Protein AF-0000000087727909 (afdb_homodimer)

Nearest PDB structures (foldseek):
  7k5z-assembly1_A  TM=8.842E-01  e=7.172E-29  Legionella pneumophila subsp. pneumophila str. Philadelphia 1
  1kh2-assembly1_D  TM=8.851E-01  e=2.925E-28  Thermus thermophilus
  1kh2-assembly1_C  TM=8.857E-01  e=9.008E-28  Thermus thermophilus
  1kh2-assembly1_B  TM=8.755E-01  e=5.133E-28  Thermus thermophilus
  1kh1-assembly1_A  TM=8.732E-01  e=2.215E-27  Thermus thermophilus

Radius of gyration: 29.51 Å; Cα contacts (8 Å, |Δi|>4): 1483; chains: 2; bounding box: 51×96×64 Å

Structure (mmCIF, N/CA/C/O backbone):
data_AF-0000000087727909-model_v1
#
loop_
_entity.id
_entity.type
_entity.pdbx_description
1 polymer 'argininosuccinate synthase'
#
loop_
_atom_site.group_PDB
_atom_site.id
_atom_site.type_symbol
_atom_site.label_atom_id
_atom_site.label_alt_id
_atom_site.label_comp_id
_atom_site.label_asym_id
_atom_site.label_entity_id
_atom_site.label_seq_id
_atom_site.pdbx_PDB_ins_code
_atom_site.Cartn_x
_atom_site.Cartn_y
_atom_site.Cartn_z
_atom_site.occupancy
_atom_site.B_iso_or_equiv
_atom_site.auth_seq_id
_atom_site.auth_comp_id
_atom_site.auth_asym_id
_atom_site.auth_atom_id
_atom_site.pdbx_PDB_model_num
ATOM 1 N N . MET A 1 1 ? -5.121 32.844 12.898 1 89.5 1 MET A N 1
ATOM 2 C CA . MET A 1 1 ? -5.234 31.375 13.047 1 89.5 1 MET A CA 1
ATOM 3 C C . MET A 1 1 ? -4.223 30.859 14.07 1 89.5 1 MET A C 1
ATOM 5 O O . MET A 1 1 ? -3.016 31.047 13.898 1 89.5 1 MET A O 1
ATOM 9 N N . CYS A 1 2 ? -4.738 30.266 15.055 1 81.56 2 CYS A N 1
ATOM 10 C CA . CYS A 1 2 ? -3.857 29.891 16.156 1 81.56 2 CYS A CA 1
ATOM 11 C C . CYS A 1 2 ? -3.945 28.406 16.453 1 81.56 2 CYS A C 1
ATOM 13 O O . CYS A 1 2 ? -5.023 27.812 16.391 1 81.56 2 CYS A O 1
ATOM 15 N N . SER A 1 3 ? -2.828 27.812 16.672 1 75.44 3 SER A N 1
ATOM 16 C CA . SER A 1 3 ? -2.771 26.422 17.109 1 75.44 3 SER A CA 1
ATOM 17 C C . SER A 1 3 ? -2.475 26.312 18.594 1 75.44 3 SER A C 1
ATOM 19 O O . SER A 1 3 ? -2.643 25.25 19.188 1 75.44 3 SER A O 1
ATOM 21 N N . GLY A 1 4 ? -2.137 27.438 19.203 1 69.5 4 GLY A N 1
ATOM 22 C CA . GLY A 1 4 ? -1.773 27.438 20.625 1 69.5 4 GLY A CA 1
ATOM 23 C C . GLY A 1 4 ? -0.319 27.078 20.859 1 69.5 4 GLY A C 1
ATOM 24 O O . GLY A 1 4 ? 0.132 27.031 22 1 69.5 4 GLY A O 1
ATOM 25 N N . GLY A 1 5 ? 0.403 26.953 19.812 1 78.81 5 GLY A N 1
ATOM 26 C CA . GLY A 1 5 ? 1.81 26.609 19.953 1 78.81 5 GLY A CA 1
ATOM 27 C C . GLY A 1 5 ? 2.705 27.828 20.094 1 78.81 5 GLY A C 1
ATOM 28 O O . GLY A 1 5 ? 2.219 28.953 20.266 1 78.81 5 GLY A O 1
ATOM 29 N N . LEU A 1 6 ? 3.969 27.609 20.125 1 80.25 6 LEU A N 1
ATOM 30 C CA . LEU A 1 6 ? 4.996 28.625 20.328 1 80.25 6 LEU A CA 1
ATOM 31 C C . LEU A 1 6 ? 4.883 29.734 19.281 1 80.25 6 LEU A C 1
ATOM 33 O O . LEU A 1 6 ? 4.887 30.906 19.609 1 80.25 6 LEU A O 1
ATOM 37 N N . ASP A 1 7 ? 4.688 29.344 18.047 1 83.94 7 ASP A N 1
ATOM 38 C CA . ASP A 1 7 ? 4.691 30.297 16.953 1 83.94 7 ASP A CA 1
ATOM 39 C C . ASP A 1 7 ? 3.467 31.203 17 1 83.94 7 ASP A C 1
ATOM 41 O O . ASP A 1 7 ? 3.566 32.406 16.75 1 83.94 7 ASP A O 1
ATOM 45 N N . SER A 1 8 ? 2.371 30.641 17.312 1 87.5 8 SER A N 1
ATOM 46 C CA . SER A 1 8 ? 1.148 31.438 17.391 1 87.5 8 SER A CA 1
ATOM 47 C C . SER A 1 8 ? 1.187 32.406 18.578 1 87.5 8 SER A C 1
ATOM 49 O O . SER A 1 8 ? 0.774 33.562 18.453 1 87.5 8 SER A O 1
ATOM 51 N N . THR A 1 9 ? 1.67 31.891 19.656 1 85.88 9 THR A N 1
ATOM 52 C CA . THR A 1 9 ? 1.786 32.75 20.844 1 85.88 9 THR A CA 1
ATOM 53 C C . THR A 1 9 ? 2.748 33.906 20.578 1 85.88 9 THR A C 1
ATOM 55 O O . THR A 1 9 ? 2.473 35.031 20.969 1 85.88 9 THR A O 1
ATOM 58 N N . TYR A 1 10 ? 3.811 33.594 20 1 88.19 10 TYR A N 1
ATOM 59 C CA . TYR A 1 10 ? 4.797 34.594 19.672 1 88.19 10 TYR A CA 1
ATOM 60 C C . TYR A 1 10 ? 4.207 35.656 18.734 1 88.19 10 TYR A C 1
ATOM 62 O O . TYR A 1 10 ? 4.453 36.844 18.906 1 88.19 10 TYR A O 1
ATOM 70 N N . LEU A 1 11 ? 3.479 35.219 17.781 1 89.75 11 LEU A N 1
ATOM 71 C CA . LEU A 1 11 ? 2.863 36.156 16.828 1 89.75 11 LEU A CA 1
ATOM 72 C C . LEU A 1 11 ? 1.896 37.094 17.531 1 89.75 11 LEU A C 1
ATOM 74 O O . LEU A 1 11 ? 1.892 38.312 17.25 1 89.75 11 LEU A O 1
ATOM 78 N N . ILE A 1 12 ? 1.126 36.625 18.406 1 89.81 12 ILE A N 1
ATOM 79 C CA . ILE A 1 12 ? 0.16 37.406 19.156 1 89.81 12 ILE A CA 1
ATOM 80 C C . ILE A 1 12 ? 0.895 38.438 20.016 1 89.81 12 ILE A C 1
ATOM 82 O O . ILE A 1 12 ? 0.508 39.594 20.078 1 89.81 12 ILE A O 1
ATOM 86 N N . TYR A 1 13 ? 1.908 37.969 20.672 1 88.75 13 TYR A N 1
ATOM 87 C CA . TYR A 1 13 ? 2.756 38.844 21.484 1 88.75 13 TYR A CA 1
ATOM 88 C C . TYR A 1 13 ? 3.314 40 20.656 1 88.75 13 TYR A C 1
ATOM 90 O O . TYR A 1 13 ? 3.24 41.156 21.062 1 88.75 13 TYR A O 1
ATOM 98 N N . ARG A 1 14 ? 3.797 39.625 19.5 1 88.88 14 ARG A N 1
ATOM 99 C CA . ARG A 1 14 ? 4.402 40.625 18.609 1 88.88 14 ARG A CA 1
ATOM 100 C C . ARG A 1 14 ? 3.361 41.625 18.109 1 88.88 14 ARG A C 1
ATOM 102 O O . ARG A 1 14 ? 3.637 42.812 17.984 1 88.88 14 ARG A O 1
ATOM 109 N N . LEU A 1 15 ? 2.199 41.188 17.734 1 90.44 15 LEU A N 1
ATOM 110 C CA . LEU A 1 15 ? 1.128 42.031 17.25 1 90.44 15 LEU A CA 1
ATOM 111 C C . LEU A 1 15 ? 0.7 43.031 18.328 1 90.44 15 LEU A C 1
ATOM 113 O O . LEU A 1 15 ? 0.474 44.219 18.031 1 90.44 15 LEU A O 1
ATOM 117 N N . HIS A 1 16 ? 0.64 42.531 19.5 1 89.19 16 HIS A N 1
ATOM 118 C CA . HIS A 1 16 ? 0.287 43.406 20.625 1 89.19 16 HIS A CA 1
ATOM 119 C C . HIS A 1 16 ? 1.338 44.469 20.828 1 89.19 16 HIS A C 1
ATOM 121 O O . HIS A 1 16 ? 0.999 45.656 21.031 1 89.19 16 HIS A O 1
ATOM 127 N N . LYS A 1 17 ? 2.564 44.125 20.766 1 87.5 17 LYS A N 1
ATOM 128 C CA . LYS A 1 17 ? 3.668 45.062 20.953 1 87.5 17 LYS A CA 1
ATOM 129 C C . LYS A 1 17 ? 3.682 46.125 19.859 1 87.5 17 LYS A C 1
ATOM 131 O O . LYS A 1 17 ? 4.133 47.25 20.078 1 87.5 17 LYS A O 1
ATOM 136 N N . LEU A 1 18 ? 3.256 45.688 18.734 1 88.25 18 LEU A N 1
ATOM 137 C CA . LEU A 1 18 ? 3.246 46.594 17.594 1 88.25 18 LEU A CA 1
ATOM 138 C C . LEU A 1 18 ? 2.039 47.531 17.641 1 88.25 18 LEU A C 1
ATOM 140 O O . LEU A 1 18 ? 1.905 48.438 16.812 1 88.25 18 LEU A O 1
ATOM 144 N N . GLY A 1 19 ? 1.054 47.281 18.516 1 88.56 19 GLY A N 1
ATOM 145 C CA . GLY A 1 19 ? -0.039 48.219 18.766 1 88.56 19 GLY A CA 1
ATOM 146 C C . GLY A 1 19 ? -1.337 47.812 18.094 1 88.56 19 GLY A C 1
ATOM 147 O O . GLY A 1 19 ? -2.287 48.594 18.031 1 88.56 19 GLY A O 1
ATOM 148 N N . PHE A 1 20 ? -1.289 46.625 17.578 1 89.62 20 PHE A N 1
ATOM 149 C CA . PHE A 1 20 ? -2.537 46.156 17 1 89.62 20 PHE A CA 1
ATOM 150 C C . PHE A 1 20 ? -3.611 46 18.062 1 89.62 20 PHE A C 1
ATOM 152 O O . PHE A 1 20 ? -3.328 45.531 19.172 1 89.62 20 PHE A O 1
ATOM 159 N N . SER A 1 21 ? -4.715 46.656 17.609 1 86.75 21 SER A N 1
ATOM 160 C CA . SER A 1 21 ? -5.887 46.531 18.469 1 86.75 21 SER A CA 1
ATOM 161 C C . SER A 1 21 ? -6.941 45.625 17.828 1 86.75 21 SER A C 1
ATOM 163 O O . SER A 1 21 ? -6.836 45.281 16.656 1 86.75 21 SER A O 1
ATOM 165 N N . ASN A 1 22 ? -7.844 45 18.562 1 93 22 ASN A N 1
ATOM 166 C CA . ASN A 1 22 ? -8.945 44.156 18.078 1 93 22 ASN A CA 1
ATOM 167 C C . ASN A 1 22 ? -8.438 42.844 17.469 1 93 22 ASN A C 1
ATOM 169 O O . ASN A 1 22 ? -8.773 42.531 16.344 1 93 22 ASN A O 1
ATOM 173 N N . ILE A 1 23 ? -7.527 42.25 18.125 1 95.06 23 ILE A N 1
ATOM 174 C CA . ILE A 1 23 ? -6.945 40.969 17.719 1 95.06 23 ILE A CA 1
ATOM 175 C C . ILE A 1 23 ? -7.93 39.844 18.016 1 95.06 23 ILE A C 1
ATOM 177 O O . ILE A 1 23 ? -8.492 39.781 19.109 1 95.06 23 ILE A O 1
ATOM 181 N N . HIS A 1 24 ? -8.227 39.062 16.984 1 96.56 24 HIS A N 1
ATOM 182 C CA . HIS A 1 24 ? -9.031 37.844 17.141 1 96.56 24 HIS A CA 1
ATOM 183 C C . HIS A 1 24 ? -8.172 36.594 17.047 1 96.56 24 HIS A C 1
ATOM 185 O O . HIS A 1 24 ? -7.461 36.406 16.062 1 96.56 24 HIS A O 1
ATOM 191 N N . ILE A 1 25 ? -8.227 35.781 18.125 1 96.12 25 ILE A N 1
ATOM 192 C CA . ILE A 1 25 ? -7.594 34.469 18.156 1 96.12 25 ILE A CA 1
ATOM 193 C C . ILE A 1 25 ? -8.625 33.406 17.828 1 96.12 25 ILE A C 1
ATOM 195 O O . ILE A 1 25 ? -9.539 33.156 18.609 1 96.12 25 ILE A O 1
ATOM 199 N N . VAL A 1 26 ? -8.461 32.812 16.656 1 96.88 26 VAL A N 1
ATOM 200 C CA . VAL A 1 26 ? -9.5 31.891 16.188 1 96.88 26 VAL A CA 1
ATOM 201 C C . VAL A 1 26 ? -8.898 30.5 15.977 1 96.88 26 VAL A C 1
ATOM 203 O O . VAL A 1 26 ? -7.84 30.375 15.359 1 96.88 26 VAL A O 1
ATOM 206 N N . VAL A 1 27 ? -9.516 29.484 16.5 1 95.38 27 VAL A N 1
ATOM 207 C CA . VAL A 1 27 ? -9.156 28.078 16.312 1 95.38 27 VAL A CA 1
ATOM 208 C C . VAL A 1 27 ? -10.359 27.312 15.789 1 95.38 27 VAL A C 1
ATOM 210 O O . VAL A 1 27 ? -11.508 27.734 15.961 1 95.38 27 VAL A O 1
ATOM 213 N N . VAL A 1 28 ? -10.094 26.297 15.039 1 96.31 28 VAL A N 1
ATOM 214 C CA . VAL A 1 28 ? -11.156 25.453 14.516 1 96.31 28 VAL A CA 1
ATOM 215 C C . VAL A 1 28 ? -11.008 24.031 15.078 1 96.31 28 VAL A C 1
ATOM 217 O O . VAL A 1 28 ? -9.938 23.438 14.992 1 96.31 28 VAL A O 1
ATOM 220 N N . ASP A 1 29 ? -12.062 23.547 15.656 1 96.19 29 ASP A N 1
ATOM 221 C CA . ASP A 1 29 ? -12.094 22.188 16.188 1 96.19 29 ASP A CA 1
ATOM 222 C C . ASP A 1 29 ? -12.375 21.172 15.078 1 96.19 29 ASP A C 1
ATOM 224 O O . ASP A 1 29 ? -13.492 21.109 14.57 1 96.19 29 ASP A O 1
ATOM 228 N N . VAL A 1 30 ? -11.375 20.422 14.805 1 96.69 30 VAL A N 1
ATOM 229 C CA . VAL A 1 30 ? -11.555 19.375 13.805 1 96.69 30 VAL A CA 1
ATOM 230 C C . VAL A 1 30 ? -11.336 18 14.445 1 96.69 30 VAL A C 1
ATOM 232 O O . VAL A 1 30 ? -10.961 17.047 13.773 1 96.69 30 VAL A O 1
ATOM 235 N N . GLY A 1 31 ? -11.492 17.953 15.758 1 94.31 31 GLY A N 1
ATOM 236 C CA . GLY A 1 31 ? -11.484 16.688 16.484 1 94.31 31 GLY A CA 1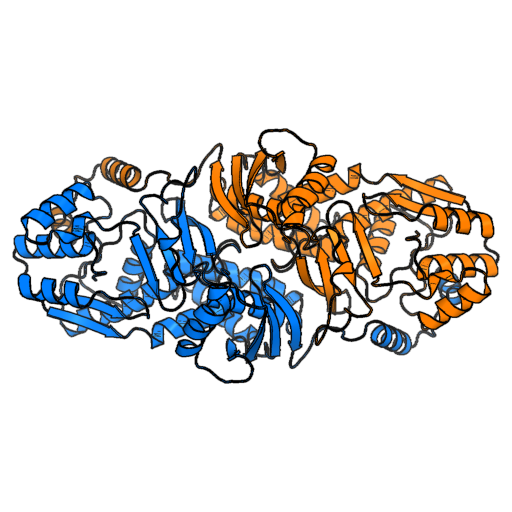
ATOM 237 C C . GLY A 1 31 ? -10.172 16.438 17.203 1 94.31 31 GLY A C 1
ATOM 238 O O . GLY A 1 31 ? -10 15.383 17.828 1 94.31 31 GLY A O 1
ATOM 239 N N . GLY A 1 32 ? -9.195 17.297 17.109 1 89.94 32 GLY A N 1
ATOM 240 C CA . GLY A 1 32 ? -7.949 17.172 17.844 1 89.94 32 GLY A CA 1
ATOM 241 C C . GLY A 1 32 ? -7.98 17.891 19.188 1 89.94 32 GLY A C 1
ATOM 242 O O . GLY A 1 32 ? -8.977 18.531 19.531 1 89.94 32 GLY A O 1
ATOM 243 N N . GLU A 1 33 ? -6.941 17.75 19.875 1 83.81 33 GLU A N 1
ATOM 244 C CA . GLU A 1 33 ? -6.84 18.406 21.172 1 83.81 33 GLU A CA 1
ATOM 245 C C . GLU A 1 33 ? -6.609 19.906 21.016 1 83.81 33 GLU A C 1
ATOM 247 O O . GLU A 1 33 ? -5.781 20.328 20.203 1 83.81 33 GLU A O 1
ATOM 252 N N . ILE A 1 34 ? -7.375 20.656 21.703 1 86.75 34 ILE A N 1
ATOM 253 C CA . ILE A 1 34 ? -7.219 22.109 21.734 1 86.75 34 ILE A CA 1
ATOM 254 C C . ILE A 1 34 ? -6.949 22.562 23.172 1 86.75 34 ILE A C 1
ATOM 256 O O . ILE A 1 34 ? -7.719 22.234 24.078 1 86.75 34 ILE A O 1
ATOM 260 N N . ASP A 1 35 ? -5.914 23.234 23.344 1 84.06 35 ASP A N 1
ATOM 261 C CA . ASP A 1 35 ? -5.59 23.781 24.672 1 84.06 35 ASP A CA 1
ATOM 262 C C . ASP A 1 35 ? -6.371 25.078 24.922 1 84.06 35 ASP A C 1
ATOM 264 O O . ASP A 1 35 ? -5.801 26.156 24.891 1 84.06 35 ASP A O 1
ATOM 268 N N . MET A 1 36 ? -7.555 24.875 25.375 1 88.25 36 MET A N 1
ATOM 269 C CA . MET A 1 36 ? -8.469 26 25.578 1 88.25 36 MET A CA 1
ATOM 270 C C . MET A 1 36 ? -7.949 26.938 26.656 1 88.25 36 MET A C 1
ATOM 272 O O . MET A 1 36 ? -8.047 28.156 26.516 1 88.25 36 MET A O 1
ATOM 276 N N . MET A 1 37 ? -7.383 26.406 27.656 1 85.44 37 MET A N 1
ATOM 277 C CA . MET A 1 37 ? -6.918 27.203 28.781 1 85.44 37 MET A CA 1
ATOM 278 C C . MET A 1 37 ? -5.801 28.141 28.359 1 85.44 37 MET A C 1
ATOM 280 O O . MET A 1 37 ? -5.832 29.328 28.672 1 85.44 37 MET A O 1
ATOM 284 N N . THR A 1 38 ? -4.898 27.641 27.672 1 83.44 38 THR A N 1
ATOM 285 C CA . THR A 1 38 ? -3.781 28.453 27.203 1 83.44 38 THR A CA 1
ATOM 286 C C . THR A 1 38 ? -4.27 29.547 26.25 1 83.44 38 THR A C 1
ATOM 288 O O . THR A 1 38 ? -3.818 30.688 26.328 1 83.44 38 THR A O 1
ATOM 291 N N . LEU A 1 39 ? -5.199 29.188 25.406 1 88.62 39 LEU A N 1
ATOM 292 C CA . LEU A 1 39 ? -5.695 30.125 24.406 1 88.62 39 LEU A CA 1
ATOM 293 C C . LEU A 1 39 ? -6.523 31.219 25.062 1 88.62 39 LEU A C 1
ATOM 295 O O . LEU A 1 39 ? -6.422 32.406 24.672 1 88.62 39 LEU A O 1
ATOM 299 N N . GLU A 1 40 ? -7.25 30.906 26.047 1 90.75 40 GLU A N 1
ATOM 300 C CA . GLU A 1 40 ? -8.047 31.891 26.781 1 90.75 40 GLU A CA 1
ATOM 301 C C . GLU A 1 40 ? -7.152 32.812 27.578 1 90.75 40 GLU A C 1
ATOM 303 O O . GLU A 1 40 ? -7.418 34.031 27.656 1 90.75 40 GLU A O 1
ATOM 308 N N . THR A 1 41 ? -6.191 32.281 28.172 1 87.38 41 THR A N 1
ATOM 309 C CA . THR A 1 41 ? -5.238 33.094 28.922 1 87.38 41 THR A CA 1
ATOM 310 C C . THR A 1 41 ? -4.527 34.094 28.016 1 87.38 41 THR A C 1
ATOM 312 O O . THR A 1 41 ? -4.359 35.25 28.375 1 87.38 41 THR A O 1
ATOM 315 N N . LEU A 1 42 ? -4.141 33.594 26.906 1 88.31 42 LEU A N 1
ATOM 316 C CA . LEU A 1 42 ? -3.486 34.438 25.922 1 88.31 42 LEU A CA 1
ATOM 317 C C . LEU A 1 42 ? -4.41 35.562 25.484 1 88.31 42 LEU A C 1
ATOM 319 O O . LEU A 1 42 ? -3.979 36.719 25.375 1 88.31 42 LEU A O 1
ATOM 323 N N . ALA A 1 43 ? -5.621 35.25 25.219 1 92 43 ALA A N 1
ATOM 324 C CA . ALA A 1 43 ? -6.605 36.25 24.781 1 92 43 ALA A CA 1
ATOM 325 C C . ALA A 1 43 ? -6.816 37.312 25.859 1 92 43 ALA A C 1
ATOM 327 O O . ALA A 1 43 ? -6.883 38.5 25.547 1 92 43 ALA A O 1
ATOM 328 N N . SER A 1 44 ? -6.879 36.844 27.062 1 93 44 SER A N 1
ATOM 329 C CA . SER A 1 44 ? -7.094 37.781 28.172 1 93 44 SER A CA 1
ATOM 330 C C . SER A 1 44 ? -5.891 38.688 28.375 1 93 44 SER A C 1
ATOM 332 O O . SER A 1 44 ? -6.051 39.906 28.562 1 93 44 SER A O 1
ATOM 334 N N . LYS A 1 45 ? -4.793 38.156 28.312 1 89.81 45 LYS A N 1
ATOM 335 C CA . LYS A 1 45 ? -3.559 38.906 28.562 1 89.81 45 LYS A CA 1
ATOM 336 C C . LYS A 1 45 ? -3.373 40.031 27.547 1 89.81 45 LYS A C 1
ATOM 338 O O . LYS A 1 45 ? -2.879 41.094 27.875 1 89.81 45 LYS A O 1
ATOM 343 N N . TYR A 1 46 ? -3.779 39.781 26.344 1 91.56 46 TYR A N 1
ATOM 344 C CA . TYR A 1 46 ? -3.494 40.75 25.281 1 91.56 46 TYR A CA 1
ATOM 345 C C . TYR A 1 46 ? -4.773 41.406 24.797 1 91.56 46 TYR A C 1
ATOM 347 O O . TYR A 1 46 ? -4.797 42 23.719 1 91.56 46 TYR A O 1
ATOM 355 N N . ASN A 1 47 ? -5.84 41.281 25.531 1 92.56 47 ASN A N 1
ATOM 356 C CA . ASN A 1 47 ? -7.133 41.906 25.234 1 92.56 47 ASN A CA 1
ATOM 357 C C . ASN A 1 47 ? -7.621 41.531 23.844 1 92.56 47 ASN A C 1
ATOM 359 O O . ASN A 1 47 ? -8.039 42.406 23.078 1 92.56 47 ASN A O 1
ATOM 363 N N . ALA A 1 48 ? -7.371 40.281 23.531 1 94.31 48 ALA A N 1
ATOM 364 C CA . ALA A 1 48 ? -7.82 39.75 22.234 1 94.31 48 ALA A CA 1
ATOM 365 C C . ALA A 1 48 ? -9.133 39 22.391 1 94.31 48 ALA A C 1
ATOM 367 O O . ALA A 1 48 ? -9.531 38.656 23.516 1 94.31 48 ALA A O 1
ATOM 368 N N . ILE A 1 49 ? -9.859 38.844 21.344 1 95.12 49 ILE A N 1
ATOM 369 C CA . ILE A 1 49 ? -11.078 38.031 21.297 1 95.12 49 ILE A CA 1
ATOM 370 C C . ILE A 1 49 ? -10.742 36.594 20.891 1 95.12 49 ILE A C 1
ATOM 372 O O . ILE A 1 49 ? -10.086 36.375 19.875 1 95.12 49 ILE A O 1
ATOM 376 N N . PHE A 1 50 ? -11.125 35.656 21.719 1 94.88 50 PHE A N 1
ATOM 377 C CA . PHE A 1 50 ? -10.898 34.25 21.406 1 94.88 50 PHE A CA 1
ATOM 378 C C . PHE A 1 50 ? -12.172 33.594 20.859 1 94.88 50 PHE A C 1
ATOM 380 O O . PHE A 1 50 ? -13.25 33.781 21.422 1 94.88 50 PHE A O 1
ATOM 387 N N . LYS A 1 51 ? -12.055 32.938 19.719 1 96 51 LYS A N 1
ATOM 388 C CA . LYS A 1 51 ? -13.164 32.219 19.094 1 96 51 LYS A CA 1
ATOM 389 C C . LYS A 1 51 ? -12.758 30.812 18.703 1 96 51 LYS A C 1
ATOM 391 O O . LYS A 1 51 ? -11.711 30.609 18.078 1 96 51 LYS A O 1
ATOM 396 N N . CYS A 1 52 ? -13.492 29.812 19.156 1 96.06 52 CYS A N 1
ATOM 397 C CA . CYS A 1 52 ? -13.352 28.438 18.734 1 96.06 52 CYS A CA 1
ATOM 398 C C . CYS A 1 52 ? -14.5 28.016 17.828 1 96.06 52 CYS A C 1
ATOM 400 O O . CYS A 1 52 ? -15.656 27.969 18.266 1 96.06 52 CYS A O 1
ATOM 402 N N . LEU A 1 53 ? -14.227 27.766 16.594 1 97.19 53 LEU A N 1
ATOM 403 C CA . LEU A 1 53 ? -15.234 27.359 15.625 1 97.19 53 LEU A CA 1
ATOM 404 C C . LEU A 1 53 ? -15.289 25.844 15.5 1 97.19 53 LEU A C 1
ATOM 406 O O . LEU A 1 53 ? -14.281 25.156 15.703 1 97.19 53 LEU A O 1
ATOM 410 N N . SER A 1 54 ? -16.438 25.312 15.219 1 96.75 54 SER A N 1
ATOM 411 C CA . SER A 1 54 ? -16.578 23.875 15 1 96.75 54 SER A CA 1
ATOM 412 C C . SER A 1 54 ? -16.359 23.531 13.531 1 96.75 54 SER A C 1
ATOM 414 O O . SER A 1 54 ? -17.078 24.016 12.656 1 96.75 54 SER A O 1
ATOM 416 N N . GLY A 1 55 ? -15.422 22.75 13.273 1 97.81 55 GLY A N 1
ATOM 417 C CA . GLY A 1 55 ? -15.141 22.297 11.914 1 97.81 55 GLY A CA 1
ATOM 418 C C . GLY A 1 55 ? -15.289 20.797 11.75 1 97.81 55 GLY A C 1
ATOM 419 O O . GLY A 1 55 ? -14.828 20.234 10.75 1 97.81 55 GLY A O 1
ATOM 420 N N . ILE A 1 56 ? -15.945 20.141 12.672 1 97.81 56 ILE A N 1
ATOM 421 C CA . ILE A 1 56 ? -16.031 18.688 12.688 1 97.81 56 ILE A CA 1
ATOM 422 C C . ILE A 1 56 ? -16.812 18.203 11.469 1 97.81 56 ILE A C 1
ATOM 424 O O . ILE A 1 56 ? -16.359 17.328 10.734 1 97.81 56 ILE A O 1
ATOM 428 N N . LYS A 1 57 ? -17.953 18.797 11.18 1 97.56 57 LYS A N 1
ATOM 429 C CA . LYS A 1 57 ? -18.828 18.344 10.102 1 97.56 57 LYS A CA 1
ATOM 430 C C . LYS A 1 57 ? -18.141 18.484 8.75 1 97.56 57 LYS A C 1
ATOM 432 O O . LYS A 1 57 ? -18.016 17.516 8.008 1 97.56 57 LYS A O 1
ATOM 437 N N . PRO A 1 58 ? -17.641 19.688 8.422 1 98 58 PRO A N 1
ATOM 438 C CA . PRO A 1 58 ? -16.969 19.797 7.121 1 98 58 PRO A CA 1
ATOM 439 C C . PRO A 1 58 ? -15.695 18.953 7.047 1 98 58 PRO A C 1
ATOM 441 O O . PRO A 1 58 ? -15.336 18.453 5.977 1 98 58 PRO A O 1
ATOM 444 N N . PHE A 1 59 ? -15.055 18.766 8.141 1 98.5 59 PHE A N 1
ATOM 445 C CA . PHE A 1 59 ? -13.852 17.938 8.148 1 98.5 59 PHE A CA 1
ATOM 446 C C . PHE A 1 59 ? -14.188 16.484 7.844 1 98.5 59 PHE A C 1
ATOM 448 O O . PHE A 1 59 ? -13.492 15.836 7.062 1 98.5 59 PHE A O 1
ATOM 455 N N . ILE A 1 60 ? -15.195 15.969 8.43 1 98.44 60 ILE A N 1
ATOM 456 C CA . ILE A 1 60 ? -15.586 14.578 8.227 1 98.44 60 ILE A CA 1
ATOM 457 C C . ILE A 1 60 ? -16 14.367 6.773 1 98.44 60 ILE A C 1
ATOM 459 O O . ILE A 1 60 ? -15.758 13.305 6.195 1 98.44 60 ILE A O 1
ATOM 463 N N . GLU A 1 61 ? -16.625 15.352 6.184 1 98.06 61 GLU A N 1
ATOM 464 C CA . GLU A 1 61 ? -16.969 15.258 4.762 1 98.06 61 GLU A CA 1
ATOM 465 C C . GLU A 1 61 ? -15.711 15.055 3.916 1 98.06 61 GLU A C 1
ATOM 467 O O . GLU A 1 61 ? -15.711 14.258 2.977 1 98.06 61 GLU A O 1
ATOM 472 N N . ASN A 1 62 ? -14.656 15.812 4.254 1 98.44 62 ASN A N 1
ATOM 473 C CA . ASN A 1 62 ? -13.391 15.617 3.561 1 98.44 62 ASN A CA 1
ATOM 474 C C . ASN A 1 62 ? -12.812 14.234 3.818 1 98.44 62 ASN A C 1
ATOM 476 O O . ASN A 1 62 ? -12.219 13.625 2.924 1 98.44 62 ASN A O 1
ATOM 480 N N . VAL A 1 63 ? -12.961 13.734 5.055 1 98.69 63 VAL A N 1
ATOM 481 C CA . VAL A 1 63 ? -12.461 12.406 5.41 1 98.69 63 VAL A CA 1
ATOM 482 C C . VAL A 1 63 ? -13.211 11.344 4.613 1 98.69 63 VAL A C 1
ATOM 484 O O . VAL A 1 63 ? -12.609 10.406 4.09 1 98.69 63 VAL A O 1
ATOM 487 N N . GLU A 1 64 ? -14.516 11.523 4.516 1 98.56 64 GLU A N 1
ATOM 488 C CA . GLU A 1 64 ? -15.32 10.594 3.736 1 98.56 64 GLU A CA 1
ATOM 489 C C . GLU A 1 64 ? -14.867 10.555 2.279 1 98.56 64 GLU A C 1
ATOM 491 O O . GLU A 1 64 ? -14.773 9.477 1.68 1 98.56 64 GLU A O 1
ATOM 496 N N . MET A 1 65 ? -14.602 11.68 1.726 1 98.38 65 MET A N 1
ATOM 497 C CA . MET A 1 65 ? -14.102 11.727 0.357 1 98.38 65 MET A CA 1
ATOM 498 C C . MET A 1 65 ? -12.734 11.055 0.255 1 98.38 65 MET A C 1
ATOM 500 O O . MET A 1 65 ? -12.438 10.383 -0.734 1 98.38 65 MET A O 1
ATOM 504 N N . ALA A 1 66 ? -11.898 11.297 1.26 1 98.62 66 ALA A N 1
ATOM 505 C CA . ALA A 1 66 ? -10.586 10.656 1.293 1 98.62 66 ALA A CA 1
ATOM 506 C C . ALA A 1 66 ? -10.711 9.133 1.324 1 98.62 66 ALA A C 1
ATOM 508 O O . ALA A 1 66 ? -9.914 8.422 0.706 1 98.62 66 ALA A O 1
ATOM 509 N N . VAL A 1 67 ? -11.688 8.625 2.045 1 98.69 67 VAL A N 1
ATOM 510 C CA . VAL A 1 67 ? -11.938 7.188 2.09 1 98.69 67 VAL A CA 1
ATOM 511 C C . VAL A 1 67 ? -12.359 6.695 0.707 1 98.69 67 VAL A C 1
ATOM 513 O O . VAL A 1 67 ? -11.82 5.703 0.204 1 98.69 67 VAL A O 1
ATOM 516 N N . ARG A 1 68 ? -13.281 7.434 0.083 1 98.06 68 ARG A N 1
ATOM 517 C CA . ARG A 1 68 ? -13.703 7.062 -1.265 1 98.06 68 ARG A CA 1
ATOM 518 C C . ARG A 1 68 ? -12.516 7.055 -2.227 1 98.06 68 ARG A C 1
ATOM 520 O O . ARG A 1 68 ? -12.445 6.215 -3.125 1 98.06 68 ARG A O 1
ATOM 527 N N . ALA A 1 69 ? -11.602 7.934 -2.025 1 97.81 69 ALA A N 1
ATOM 528 C CA . ALA A 1 69 ? -10.453 8.102 -2.92 1 97.81 69 ALA A CA 1
ATOM 529 C C . ALA A 1 69 ? -9.305 7.18 -2.523 1 97.81 69 ALA A C 1
ATOM 531 O O . ALA A 1 69 ? -8.258 7.172 -3.17 1 97.81 69 ALA A O 1
ATOM 532 N N . HIS A 1 70 ? -9.508 6.406 -1.409 1 97.75 70 HIS A N 1
ATOM 533 C CA . HIS A 1 70 ? -8.375 5.656 -0.872 1 97.75 70 HIS A CA 1
ATOM 534 C C . HIS A 1 70 ? -7.125 6.52 -0.792 1 97.75 70 HIS A C 1
ATOM 536 O O . HIS A 1 70 ? -6.078 6.152 -1.324 1 97.75 70 HIS A O 1
ATOM 542 N N . ALA A 1 71 ? -7.199 7.613 -0.098 1 97.94 71 ALA A N 1
ATOM 543 C CA . ALA A 1 71 ? -6.203 8.688 -0.125 1 97.94 71 ALA A CA 1
ATOM 544 C C . ALA A 1 71 ? -4.984 8.32 0.714 1 97.94 71 ALA A C 1
ATOM 546 O O . ALA A 1 71 ? -4.867 8.734 1.869 1 97.94 71 ALA A O 1
ATOM 547 N N . MET A 1 72 ? -4.059 7.609 0.117 1 96.38 72 MET A N 1
ATOM 548 C CA . MET A 1 72 ? -2.76 7.23 0.667 1 96.38 72 MET A CA 1
ATOM 549 C C . MET A 1 72 ? -1.625 7.883 -0.116 1 96.38 72 MET A C 1
ATOM 551 O O . MET A 1 72 ? -1.631 7.871 -1.349 1 96.38 72 MET A O 1
ATOM 555 N N . ALA A 1 73 ? -0.709 8.422 0.631 1 94.06 73 ALA A N 1
ATOM 556 C CA . ALA A 1 73 ? 0.478 8.945 -0.038 1 94.06 73 ALA A CA 1
ATOM 557 C C . ALA A 1 73 ? 1.499 7.84 -0.289 1 94.06 73 ALA A C 1
ATOM 559 O O . ALA A 1 73 ? 1.916 7.148 0.643 1 94.06 73 ALA A O 1
ATOM 560 N N . TYR A 1 74 ? 1.868 7.59 -1.551 1 90.94 74 TYR A N 1
ATOM 561 C CA . TYR A 1 74 ? 2.844 6.605 -2.01 1 90.94 74 TYR A CA 1
ATOM 562 C C . TYR A 1 74 ? 2.492 5.211 -1.505 1 90.94 74 TYR A C 1
ATOM 564 O O . TYR A 1 74 ? 3.375 4.371 -1.326 1 90.94 74 TYR A O 1
ATOM 572 N N . ASP A 1 75 ? 1.217 5.09 -1.101 1 90.56 75 ASP A N 1
ATOM 573 C CA . ASP A 1 75 ? 0.729 3.83 -0.548 1 90.56 75 ASP A CA 1
ATOM 574 C C . ASP A 1 75 ? 1.416 3.51 0.778 1 90.56 75 ASP A C 1
ATOM 576 O O . ASP A 1 75 ? 1.608 2.34 1.116 1 90.56 75 ASP A O 1
ATOM 580 N N . LEU A 1 76 ? 1.856 4.582 1.501 1 92.38 76 LEU A N 1
ATOM 581 C CA . LEU A 1 76 ? 2.613 4.375 2.73 1 92.38 76 LEU A CA 1
ATOM 582 C C . LEU A 1 76 ? 1.836 4.879 3.941 1 92.38 76 LEU A C 1
ATOM 584 O O . LEU A 1 76 ? 1.878 4.266 5.012 1 92.38 76 LEU A O 1
ATOM 588 N N . TYR A 1 77 ? 1.124 5.984 3.762 1 95.19 77 TYR A N 1
ATOM 589 C CA . TYR A 1 77 ? 0.433 6.566 4.906 1 95.19 77 TYR A CA 1
ATOM 590 C C . TYR A 1 77 ? -0.787 7.363 4.461 1 95.19 77 TYR A C 1
ATOM 592 O O . TYR A 1 77 ? -0.799 7.93 3.365 1 95.19 77 TYR A O 1
ATOM 600 N N . PRO A 1 78 ? -1.806 7.453 5.285 1 97.12 78 PRO A N 1
ATOM 601 C CA . PRO A 1 78 ? -2.979 8.266 4.945 1 97.12 78 PRO A CA 1
ATOM 602 C C . PRO A 1 78 ? -2.699 9.758 5.02 1 97.12 78 PRO A C 1
ATOM 604 O O . PRO A 1 78 ? -1.96 10.211 5.895 1 97.12 78 PRO A O 1
ATOM 607 N N . ILE A 1 79 ? -3.322 10.484 4.105 1 96.94 79 ILE A N 1
ATOM 608 C CA . ILE A 1 79 ? -3.184 11.93 4.203 1 96.94 79 ILE A CA 1
ATOM 609 C C . ILE A 1 79 ? -4.086 12.461 5.316 1 96.94 79 ILE A C 1
ATOM 611 O O . ILE A 1 79 ? -5.07 11.812 5.688 1 96.94 79 ILE A O 1
ATOM 615 N N . SER A 1 80 ? -3.756 13.609 5.855 1 96.75 80 SER A N 1
ATOM 616 C CA . SER A 1 80 ? -4.465 14.055 7.051 1 96.75 80 SER A CA 1
ATOM 617 C C . SER A 1 80 ? -4.598 15.57 7.082 1 96.75 80 SER A C 1
ATOM 619 O O . SER A 1 80 ? -5.652 16.109 6.75 1 96.75 80 SER A O 1
ATOM 621 N N . SER A 1 81 ? -3.459 16.328 7.27 1 95.31 81 SER A N 1
ATOM 622 C CA . SER A 1 81 ? -3.51 17.781 7.375 1 95.31 81 SER A CA 1
ATOM 623 C C . SER A 1 81 ? -4.027 18.422 6.086 1 95.31 81 SER A C 1
ATOM 625 O O . SER A 1 81 ? -4.66 19.469 6.113 1 95.31 81 SER A O 1
ATOM 627 N N . SER A 1 82 ? -3.744 17.75 5.004 1 96.62 82 SER A N 1
ATOM 628 C CA . SER A 1 82 ? -4.234 18.219 3.713 1 96.62 82 SER A CA 1
ATOM 629 C C . SER A 1 82 ? -5.758 18.234 3.67 1 96.62 82 SER A C 1
ATOM 631 O O . SER A 1 82 ? -6.352 18.938 2.855 1 96.62 82 SER A O 1
ATOM 633 N N . LEU A 1 83 ? -6.383 17.484 4.578 1 98.06 83 LEU A N 1
ATOM 634 C CA . LEU A 1 83 ? -7.836 17.406 4.641 1 98.06 83 LEU A CA 1
ATOM 635 C C . LEU A 1 83 ? -8.398 18.469 5.574 1 98.06 83 LEU A C 1
ATOM 637 O O . LEU A 1 83 ? -9.516 18.953 5.387 1 98.06 83 LEU A O 1
ATOM 641 N N . SER A 1 84 ? -7.645 18.844 6.59 1 97.38 84 SER A N 1
ATOM 642 C CA . SER A 1 84 ? -8.164 19.734 7.617 1 97.38 84 SER A CA 1
ATOM 643 C C . SER A 1 84 ? -7.918 21.203 7.258 1 97.38 84 SER A C 1
ATOM 645 O O . SER A 1 84 ? -8.734 22.062 7.57 1 97.38 84 SER A O 1
ATOM 647 N N . ARG A 1 85 ? -6.883 21.531 6.562 1 97.31 85 ARG A N 1
ATOM 648 C CA . ARG A 1 85 ? -6.453 22.922 6.355 1 97.31 85 ARG A CA 1
ATOM 649 C C . ARG A 1 85 ? -7.48 23.688 5.535 1 97.31 85 ARG A C 1
ATOM 651 O O . ARG A 1 85 ? -7.777 24.844 5.836 1 97.31 85 ARG A O 1
ATOM 658 N N . PRO A 1 86 ? -8.023 23.062 4.473 1 97.44 86 PRO A N 1
ATOM 659 C CA . PRO A 1 86 ? -9.047 23.812 3.75 1 97.44 86 PRO A CA 1
ATOM 660 C C . PRO A 1 86 ? -10.266 24.125 4.609 1 97.44 86 PRO A C 1
ATOM 662 O O . PRO A 1 86 ? -10.898 25.172 4.438 1 97.44 86 PRO A O 1
ATOM 665 N N . VAL A 1 87 ? -10.602 23.266 5.523 1 97.81 87 VAL A N 1
ATOM 666 C CA . VAL A 1 87 ? -11.727 23.469 6.426 1 97.81 87 VAL A CA 1
ATOM 667 C C . VAL A 1 87 ? -11.414 24.594 7.402 1 97.81 87 VAL A C 1
ATOM 669 O O . VAL A 1 87 ? -12.211 25.516 7.566 1 97.81 87 VAL A O 1
ATOM 672 N N . ILE A 1 88 ? -10.258 24.531 7.969 1 97.38 88 ILE A N 1
ATOM 673 C CA . ILE A 1 88 ? -9.82 25.531 8.938 1 97.38 88 ILE A CA 1
ATOM 674 C C . ILE A 1 88 ? -9.758 26.906 8.273 1 97.38 88 ILE A C 1
ATOM 676 O O . ILE A 1 88 ? -10.359 27.875 8.758 1 97.38 88 ILE A O 1
ATOM 680 N N . ALA A 1 89 ? -9.094 26.953 7.199 1 97.38 89 ALA A N 1
ATOM 681 C CA . ALA A 1 89 ? -8.93 28.219 6.484 1 97.38 89 ALA A CA 1
ATOM 682 C C . ALA A 1 89 ? -10.273 28.766 6.02 1 97.38 89 ALA A C 1
ATOM 684 O O . ALA A 1 89 ? -10.516 29.969 6.074 1 97.38 89 ALA A O 1
ATOM 685 N N . GLY A 1 90 ? -11.164 27.891 5.523 1 97.62 90 GLY A N 1
ATOM 686 C CA . GLY A 1 90 ? -12.477 28.328 5.059 1 97.62 90 GLY A CA 1
ATOM 687 C C . GLY A 1 90 ? -13.328 28.922 6.16 1 97.62 90 GLY A C 1
ATOM 688 O O . GLY A 1 90 ? -13.883 30.016 6 1 97.62 90 GLY A O 1
ATOM 689 N N . LEU A 1 91 ? -13.391 28.266 7.273 1 98.19 91 LEU A N 1
ATOM 690 C CA . LEU A 1 91 ? -14.211 28.719 8.391 1 98.19 91 LEU A CA 1
ATOM 691 C C . LEU A 1 91 ? -13.656 30.016 8.969 1 98.19 91 LEU A C 1
ATOM 693 O O . LEU A 1 91 ? -14.422 30.938 9.281 1 98.19 91 LEU A O 1
ATOM 697 N N . ILE A 1 92 ? -12.359 30.156 9.055 1 98.06 92 ILE A N 1
ATOM 698 C CA . ILE A 1 92 ? -11.75 31.344 9.641 1 98.06 92 ILE A CA 1
ATOM 699 C C . ILE A 1 92 ? -11.859 32.5 8.672 1 98.06 92 ILE A C 1
ATOM 701 O O . ILE A 1 92 ? -12.062 33.656 9.094 1 98.06 92 ILE A O 1
ATOM 705 N N . THR A 1 93 ? -11.719 32.188 7.414 1 98.12 93 THR A N 1
ATOM 706 C CA . THR A 1 93 ? -11.898 33.25 6.422 1 98.12 93 THR A CA 1
ATOM 707 C C . THR A 1 93 ? -13.312 33.812 6.484 1 98.12 93 THR A C 1
ATOM 709 O O . THR A 1 93 ? -13.508 35.031 6.457 1 98.12 93 THR A O 1
ATOM 712 N N . ASN A 1 94 ? -14.289 32.938 6.555 1 98.06 94 ASN A N 1
ATOM 713 C CA . ASN A 1 94 ? -15.68 33.375 6.688 1 98.06 94 ASN A CA 1
ATOM 714 C C . ASN A 1 94 ? -15.883 34.25 7.941 1 98.06 94 ASN A C 1
ATOM 716 O O . ASN A 1 94 ? -16.562 35.281 7.895 1 98.06 94 ASN A O 1
ATOM 720 N N . TYR A 1 95 ? -15.297 33.812 9.016 1 98.06 95 TYR A N 1
ATOM 721 C CA . TYR A 1 95 ? -15.375 34.562 10.258 1 98.06 95 TYR A CA 1
ATOM 722 C C . TYR A 1 95 ? -14.703 35.938 10.094 1 98.06 95 TYR A C 1
ATOM 724 O O . TYR A 1 95 ? -15.25 36.938 10.531 1 98.06 95 TYR A O 1
ATOM 732 N N . ALA A 1 96 ? -13.5 35.938 9.531 1 97.62 96 ALA A N 1
ATOM 733 C CA . ALA A 1 96 ? -12.75 37.188 9.312 1 97.62 96 ALA A CA 1
ATOM 734 C C . ALA A 1 96 ? -13.57 38.188 8.5 1 97.62 96 ALA A C 1
ATOM 736 O O . ALA A 1 96 ? -13.594 39.375 8.812 1 97.62 96 ALA A O 1
ATOM 737 N N . ASN A 1 97 ? -14.242 37.688 7.516 1 97.38 97 ASN A N 1
ATOM 738 C CA . ASN A 1 97 ? -15.094 38.531 6.695 1 97.38 97 ASN A CA 1
ATOM 739 C C . ASN A 1 97 ? -16.281 39.094 7.488 1 97.38 97 ASN A C 1
ATOM 741 O O . ASN A 1 97 ? -16.641 40.25 7.355 1 97.38 97 ASN A O 1
ATOM 745 N N . LYS A 1 98 ? -16.859 38.281 8.266 1 97.38 98 LYS A N 1
ATOM 746 C CA . LYS A 1 98 ? -18.031 38.656 9.062 1 97.38 98 LYS A CA 1
ATOM 747 C C . LYS A 1 98 ? -17.688 39.75 10.047 1 97.38 98 LYS A C 1
ATOM 749 O O . LYS A 1 98 ? -18.5 40.656 10.273 1 97.38 98 LYS A O 1
ATOM 754 N N . VAL A 1 99 ? -16.438 39.75 10.586 1 96.62 99 VAL A N 1
ATOM 755 C CA . VAL A 1 99 ? -16.078 40.719 11.609 1 96.62 99 VAL A CA 1
ATOM 756 C C . VAL A 1 99 ? -15.352 41.906 10.977 1 96.62 99 VAL A C 1
ATOM 758 O O . VAL A 1 99 ? -14.898 42.812 11.68 1 96.62 99 VAL A O 1
ATOM 761 N N . GLY A 1 100 ? -15.125 41.812 9.664 1 95.81 100 GLY A N 1
ATOM 762 C CA . GLY A 1 100 ? -14.492 42.906 8.945 1 95.81 100 GLY A CA 1
ATOM 763 C C . GLY A 1 100 ? -12.992 43 9.188 1 95.81 100 GLY A C 1
ATOM 764 O O . GLY A 1 100 ? -12.43 44.094 9.281 1 95.81 100 GLY A O 1
ATOM 765 N N . ALA A 1 101 ? -12.359 41.875 9.375 1 95.06 101 ALA A N 1
ATOM 766 C CA . ALA A 1 101 ? -10.914 41.844 9.594 1 95.06 101 ALA A CA 1
ATOM 767 C C . ALA A 1 101 ? -10.164 42.406 8.383 1 95.06 101 ALA A C 1
ATOM 769 O O . ALA A 1 101 ? -10.555 42.156 7.238 1 95.06 101 ALA A O 1
ATOM 770 N N . GLU A 1 102 ? -9.156 43.156 8.68 1 93.44 102 GLU A N 1
ATOM 771 C CA . GLU A 1 102 ? -8.359 43.75 7.617 1 93.44 102 GLU A CA 1
ATOM 772 C C . GLU A 1 102 ? -7.094 42.938 7.344 1 93.44 102 GLU A C 1
ATOM 774 O O . GLU A 1 102 ? -6.441 43.125 6.312 1 93.44 102 GLU A O 1
ATOM 779 N N . LEU A 1 103 ? -6.785 42.062 8.266 1 94.12 103 LEU A N 1
ATOM 780 C CA . LEU A 1 103 ? -5.582 41.219 8.195 1 94.12 103 LEU A CA 1
ATOM 781 C C . LEU A 1 103 ? -5.855 39.812 8.711 1 94.12 103 LEU A C 1
ATOM 783 O O . LEU A 1 103 ? -6.531 39.656 9.727 1 94.12 103 LEU A O 1
ATOM 787 N N . LEU A 1 104 ? -5.445 38.812 7.965 1 95.5 104 LEU A N 1
ATOM 788 C CA . LEU A 1 104 ? -5.586 37.406 8.359 1 95.5 104 LEU A CA 1
ATOM 789 C C . LEU A 1 104 ? -4.23 36.719 8.367 1 95.5 104 LEU A C 1
ATOM 791 O O . LEU A 1 104 ? -3.605 36.562 7.312 1 95.5 104 LEU A O 1
ATOM 795 N N . LEU A 1 105 ? -3.803 36.25 9.547 1 95 105 LEU A N 1
ATOM 796 C CA . LEU A 1 105 ? -2.455 35.719 9.68 1 95 105 LEU A CA 1
ATOM 797 C C . LEU A 1 105 ? -2.49 34.281 10.195 1 95 105 LEU A C 1
ATOM 799 O O . LEU A 1 105 ? -3.398 33.906 10.938 1 95 105 LEU A O 1
ATOM 803 N N . HIS A 1 106 ? -1.623 33.438 9.734 1 94.31 106 HIS A N 1
ATOM 804 C CA . HIS A 1 106 ? -1.305 32.125 10.305 1 94.31 106 HIS A CA 1
ATOM 805 C C . HIS A 1 106 ? 0.195 31.984 10.539 1 94.31 106 HIS A C 1
ATOM 807 O O . HIS A 1 106 ? 0.937 32.969 10.484 1 94.31 106 HIS A O 1
ATOM 813 N N . THR A 1 107 ? 0.612 30.734 10.914 1 91.38 107 THR A N 1
ATOM 814 C CA . THR A 1 107 ? 1.991 30.656 11.383 1 91.38 107 THR A CA 1
ATOM 815 C C . THR A 1 107 ? 2.748 29.547 10.664 1 91.38 107 THR A C 1
ATOM 817 O O . THR A 1 107 ? 3.768 29.062 11.156 1 91.38 107 THR A O 1
ATOM 820 N N . ALA A 1 108 ? 2.285 29.094 9.578 1 90.44 108 ALA A N 1
ATOM 821 C CA . ALA A 1 108 ? 2.973 28.031 8.844 1 90.44 108 ALA A CA 1
ATOM 822 C C . ALA A 1 108 ? 4.316 28.516 8.312 1 90.44 108 ALA A C 1
ATOM 824 O O . ALA A 1 108 ? 4.43 29.641 7.832 1 90.44 108 ALA A O 1
ATOM 825 N N . ASN A 1 109 ? 5.293 27.672 8.414 1 87.19 109 ASN A N 1
ATOM 826 C CA . ASN A 1 109 ? 6.625 27.969 7.906 1 87.19 109 ASN A CA 1
ATOM 827 C C . ASN A 1 109 ? 6.793 27.5 6.465 1 87.19 109 ASN A C 1
ATOM 829 O O . ASN A 1 109 ? 5.91 26.844 5.91 1 87.19 109 ASN A O 1
ATOM 833 N N . LEU A 1 110 ? 7.93 27.844 5.902 1 86.75 110 LEU A N 1
ATOM 834 C CA . LEU A 1 110 ? 8.219 27.516 4.512 1 86.75 110 LEU A CA 1
ATOM 835 C C . LEU A 1 110 ? 8.305 26 4.32 1 86.75 110 LEU A C 1
ATOM 837 O O . LEU A 1 110 ? 7.941 25.484 3.26 1 86.75 110 LEU A O 1
ATOM 841 N N . SER A 1 111 ? 8.719 25.281 5.297 1 87.56 111 SER A N 1
ATOM 842 C CA . SER A 1 111 ? 8.93 23.844 5.195 1 87.56 111 SER A CA 1
ATOM 843 C C . SER A 1 111 ? 7.637 23.078 5.43 1 87.56 111 SER A C 1
ATOM 845 O O . SER A 1 111 ? 7.641 21.844 5.488 1 87.56 111 SER A O 1
ATOM 847 N N . GLN A 1 112 ? 6.535 23.781 5.516 1 89.31 112 GLN A N 1
ATOM 848 C CA . GLN A 1 112 ? 5.262 23.125 5.805 1 89.31 112 GLN A CA 1
ATOM 849 C C . GLN A 1 112 ? 4.289 23.281 4.637 1 89.31 112 GLN A C 1
ATOM 851 O O . GLN A 1 112 ? 4.082 24.375 4.133 1 89.31 112 GLN A O 1
ATOM 856 N N . ASN A 1 113 ? 3.65 22.219 4.336 1 91.94 113 ASN A N 1
ATOM 857 C CA . ASN A 1 113 ? 2.627 22.25 3.295 1 91.94 113 ASN A CA 1
ATOM 858 C C . ASN A 1 113 ? 1.386 23.016 3.762 1 91.94 113 ASN A C 1
ATOM 860 O O . ASN A 1 113 ? 0.538 23.391 2.949 1 91.94 113 ASN A O 1
ATOM 864 N N . SER A 1 114 ? 1.342 23.234 5.027 1 93.31 114 SER A N 1
ATOM 865 C CA . SER A 1 114 ? 0.249 24.062 5.535 1 93.31 114 SER A CA 1
ATOM 866 C C . SER A 1 114 ? 0.293 25.469 4.945 1 93.31 114 SER A C 1
ATOM 868 O O . SER A 1 114 ? -0.747 26.094 4.766 1 93.31 114 SER A O 1
ATOM 870 N N . LEU A 1 115 ? 1.478 25.922 4.637 1 92.75 115 LEU A N 1
ATOM 871 C CA . LEU A 1 115 ? 1.635 27.281 4.105 1 92.75 115 LEU A CA 1
ATOM 872 C C . LEU A 1 115 ? 0.845 27.453 2.812 1 92.75 115 LEU A C 1
ATOM 874 O O . LEU A 1 115 ? -0.091 28.25 2.754 1 92.75 115 LEU A O 1
ATOM 878 N N . PRO A 1 116 ? 1.146 26.672 1.801 1 94 116 PRO A N 1
ATOM 879 C CA . PRO A 1 116 ? 0.346 26.844 0.585 1 94 116 PRO A CA 1
ATOM 880 C C . PRO A 1 116 ? -1.109 26.422 0.773 1 94 116 PRO A C 1
ATOM 882 O O . PRO A 1 116 ? -2.008 27 0.155 1 94 116 PRO A O 1
ATOM 885 N N . ARG A 1 117 ? -1.405 25.469 1.585 1 96.56 117 ARG A N 1
ATOM 886 C CA . ARG A 1 117 ? -2.762 24.969 1.786 1 96.56 117 ARG A CA 1
ATOM 887 C C . ARG A 1 117 ? -3.652 26.031 2.406 1 96.56 117 ARG A C 1
ATOM 889 O O . ARG A 1 117 ? -4.777 26.25 1.951 1 96.56 117 ARG A O 1
ATOM 896 N N . LEU A 1 118 ? -3.115 26.688 3.42 1 96.69 118 LEU A N 1
ATOM 897 C CA . LEU A 1 118 ? -3.875 27.75 4.074 1 96.69 118 LEU A CA 1
ATOM 898 C C . LEU A 1 118 ? -4.02 28.953 3.16 1 96.69 118 LEU A C 1
ATOM 900 O O . LEU A 1 118 ? -5.125 29.484 2.992 1 96.69 118 LEU A O 1
ATOM 904 N N . ASN A 1 119 ? -2.961 29.359 2.533 1 95.12 119 ASN A N 1
ATOM 905 C CA . ASN A 1 119 ? -2.99 30.531 1.667 1 95.12 119 ASN A CA 1
ATOM 906 C C . ASN A 1 119 ? -3.967 30.344 0.508 1 95.12 119 ASN A C 1
ATOM 908 O O . ASN A 1 119 ? -4.785 31.219 0.234 1 95.12 119 ASN A O 1
ATOM 912 N N . GLN A 1 120 ? -3.883 29.203 -0.104 1 94.88 120 GLN A N 1
ATOM 913 C CA . GLN A 1 120 ? -4.75 28.953 -1.25 1 94.88 120 GLN A CA 1
ATOM 914 C C . GLN A 1 120 ? -6.211 28.875 -0.827 1 94.88 120 GLN A C 1
ATOM 916 O O . GLN A 1 120 ? -7.098 29.344 -1.548 1 94.88 120 GLN A O 1
ATOM 921 N N . SER A 1 121 ? -6.426 28.312 0.293 1 96.5 121 SER A N 1
ATOM 922 C CA . SER A 1 121 ? -7.797 28.203 0.786 1 96.5 121 SER A CA 1
ATOM 923 C C . SER A 1 121 ? -8.352 29.562 1.177 1 96.5 121 SER A C 1
ATOM 925 O O . SER A 1 121 ? -9.531 29.844 0.933 1 96.5 121 SER A O 1
ATOM 927 N N . ILE A 1 122 ? -7.527 30.422 1.808 1 97 122 ILE A N 1
ATOM 928 C CA . ILE A 1 122 ? -7.949 31.766 2.16 1 97 122 ILE A CA 1
ATOM 929 C C . ILE A 1 122 ? -8.32 32.531 0.896 1 97 122 ILE A C 1
ATOM 931 O O . ILE A 1 122 ? -9.375 33.188 0.842 1 97 122 ILE A O 1
ATOM 935 N N . GLN A 1 123 ? -7.496 32.438 -0.1 1 95.31 123 GLN A N 1
ATOM 936 C CA . GLN A 1 123 ? -7.746 33.094 -1.375 1 95.31 123 GLN A CA 1
ATOM 937 C C . GLN A 1 123 ? -9.039 32.594 -2.012 1 95.31 123 GLN A C 1
ATOM 939 O O . GLN A 1 123 ? -9.867 33.406 -2.453 1 95.31 123 GLN A O 1
ATOM 944 N N . ARG A 1 124 ? -9.227 31.359 -1.991 1 94.38 124 ARG A N 1
ATOM 945 C CA . ARG A 1 124 ? -10.391 30.734 -2.625 1 94.38 124 ARG A CA 1
ATOM 946 C C . ARG A 1 124 ? -11.68 31.125 -1.91 1 94.38 124 ARG A C 1
ATOM 948 O O . ARG A 1 124 ? -12.742 31.203 -2.533 1 94.38 124 ARG A O 1
ATOM 955 N N . ASN A 1 125 ? -11.555 31.375 -0.629 1 95.75 125 ASN A N 1
ATOM 956 C CA . ASN A 1 125 ? -12.75 31.719 0.148 1 95.75 125 ASN A CA 1
ATOM 957 C C . ASN A 1 125 ? -13 33.219 0.164 1 95.75 125 ASN A C 1
ATOM 959 O O . ASN A 1 125 ? -13.875 33.688 0.891 1 95.75 125 ASN A O 1
ATOM 963 N N . GLY A 1 126 ? -12.172 33.969 -0.538 1 95.19 126 GLY A N 1
ATOM 964 C CA . GLY A 1 126 ? -12.523 35.344 -0.898 1 95.19 126 GLY A CA 1
ATOM 965 C C . GLY A 1 126 ? -12.094 36.375 0.138 1 95.19 126 GLY A C 1
ATOM 966 O O . GLY A 1 126 ? -12.734 37.406 0.298 1 95.19 126 GLY A O 1
ATOM 967 N N . PHE A 1 127 ? -11.109 36.062 0.883 1 96.44 127 PHE A N 1
ATOM 968 C CA . PHE A 1 127 ? -10.602 37.125 1.753 1 96.44 127 PHE A CA 1
ATOM 969 C C . PHE A 1 127 ? -9.969 38.25 0.934 1 96.44 127 PHE A C 1
ATOM 971 O O . PHE A 1 127 ? -9.102 37.969 0.089 1 96.44 127 PHE A O 1
ATOM 978 N N . GLN A 1 128 ? -10.328 39.469 1.199 1 92.62 128 GLN A N 1
ATOM 979 C CA . GLN A 1 128 ? -9.914 40.594 0.347 1 92.62 128 GLN A CA 1
ATOM 980 C C . GLN A 1 128 ? -8.68 41.281 0.915 1 92.62 128 GLN A C 1
ATOM 982 O O . GLN A 1 128 ? -7.969 41.969 0.191 1 92.62 128 GLN A O 1
ATOM 987 N N . GLY A 1 129 ? -8.43 41.188 2.221 1 92.69 129 GLY A N 1
ATOM 988 C CA . GLY A 1 129 ? -7.273 41.812 2.84 1 92.69 129 GLY A CA 1
ATOM 989 C C . GLY A 1 129 ? -6 41 2.68 1 92.69 129 GLY A C 1
ATOM 990 O O . GLY A 1 129 ? -6.02 39.938 2.084 1 92.69 129 GLY A O 1
ATOM 991 N N . PRO A 1 130 ? -4.906 41.594 3.084 1 93.38 130 PRO A N 1
ATOM 992 C CA . PRO A 1 130 ? -3.658 40.812 3.1 1 93.38 130 PRO A CA 1
ATOM 993 C C . PRO A 1 130 ? -3.713 39.625 4.047 1 93.38 130 PRO A C 1
ATOM 995 O O . PRO A 1 130 ? -4.383 39.688 5.082 1 93.38 130 PRO A O 1
ATOM 998 N N . PHE A 1 131 ? -3.035 38.594 3.652 1 94.31 131 PHE A N 1
ATOM 999 C CA . PHE A 1 131 ? -2.969 37.406 4.504 1 94.31 131 PHE A CA 1
ATOM 1000 C C . PHE A 1 131 ? -1.645 36.656 4.316 1 94.31 131 PHE A C 1
ATOM 1002 O O . PHE A 1 131 ? -0.909 36.938 3.363 1 94.31 131 PHE A O 1
ATOM 1009 N N . GLY A 1 132 ? -1.345 35.688 5.258 1 92.88 132 GLY A N 1
ATOM 1010 C CA . GLY A 1 132 ? -0.143 34.875 5.156 1 92.88 132 GLY A CA 1
ATOM 1011 C C . GLY A 1 132 ? 0.511 34.594 6.5 1 92.88 132 GLY A C 1
ATOM 1012 O O . GLY A 1 132 ? -0.156 34.625 7.535 1 92.88 132 GLY A O 1
ATOM 1013 N N . SER A 1 133 ? 1.729 34.188 6.395 1 92.38 133 SER A N 1
ATOM 1014 C CA . SER A 1 133 ? 2.535 33.875 7.578 1 92.38 133 SER A CA 1
ATOM 1015 C C . SER A 1 133 ? 3.799 34.719 7.609 1 92.38 133 SER A C 1
ATOM 1017 O O . SER A 1 133 ? 4.5 34.844 6.602 1 92.38 133 SER A O 1
ATOM 1019 N N . PRO A 1 134 ? 4.102 35.281 8.711 1 88.88 134 PRO A N 1
ATOM 1020 C CA . PRO A 1 134 ? 5.344 36.062 8.82 1 88.88 134 PRO A CA 1
ATOM 1021 C C . PRO A 1 134 ? 6.578 35.188 8.945 1 88.88 134 PRO A C 1
ATOM 1023 O O . PRO A 1 134 ? 7.707 35.688 8.945 1 88.88 134 PRO A O 1
ATOM 1026 N N . TYR A 1 135 ? 6.367 33.875 8.953 1 86.44 135 TYR A N 1
ATOM 1027 C CA . TYR A 1 135 ? 7.477 33 9.281 1 86.44 135 TYR A CA 1
ATOM 1028 C C . TYR A 1 135 ? 8.062 32.375 8.023 1 86.44 135 TYR A C 1
ATOM 1030 O O . TYR A 1 135 ? 8.984 31.547 8.102 1 86.44 135 TYR A O 1
ATOM 1038 N N . VAL A 1 136 ? 7.621 32.562 6.836 1 82.38 136 VAL A N 1
ATOM 1039 C CA . VAL A 1 136 ? 8.094 31.969 5.59 1 82.38 136 VAL A CA 1
ATOM 1040 C C . VAL A 1 136 ? 9.578 32.281 5.391 1 82.38 136 VAL A C 1
ATOM 1042 O O . VAL A 1 136 ? 10.352 31.453 4.938 1 82.38 136 VAL A O 1
ATOM 1045 N N . LYS A 1 137 ? 10.055 33.406 5.773 1 76.81 137 LYS A N 1
ATOM 1046 C CA . LYS A 1 137 ? 11.445 33.844 5.625 1 76.81 137 LYS A CA 1
ATOM 1047 C C . LYS A 1 137 ? 11.969 34.469 6.91 1 76.81 137 LYS A C 1
ATOM 1049 O O . LYS A 1 137 ? 12.688 35.469 6.867 1 76.81 137 LYS A O 1
ATOM 1054 N N . SER A 1 138 ? 11.547 33.812 7.91 1 76.25 138 SER A N 1
ATOM 1055 C CA . SER A 1 138 ? 11.961 34.344 9.188 1 76.25 138 SER A CA 1
ATOM 1056 C C . SER A 1 138 ? 13.297 33.781 9.641 1 76.25 138 SER A C 1
ATOM 1058 O O . SER A 1 138 ? 13.555 32.562 9.453 1 76.25 138 SER A O 1
ATOM 1060 N N . THR A 1 139 ? 14.055 34.656 10.219 1 69.94 139 THR A N 1
ATOM 1061 C CA . THR A 1 139 ? 15.352 34.219 10.734 1 69.94 139 THR A CA 1
ATOM 1062 C C . THR A 1 139 ? 15.297 34.031 12.25 1 69.94 139 THR A C 1
ATOM 1064 O O . THR A 1 139 ? 16.297 33.688 12.875 1 69.94 139 THR A O 1
ATOM 1067 N N . ILE A 1 140 ? 14.141 34.219 12.734 1 75.38 140 ILE A N 1
ATOM 1068 C CA . ILE A 1 140 ? 14.031 34.062 14.18 1 75.38 140 ILE A CA 1
ATOM 1069 C C . ILE A 1 140 ? 13.93 32.594 14.531 1 75.38 140 ILE A C 1
ATOM 1071 O O . ILE A 1 140 ? 13.086 31.875 13.977 1 75.38 140 ILE A O 1
ATOM 1075 N N . SER A 1 141 ? 14.758 32.188 15.414 1 73.81 141 SER A N 1
ATOM 1076 C CA . SER A 1 141 ? 14.789 30.781 15.789 1 73.81 141 SER A CA 1
ATOM 1077 C C . SER A 1 141 ? 13.703 30.453 16.812 1 73.81 141 SER A C 1
ATOM 1079 O O . SER A 1 141 ? 13.148 31.359 17.438 1 73.81 141 SER A O 1
ATOM 1081 N N . ARG A 1 142 ? 13.492 29.188 16.938 1 77.19 142 ARG A N 1
ATOM 1082 C CA . ARG A 1 142 ? 12.555 28.719 17.953 1 77.19 142 ARG A CA 1
ATOM 1083 C C . ARG A 1 142 ? 13.023 29.125 19.344 1 77.19 142 ARG A C 1
ATOM 1085 O O . ARG A 1 142 ? 12.211 29.516 20.188 1 77.19 142 ARG A O 1
ATOM 1092 N N . ASP A 1 143 ? 14.266 29 19.562 1 76 143 ASP A N 1
ATOM 1093 C CA . ASP A 1 143 ? 14.852 29.344 20.859 1 76 143 ASP A CA 1
ATOM 1094 C C . ASP A 1 143 ? 14.688 30.828 21.172 1 76 143 ASP A C 1
ATOM 1096 O O . ASP A 1 143 ? 14.43 31.203 22.312 1 76 143 ASP A O 1
ATOM 1100 N N . ASP A 1 144 ? 14.836 31.594 20.141 1 79.75 144 ASP A N 1
ATOM 1101 C CA . ASP A 1 144 ? 14.664 33.031 20.312 1 79.75 144 ASP A CA 1
ATOM 1102 C C . ASP A 1 144 ? 13.219 33.375 20.688 1 79.75 144 ASP A C 1
ATOM 1104 O O . ASP A 1 144 ? 12.977 34.219 21.562 1 79.75 144 ASP A O 1
ATOM 1108 N N . LYS A 1 145 ? 12.312 32.781 20.016 1 83 145 LYS A N 1
ATOM 1109 C CA . LYS A 1 145 ? 10.898 32.969 20.312 1 83 145 LYS A CA 1
ATOM 1110 C C . LYS A 1 145 ? 10.57 32.562 21.75 1 83 145 LYS A C 1
ATOM 1112 O O . LYS A 1 145 ? 9.883 33.281 22.469 1 83 145 LYS A O 1
ATOM 1117 N N . ALA A 1 146 ? 11.125 31.438 22.094 1 82.94 146 ALA A N 1
ATOM 1118 C CA . ALA A 1 146 ? 10.867 30.906 23.438 1 82.94 146 ALA A CA 1
ATOM 1119 C C . ALA A 1 146 ? 11.406 31.844 24.516 1 82.94 146 ALA A C 1
ATOM 1121 O O . ALA A 1 146 ? 10.734 32.094 25.516 1 82.94 146 ALA A O 1
ATOM 1122 N N . TRP A 1 147 ? 12.547 32.312 24.297 1 84.12 147 TRP A N 1
ATOM 1123 C CA . TRP A 1 147 ? 13.188 33.219 25.25 1 84.12 147 TRP A CA 1
ATOM 1124 C C . TRP A 1 147 ? 12.359 34.469 25.422 1 84.12 147 TRP A C 1
ATOM 1126 O O . TRP A 1 147 ? 12.133 34.938 26.547 1 84.12 147 TRP A O 1
ATOM 1136 N N . GLU A 1 148 ? 11.938 35 24.344 1 85.38 148 GLU A N 1
ATOM 1137 C CA . GLU A 1 148 ? 11.141 36.219 24.406 1 85.38 148 GLU A CA 1
ATOM 1138 C C . GLU A 1 148 ? 9.805 35.969 25.109 1 85.38 148 GLU A C 1
ATOM 1140 O O . GLU A 1 148 ? 9.328 36.812 25.859 1 85.38 148 GLU A O 1
ATOM 1145 N N . LEU A 1 149 ? 9.258 34.906 24.875 1 86.06 149 LEU A N 1
ATOM 1146 C CA . LEU A 1 149 ? 7.949 34.562 25.438 1 86.06 149 LEU A CA 1
ATOM 1147 C C . LEU A 1 149 ? 8.055 34.312 26.938 1 86.06 149 LEU A C 1
ATOM 1149 O O . LEU A 1 149 ? 7.125 34.625 27.688 1 86.06 149 LEU A O 1
ATOM 1153 N N . VAL A 1 150 ? 9.156 33.719 27.344 1 84.69 150 VAL A N 1
ATOM 1154 C CA . VAL A 1 150 ? 9.391 33.531 28.766 1 84.69 150 VAL A CA 1
ATOM 1155 C C . VAL A 1 150 ? 9.422 34.875 29.484 1 84.69 150 VAL A C 1
ATOM 1157 O O . VAL A 1 150 ? 8.789 35.062 30.531 1 84.69 150 VAL A O 1
ATOM 1160 N N . ASN A 1 151 ? 10.07 35.781 28.891 1 84.88 151 ASN A N 1
ATOM 1161 C CA . ASN A 1 151 ? 10.203 37.094 29.469 1 84.88 151 ASN A CA 1
ATOM 1162 C C . ASN A 1 151 ? 8.883 37.875 29.422 1 84.88 151 ASN A C 1
ATOM 1164 O O . ASN A 1 151 ? 8.664 38.781 30.203 1 84.88 151 ASN A O 1
ATOM 1168 N N . ALA A 1 152 ? 8.039 37.469 28.547 1 84.81 152 ALA A N 1
ATOM 1169 C CA . ALA A 1 152 ? 6.738 38.094 28.406 1 84.81 152 ALA A CA 1
ATOM 1170 C C . ALA A 1 152 ? 5.695 37.438 29.312 1 84.81 152 ALA A C 1
ATOM 1172 O O . ALA A 1 152 ? 4.531 37.844 29.312 1 84.81 152 ALA A O 1
ATOM 1173 N N . GLY A 1 153 ? 6.105 36.375 30.047 1 80.44 153 GLY A N 1
ATOM 1174 C CA . GLY A 1 153 ? 5.215 35.75 31.031 1 80.44 153 GLY A CA 1
ATOM 1175 C C . GLY A 1 153 ? 4.637 34.438 30.578 1 80.44 153 GLY A C 1
ATOM 1176 O O . GLY A 1 153 ? 3.625 33.969 31.109 1 80.44 153 GLY A O 1
ATOM 1177 N N . PHE A 1 154 ? 5.129 33.906 29.531 1 81.31 154 PHE A N 1
ATOM 1178 C CA . PHE A 1 154 ? 4.703 32.562 29.078 1 81.31 154 PHE A CA 1
ATOM 1179 C C . PHE A 1 154 ? 5.832 31.562 29.234 1 81.31 154 PHE A C 1
ATOM 1181 O O . PHE A 1 154 ? 6.355 31.062 28.234 1 81.31 154 PHE A O 1
ATOM 1188 N N . PRO A 1 155 ? 6.16 31.141 30.391 1 74.81 155 PRO A N 1
ATOM 1189 C CA . PRO A 1 155 ? 7.332 30.297 30.641 1 74.81 155 PRO A CA 1
ATOM 1190 C C . PRO A 1 155 ? 7.172 28.875 30.094 1 74.81 155 PRO A C 1
ATOM 1192 O O . PRO A 1 155 ? 8.164 28.203 29.828 1 74.81 155 PRO A O 1
ATOM 1195 N N . ASN A 1 156 ? 5.992 28.422 29.891 1 68 156 ASN A N 1
ATOM 1196 C CA . ASN A 1 156 ? 5.773 27.016 29.516 1 68 156 ASN A CA 1
ATOM 1197 C C . ASN A 1 156 ? 5.902 26.812 28.016 1 68 156 ASN A C 1
ATOM 1199 O O . ASN A 1 156 ? 5.648 25.719 27.5 1 68 156 ASN A O 1
ATOM 1203 N N . MET A 1 157 ? 6.215 27.75 27.25 1 63.28 157 MET A N 1
ATOM 1204 C CA . MET A 1 157 ? 6.262 27.609 25.797 1 63.28 157 MET A CA 1
ATOM 1205 C C . MET A 1 157 ? 7.617 27.062 25.344 1 63.28 157 MET A C 1
ATOM 1207 O O . MET A 1 157 ? 7.766 26.609 24.203 1 63.28 157 MET A O 1
ATOM 1211 N N . ALA A 1 158 ? 8.703 27.109 26.172 1 56.53 158 ALA A N 1
ATOM 1212 C CA . ALA A 1 158 ? 10.039 26.641 25.828 1 56.53 158 ALA A CA 1
ATOM 1213 C C . ALA A 1 158 ? 10.07 25.125 25.672 1 56.53 158 ALA A C 1
ATOM 1215 O O . ALA A 1 158 ? 10.906 24.578 24.953 1 56.53 158 ALA A O 1
ATOM 1216 N N . HIS A 1 159 ? 9.164 24.453 26.328 1 54.25 159 HIS A N 1
ATOM 1217 C CA . HIS A 1 159 ? 9.383 23.016 26.453 1 54.25 159 HIS A CA 1
ATOM 1218 C C . HIS A 1 159 ? 8.523 22.234 25.469 1 54.25 159 HIS A C 1
ATOM 1220 O O . HIS A 1 159 ? 8.391 21.016 25.578 1 54.25 159 HIS A O 1
ATOM 1226 N N . ARG A 1 160 ? 8 23 24.5 1 54.41 160 ARG A N 1
ATOM 1227 C CA . ARG A 1 160 ? 7.141 22.125 23.688 1 54.41 160 ARG A CA 1
ATOM 1228 C C . ARG A 1 160 ? 7.973 21.234 22.766 1 54.41 160 ARG A C 1
ATOM 1230 O O . ARG A 1 160 ? 8.805 21.734 22 1 54.41 160 ARG A O 1
ATOM 1237 N N . LYS A 1 161 ? 8.109 19.875 23.141 1 56.06 161 LYS A N 1
ATOM 1238 C CA . LYS A 1 161 ? 8.688 18.672 22.547 1 56.06 161 LYS A CA 1
ATOM 1239 C C . LYS A 1 161 ? 8.281 18.547 21.078 1 56.06 161 LYS A C 1
ATOM 1241 O O . LYS A 1 161 ? 7.898 19.531 20.438 1 56.06 161 LYS A O 1
ATOM 1246 N N . LEU A 1 162 ? 7.84 17.484 20.531 1 59.38 162 LEU A N 1
ATOM 1247 C CA . LEU A 1 162 ? 7.445 17.109 19.172 1 59.38 162 LEU A CA 1
ATOM 1248 C C . LEU A 1 162 ? 6.207 17.875 18.734 1 59.38 162 LEU A C 1
ATOM 1250 O O . LEU A 1 162 ? 5.23 17.969 19.484 1 59.38 162 LEU A O 1
ATOM 1254 N N . SER A 1 163 ? 6.512 18.75 17.688 1 64.38 163 SER A N 1
ATOM 1255 C CA . SER A 1 163 ? 5.352 19.422 17.094 1 64.38 163 SER A CA 1
ATOM 1256 C C . SER A 1 163 ? 4.348 18.406 16.547 1 64.38 163 SER A C 1
ATOM 1258 O O . SER A 1 163 ? 4.715 17.5 15.797 1 64.38 163 SER A O 1
ATOM 1260 N N . GLY A 1 164 ? 3.24 18.422 17.078 1 76.75 164 GLY A N 1
ATOM 1261 C CA . GLY A 1 164 ? 2.225 17.469 16.656 1 76.75 164 GLY A CA 1
ATOM 1262 C C . GLY A 1 164 ? 0.962 18.141 16.141 1 76.75 164 GLY A C 1
ATOM 1263 O O . GLY A 1 164 ? 0.711 19.312 16.422 1 76.75 164 GLY A O 1
ATOM 1264 N N . ASP A 1 165 ? 0.377 17.594 15.141 1 85.69 165 ASP A N 1
ATOM 1265 C CA . ASP A 1 165 ? -0.941 17.922 14.617 1 85.69 165 ASP A CA 1
ATOM 1266 C C . ASP A 1 165 ? -1.905 16.75 14.75 1 85.69 165 ASP A C 1
ATOM 1268 O O . ASP A 1 165 ? -1.524 15.602 14.531 1 85.69 165 ASP A O 1
ATOM 1272 N N . GLU A 1 166 ? -3.033 17.156 15.289 1 92.5 166 GLU A N 1
ATOM 1273 C CA . GLU A 1 166 ? -4.023 16.094 15.516 1 92.5 166 GLU A CA 1
ATOM 1274 C C . GLU A 1 166 ? -5.395 16.516 14.984 1 92.5 166 GLU A C 1
ATOM 1276 O O . GLU A 1 166 ? -5.801 17.672 15.133 1 92.5 166 GLU A O 1
ATOM 1281 N N . ASN A 1 167 ? -6.027 15.672 14.312 1 96.44 167 ASN A N 1
ATOM 1282 C CA . ASN A 1 167 ? -7.441 15.75 13.977 1 96.44 167 ASN A CA 1
ATOM 1283 C C . ASN A 1 167 ? -8.156 14.43 14.227 1 96.44 167 ASN A C 1
ATOM 1285 O O . ASN A 1 167 ? -7.566 13.5 14.781 1 96.44 167 ASN A O 1
ATOM 1289 N N . LEU A 1 168 ? -9.367 14.398 13.945 1 97.19 168 LEU A N 1
ATOM 1290 C CA . LEU A 1 168 ? -10.164 13.219 14.234 1 97.19 168 LEU A CA 1
ATOM 1291 C C . LEU A 1 168 ? -9.602 11.992 13.523 1 97.19 168 LEU A C 1
ATOM 1293 O O . LEU A 1 168 ? -9.703 10.875 14.031 1 97.19 168 LEU A O 1
ATOM 1297 N N . TRP A 1 169 ? -8.883 12.094 12.43 1 98.25 169 TRP A N 1
ATOM 1298 C CA . TRP A 1 169 ? -8.523 11.055 11.469 1 98.25 169 TRP A CA 1
ATOM 1299 C C . TRP A 1 169 ? -7.117 10.539 11.734 1 98.25 169 TRP A C 1
ATOM 1301 O O . TRP A 1 169 ? -6.844 9.344 11.562 1 98.25 169 TRP A O 1
ATOM 1311 N N . CYS A 1 170 ? -6.277 11.422 12.219 1 97.62 170 CYS A N 1
ATOM 1312 C CA . CYS A 1 170 ? -4.859 11.094 12.266 1 97.62 170 CYS A CA 1
ATOM 1313 C C . CYS A 1 170 ? -4.105 12.023 13.203 1 97.62 170 CYS A C 1
ATOM 1315 O O . CYS A 1 170 ? -4.473 13.195 13.344 1 97.62 170 CYS A O 1
ATOM 1317 N N . ARG A 1 171 ? -3.117 11.523 13.859 1 94.81 171 ARG A N 1
ATOM 1318 C CA . ARG A 1 171 ? -2.107 12.312 14.547 1 94.81 171 ARG A CA 1
ATOM 1319 C C . ARG A 1 171 ? -0.787 12.305 13.781 1 94.81 171 ARG A C 1
ATOM 1321 O O . ARG A 1 171 ? -0.329 11.25 13.336 1 94.81 171 ARG A O 1
ATOM 1328 N N . GLU A 1 172 ? -0.24 13.445 13.625 1 92.25 172 GLU A N 1
ATOM 1329 C CA . GLU A 1 172 ? 1.025 13.609 12.922 1 92.25 172 GLU A CA 1
ATOM 1330 C C . GLU A 1 172 ? 2.08 14.258 13.805 1 92.25 172 GLU A C 1
ATOM 1332 O O . GLU A 1 172 ? 1.763 15.141 14.609 1 92.25 172 GLU A O 1
ATOM 1337 N N . PHE A 1 173 ? 3.316 13.805 13.594 1 86.69 173 PHE A N 1
ATOM 1338 C CA . PHE A 1 173 ? 4.445 14.352 14.336 1 86.69 173 PHE A CA 1
ATOM 1339 C C . PHE A 1 173 ? 5.59 14.719 13.398 1 86.69 173 PHE A C 1
ATOM 1341 O O . PHE A 1 173 ? 5.867 14 12.445 1 86.69 173 PHE A O 1
ATOM 1348 N N . GLU A 1 174 ? 6.043 15.875 13.734 1 83.06 174 GLU A N 1
ATOM 1349 C CA . GLU A 1 174 ? 7.191 16.312 12.945 1 83.06 174 GLU A CA 1
ATOM 1350 C C . GLU A 1 174 ? 8.156 17.141 13.789 1 83.06 174 GLU A C 1
ATOM 1352 O O . GLU A 1 174 ? 7.859 17.469 14.938 1 83.06 174 GLU A O 1
ATOM 1357 N N . ASN A 1 175 ? 9.344 17.281 13.398 1 73.88 175 ASN A N 1
ATOM 1358 C CA . ASN A 1 175 ? 10.359 18.188 13.938 1 73.88 175 ASN A CA 1
ATOM 1359 C C . ASN A 1 175 ? 11.016 17.594 15.188 1 73.88 175 ASN A C 1
ATOM 1361 O O . ASN A 1 175 ? 10.672 16.5 15.617 1 73.88 175 ASN A O 1
ATOM 1365 N N . GLY A 1 176 ? 12.039 18.234 15.633 1 74.44 176 GLY A N 1
ATOM 1366 C CA . GLY A 1 176 ? 12.789 17.797 16.797 1 74.44 176 GLY A CA 1
ATOM 1367 C C . GLY A 1 176 ? 13.555 16.5 16.562 1 74.44 176 GLY A C 1
ATOM 1368 O O . GLY A 1 176 ? 14.328 16.406 15.609 1 74.44 176 GLY A O 1
ATOM 1369 N N . SER A 1 177 ? 13.211 15.555 17.375 1 75.75 177 SER A N 1
ATOM 1370 C CA . SER A 1 177 ? 13.914 14.281 17.328 1 75.75 177 SER A CA 1
ATOM 1371 C C . SER A 1 177 ? 13.516 13.484 16.094 1 75.75 177 SER A C 1
ATOM 1373 O O . SER A 1 177 ? 14.172 12.5 15.734 1 75.75 177 SER A O 1
ATOM 1375 N N . VAL A 1 178 ? 12.578 13.969 15.336 1 82.25 178 VAL A N 1
ATOM 1376 C CA . VAL A 1 178 ? 12.102 13.203 14.188 1 82.25 178 VAL A CA 1
ATOM 1377 C C . VAL A 1 178 ? 12.266 14.031 12.914 1 82.25 178 VAL A C 1
ATOM 1379 O O . VAL A 1 178 ? 11.539 13.836 11.938 1 82.25 178 VAL A O 1
ATOM 1382 N N . ASP A 1 179 ? 13.164 14.906 13.023 1 84.62 179 ASP A N 1
ATOM 1383 C CA . ASP A 1 179 ? 13.391 15.766 11.867 1 84.62 179 ASP A CA 1
ATOM 1384 C C . ASP A 1 179 ? 14.312 15.094 10.852 1 84.62 179 ASP A C 1
ATOM 1386 O O . ASP A 1 179 ? 14.148 15.273 9.641 1 84.62 179 ASP A O 1
ATOM 1390 N N . ASP A 1 180 ? 15.234 14.305 11.422 1 91.56 180 ASP A N 1
ATOM 1391 C CA . ASP A 1 180 ? 16.281 13.742 10.57 1 91.56 180 ASP A CA 1
ATOM 1392 C C . ASP A 1 180 ? 15.891 12.352 10.062 1 91.56 180 ASP A C 1
ATOM 1394 O O . ASP A 1 180 ? 15.938 11.375 10.812 1 91.56 180 ASP A O 1
ATOM 1398 N N . PRO A 1 181 ? 15.664 12.219 8.742 1 94.56 181 PRO A N 1
ATOM 1399 C CA . PRO A 1 181 ? 15.312 10.906 8.195 1 94.56 181 PRO A CA 1
ATOM 1400 C C . PRO A 1 181 ? 16.438 9.883 8.352 1 94.56 181 PRO A C 1
ATOM 1402 O O . PRO A 1 181 ? 16.188 8.68 8.305 1 94.56 181 PRO A O 1
ATOM 1405 N N . GLU A 1 182 ? 17.656 10.336 8.539 1 94.75 182 GLU A N 1
ATOM 1406 C CA . GLU A 1 182 ? 18.797 9.438 8.531 1 94.75 182 GLU A CA 1
ATOM 1407 C C . GLU A 1 182 ? 19.016 8.805 9.906 1 94.75 182 GLU A C 1
ATOM 1409 O O . GLU A 1 182 ? 19.812 7.879 10.055 1 94.75 182 GLU A O 1
ATOM 1414 N N . GLY A 1 183 ? 18.312 9.281 10.836 1 90.62 183 GLY A N 1
ATOM 1415 C CA . GLY A 1 183 ? 18.375 8.734 12.172 1 90.62 183 GLY A CA 1
ATOM 1416 C C . GLY A 1 183 ? 17.406 9.383 13.141 1 90.62 183 GLY A C 1
ATOM 1417 O O . GLY A 1 183 ? 17.688 10.438 13.703 1 90.62 183 GLY A O 1
ATOM 1418 N N . PHE A 1 184 ? 16.219 8.797 13.227 1 87.5 184 PHE A N 1
ATOM 1419 C CA . PHE A 1 184 ? 15.219 9.359 14.133 1 87.5 184 PHE A CA 1
ATOM 1420 C C . PHE A 1 184 ? 14.742 8.312 15.125 1 87.5 184 PHE A C 1
ATOM 1422 O O . PHE A 1 184 ? 14.898 7.113 14.898 1 87.5 184 PHE A O 1
ATOM 1429 N N . SER A 1 185 ? 14.398 8.766 16.219 1 83.62 185 SER A N 1
ATOM 1430 C CA . SER A 1 185 ? 13.805 7.934 17.25 1 83.62 185 SER A CA 1
ATOM 1431 C C . SER A 1 185 ? 12.516 8.547 17.781 1 83.62 185 SER A C 1
ATOM 1433 O O . SER A 1 185 ? 12.414 9.766 17.938 1 83.62 185 SER A O 1
ATOM 1435 N N . VAL A 1 186 ? 11.609 7.672 17.922 1 82.44 186 VAL A N 1
ATOM 1436 C CA . VAL A 1 186 ? 10.328 8.133 18.453 1 82.44 186 VAL A CA 1
ATOM 1437 C C . VAL A 1 186 ? 10.094 7.543 19.844 1 82.44 186 VAL A C 1
ATOM 1439 O O . VAL A 1 186 ? 9.938 6.328 19.984 1 82.44 186 VAL A O 1
ATOM 1442 N N . PRO A 1 187 ? 10.102 8.414 20.766 1 80.75 187 PRO A N 1
ATOM 1443 C CA . PRO A 1 187 ? 9.766 7.871 22.094 1 80.75 187 PRO A CA 1
ATOM 1444 C C . PRO A 1 187 ? 8.375 7.246 22.125 1 80.75 187 PRO A C 1
ATOM 1446 O O . PRO A 1 187 ? 7.449 7.746 21.484 1 80.75 187 PRO A O 1
ATOM 1449 N N . ASP A 1 188 ? 8.258 6.227 22.922 1 81.25 188 ASP A N 1
ATOM 1450 C CA . ASP A 1 188 ? 7.012 5.465 22.984 1 81.25 188 ASP A CA 1
ATOM 1451 C C . ASP A 1 188 ? 5.859 6.344 23.469 1 81.25 188 ASP A C 1
ATOM 1453 O O . ASP A 1 188 ? 4.711 6.133 23.062 1 81.25 188 ASP A O 1
ATOM 1457 N N . ASN A 1 189 ? 6.18 7.328 24.219 1 82.19 189 ASN A N 1
ATOM 1458 C CA . ASN A 1 189 ? 5.137 8.125 24.844 1 82.19 189 ASN A CA 1
ATOM 1459 C C . ASN A 1 189 ? 4.469 9.07 23.844 1 82.19 189 ASN A C 1
ATOM 1461 O O . ASN A 1 189 ? 3.436 9.664 24.156 1 82.19 189 ASN A O 1
ATOM 1465 N N . VAL A 1 190 ? 5.023 9.172 22.656 1 83.31 190 VAL A N 1
ATOM 1466 C CA . VAL A 1 190 ? 4.422 10.031 21.641 1 83.31 190 VAL A CA 1
ATOM 1467 C C . VAL A 1 190 ? 3.197 9.344 21.047 1 83.31 190 VAL A C 1
ATOM 1469 O O . VAL A 1 190 ? 2.26 10.008 20.594 1 83.31 190 VAL A O 1
ATOM 1472 N N . TRP A 1 191 ? 3.264 7.996 21.125 1 89.31 191 TRP A N 1
ATOM 1473 C CA . TRP A 1 191 ? 2.146 7.227 20.594 1 89.31 191 TRP A CA 1
ATOM 1474 C C . TRP A 1 191 ? 0.993 7.172 21.578 1 89.31 191 TRP A C 1
ATOM 1476 O O . TRP A 1 191 ? 1.121 6.59 22.656 1 89.31 191 TRP A O 1
ATOM 1486 N N . GLU A 1 192 ? -0.043 7.816 21.266 1 90.56 192 GLU A N 1
ATOM 1487 C CA . GLU A 1 192 ? -1.191 7.867 22.172 1 90.56 192 GLU A CA 1
ATOM 1488 C C . GLU A 1 192 ? -2.275 6.883 21.734 1 90.56 192 GLU A C 1
ATOM 1490 O O . GLU A 1 192 ? -2.832 6.164 22.562 1 90.56 192 GLU A O 1
ATOM 1495 N N . TRP A 1 193 ? -2.535 6.84 20.484 1 93.75 193 TRP A N 1
ATOM 1496 C CA . TRP A 1 193 ? -3.627 6.016 19.984 1 93.75 193 TRP A CA 1
ATOM 1497 C C . TRP A 1 193 ? -3.189 4.559 19.844 1 93.75 193 TRP A C 1
ATOM 1499 O O . TRP A 1 193 ? -4.027 3.654 19.828 1 93.75 193 TRP A O 1
ATOM 1509 N N . THR A 1 194 ? -1.858 4.312 19.703 1 91.62 194 THR A N 1
ATOM 1510 C CA . THR A 1 194 ? -1.355 2.961 19.469 1 91.62 194 THR A CA 1
ATOM 1511 C C . THR A 1 194 ? -0.512 2.492 20.656 1 91.62 194 THR A C 1
ATOM 1513 O O . THR A 1 194 ? 0.412 1.692 20.484 1 91.62 194 THR A O 1
ATOM 1516 N N . ARG A 1 195 ? -0.76 2.957 21.719 1 78.06 195 ARG A N 1
ATOM 1517 C CA . ARG A 1 195 ? 0.039 2.65 22.906 1 78.06 195 ARG A CA 1
ATOM 1518 C C . ARG A 1 195 ? 0.085 1.148 23.156 1 78.06 195 ARG A C 1
ATOM 1520 O O . ARG A 1 195 ? -0.908 0.448 22.953 1 78.06 195 ARG A O 1
ATOM 1527 N N . ASP A 1 196 ? 1.369 0.655 23.156 1 67.62 196 ASP A N 1
ATOM 1528 C CA . ASP A 1 196 ? 1.678 -0.747 23.422 1 67.62 196 ASP A CA 1
ATOM 1529 C C . ASP A 1 196 ? 1.247 -1.148 24.828 1 67.62 196 ASP A C 1
ATOM 1531 O O . ASP A 1 196 ? 1.777 -0.633 25.812 1 67.62 196 ASP A O 1
ATOM 1535 N N . GLY A 1 197 ? -0.069 -1.119 25.109 1 61.38 197 GLY A N 1
ATOM 1536 C CA . GLY A 1 197 ? -0.504 -1.395 26.469 1 61.38 197 GLY A CA 1
ATOM 1537 C C . GLY A 1 197 ? -0.334 -2.85 26.859 1 61.38 197 GLY A C 1
ATOM 1538 O O . GLY A 1 197 ? 0.558 -3.535 26.359 1 61.38 197 GLY A O 1
ATOM 1539 N N . LYS A 1 198 ? -1.35 -3.391 27.422 1 74.19 198 LYS A N 1
ATOM 1540 C CA . LYS A 1 198 ? -1.611 -4.711 27.984 1 74.19 198 LYS A CA 1
ATOM 1541 C C . LYS A 1 198 ? -1.772 -5.758 26.891 1 74.19 198 LYS A C 1
ATOM 1543 O O . LYS A 1 198 ? -1.979 -5.414 25.719 1 74.19 198 LYS A O 1
ATOM 1548 N N . ALA A 1 199 ? -1.397 -6.852 27.188 1 81.81 199 ALA A N 1
ATOM 1549 C CA . ALA A 1 199 ? -1.654 -8 26.328 1 81.81 199 ALA A CA 1
ATOM 1550 C C . ALA A 1 199 ? -3.152 -8.211 26.125 1 81.81 199 ALA A C 1
ATOM 1552 O O . ALA A 1 199 ? -3.92 -8.219 27.094 1 81.81 199 ALA A O 1
ATOM 1553 N N . TYR A 1 200 ? -3.535 -8.062 24.812 1 89.25 200 TYR A N 1
ATOM 1554 C CA . TYR A 1 200 ? -4.93 -8.32 24.469 1 89.25 200 TYR A CA 1
ATOM 1555 C C . TYR A 1 200 ? -5.066 -9.609 23.672 1 89.25 200 TYR A C 1
ATOM 1557 O O . TYR A 1 200 ? -4.188 -9.953 22.875 1 89.25 200 TYR A O 1
ATOM 1565 N N . SER A 1 201 ? -6.156 -10.312 23.922 1 92.12 201 SER A N 1
ATOM 1566 C CA . SER A 1 201 ? -6.473 -11.484 23.109 1 92.12 201 SER A CA 1
ATOM 1567 C C . SER A 1 201 ? -6.941 -11.078 21.703 1 92.12 201 SER A C 1
ATOM 1569 O O . SER A 1 201 ? -7.535 -10.008 21.531 1 92.12 201 SER A O 1
ATOM 1571 N N . PRO A 1 202 ? -6.633 -11.891 20.75 1 92.25 202 PRO A N 1
ATOM 1572 C CA . PRO A 1 202 ? -7.121 -11.609 19.406 1 92.25 202 PRO A CA 1
ATOM 1573 C C . PRO A 1 202 ? -8.633 -11.398 19.344 1 92.25 202 PRO A C 1
ATOM 1575 O O . PRO A 1 202 ? -9.367 -11.984 20.156 1 92.25 202 PRO A O 1
ATOM 1578 N N . GLU A 1 203 ? -9.062 -10.578 18.453 1 95.19 203 GLU A N 1
ATOM 1579 C CA . GLU A 1 203 ? -10.477 -10.258 18.266 1 95.19 203 GLU A CA 1
ATOM 1580 C C . GLU A 1 203 ? -10.844 -10.188 16.781 1 95.19 203 GLU A C 1
ATOM 1582 O O . GLU A 1 203 ? -9.961 -10.18 15.93 1 95.19 203 GLU A O 1
ATOM 1587 N N . LYS A 1 204 ? -12.133 -10.242 16.609 1 96.88 204 LYS A N 1
ATOM 1588 C CA . LYS A 1 204 ? -12.648 -10.023 15.258 1 96.88 204 LYS A CA 1
ATOM 1589 C C . LYS A 1 204 ? -13.297 -8.648 15.133 1 96.88 204 LYS A C 1
ATOM 1591 O O . LYS A 1 204 ? -13.977 -8.195 16.062 1 96.88 204 LYS A O 1
ATOM 1596 N N . ILE A 1 205 ? -13.062 -7.992 14.086 1 98.38 205 ILE A N 1
ATOM 1597 C CA . ILE A 1 205 ? -13.695 -6.723 13.75 1 98.38 205 ILE A CA 1
ATOM 1598 C C . ILE A 1 205 ? -14.328 -6.812 12.359 1 98.38 205 ILE A C 1
ATOM 1600 O O . ILE A 1 205 ? -13.664 -7.199 11.398 1 98.38 205 ILE A O 1
ATOM 1604 N N . THR A 1 206 ? -15.586 -6.5 12.25 1 98.75 206 THR A N 1
ATOM 1605 C CA . THR A 1 206 ? -16.281 -6.488 10.969 1 98.75 206 THR A CA 1
ATOM 1606 C C . THR A 1 206 ? -16.688 -5.066 10.586 1 98.75 206 THR A C 1
ATOM 1608 O O . THR A 1 206 ? -17.312 -4.359 11.367 1 98.75 206 THR A O 1
ATOM 1611 N N . LEU A 1 207 ? -16.312 -4.625 9.406 1 98.88 207 LEU A N 1
ATOM 1612 C CA . LEU A 1 207 ? -16.719 -3.34 8.852 1 98.88 207 LEU A CA 1
ATOM 1613 C C . LEU A 1 207 ? -17.734 -3.535 7.734 1 98.88 207 LEU A C 1
ATOM 1615 O O . LEU A 1 207 ? -17.547 -4.383 6.859 1 98.88 207 LEU A O 1
ATOM 1619 N N . GLU A 1 208 ? -18.766 -2.797 7.797 1 98.88 208 GLU A N 1
ATOM 1620 C CA . GLU A 1 208 ? -19.766 -2.77 6.73 1 98.88 208 GLU A CA 1
ATOM 1621 C C . GLU A 1 208 ? -19.641 -1.498 5.895 1 98.88 208 GLU A C 1
ATOM 1623 O O . GLU A 1 208 ? -19.516 -0.4 6.441 1 98.88 208 GLU A O 1
ATOM 1628 N N . PHE A 1 209 ? -19.672 -1.652 4.621 1 98.81 209 PHE A N 1
ATOM 1629 C CA . PHE A 1 209 ? -19.609 -0.538 3.682 1 98.81 209 PHE A CA 1
ATOM 1630 C C . PHE A 1 209 ? -20.906 -0.425 2.893 1 98.81 209 PHE A C 1
ATOM 1632 O O . PHE A 1 209 ? -21.5 -1.437 2.516 1 98.81 209 PHE A O 1
ATOM 1639 N N . VAL A 1 210 ? -21.312 0.796 2.613 1 98.69 210 VAL A N 1
ATOM 1640 C CA . VAL A 1 210 ? -22.391 1.123 1.674 1 98.69 210 VAL A CA 1
ATOM 1641 C C . VAL A 1 210 ? -21.922 2.219 0.719 1 98.69 210 VAL A C 1
ATOM 1643 O O . VAL A 1 210 ? -21.516 3.297 1.155 1 98.69 210 VAL A O 1
ATOM 1646 N N . ASP A 1 211 ? -21.922 1.925 -0.524 1 98 211 ASP A N 1
ATOM 1647 C CA . ASP A 1 211 ? -21.516 2.854 -1.576 1 98 211 ASP A CA 1
ATOM 1648 C C . ASP A 1 211 ? -20.156 3.473 -1.273 1 98 211 ASP A C 1
ATOM 1650 O O . ASP A 1 211 ? -19.969 4.684 -1.406 1 98 211 ASP A O 1
ATOM 1654 N N . GLY A 1 212 ? -19.359 2.643 -0.725 1 97 212 GLY A N 1
ATOM 1655 C CA . GLY A 1 212 ? -17.953 3.012 -0.616 1 97 212 GLY A CA 1
ATOM 1656 C C . GLY A 1 212 ? -17.594 3.594 0.737 1 97 212 GLY A C 1
ATOM 1657 O O . GLY A 1 212 ? -16.422 3.889 1.001 1 97 212 GLY A O 1
ATOM 1658 N N . LEU A 1 213 ? -18.531 3.75 1.643 1 98.62 213 LEU A N 1
ATOM 1659 C CA . LEU A 1 213 ? -18.234 4.312 2.955 1 98.62 213 LEU A CA 1
ATOM 1660 C C . LEU A 1 213 ? -18.562 3.32 4.062 1 98.62 213 LEU A C 1
ATOM 1662 O O . LEU A 1 213 ? -19.562 2.602 3.973 1 98.62 213 LEU A O 1
ATOM 1666 N N . PRO A 1 214 ? -17.734 3.248 5.098 1 98.75 214 PRO A N 1
ATOM 1667 C CA . PRO A 1 214 ? -18.094 2.41 6.246 1 98.75 214 PRO A CA 1
ATOM 1668 C C . PRO A 1 214 ? -19.297 2.949 7.012 1 98.75 214 PRO A C 1
ATOM 1670 O O . PRO A 1 214 ? -19.375 4.148 7.293 1 98.75 214 PRO A O 1
ATOM 1673 N N . VAL A 1 215 ? -20.188 2.076 7.43 1 98.69 215 VAL A N 1
ATOM 1674 C CA . VAL A 1 215 ? -21.422 2.549 8.047 1 98.69 215 VAL A CA 1
ATOM 1675 C C . VAL A 1 215 ? -21.672 1.799 9.352 1 98.69 215 VAL A C 1
ATOM 1677 O O . VAL A 1 215 ? -22.5 2.201 10.164 1 98.69 215 VAL A O 1
ATOM 1680 N N . ALA A 1 216 ? -20.922 0.654 9.555 1 98.81 216 ALA A N 1
ATOM 1681 C CA . ALA A 1 216 ? -21.141 -0.126 10.766 1 98.81 216 ALA A CA 1
ATOM 1682 C C . ALA A 1 216 ? -19.875 -0.861 11.188 1 98.81 216 ALA A C 1
ATOM 1684 O O . ALA A 1 216 ? -19.047 -1.21 10.344 1 98.81 216 ALA A O 1
ATOM 1685 N N . VAL A 1 217 ? -19.734 -1.053 12.461 1 98.81 217 VAL A N 1
ATOM 1686 C CA . VAL A 1 217 ? -18.703 -1.869 13.086 1 98.81 217 VAL A CA 1
ATOM 1687 C C . VAL A 1 217 ? -19.344 -2.979 13.906 1 98.81 217 VAL A C 1
ATOM 1689 O O . VAL A 1 217 ? -20.125 -2.707 14.82 1 98.81 217 VAL A O 1
ATOM 1692 N N . ASN A 1 218 ? -19.031 -4.211 13.539 1 98.5 218 ASN A N 1
ATOM 1693 C CA . ASN A 1 218 ? -19.562 -5.371 14.234 1 98.5 218 ASN A CA 1
ATOM 1694 C C . ASN A 1 218 ? -21.094 -5.324 14.297 1 98.5 218 ASN A C 1
ATOM 1696 O O . ASN A 1 218 ? -21.688 -5.551 15.359 1 98.5 218 ASN A O 1
ATOM 1700 N N . GLY A 1 219 ? -21.656 -4.879 13.234 1 98.12 219 GLY A N 1
ATOM 1701 C CA . GLY A 1 219 ? -23.109 -4.93 13.086 1 98.12 219 GLY A CA 1
ATOM 1702 C C . GLY A 1 219 ? -23.797 -3.705 13.648 1 98.12 219 GLY A C 1
ATOM 1703 O O . GLY A 1 219 ? -25.016 -3.535 13.469 1 98.12 219 GLY A O 1
ATOM 1704 N N . ILE A 1 220 ? -23.125 -2.814 14.32 1 98.62 220 ILE A N 1
ATOM 1705 C CA . ILE A 1 220 ? -23.719 -1.616 14.906 1 98.62 220 ILE A CA 1
ATOM 1706 C C . ILE A 1 220 ? -23.406 -0.404 14.031 1 98.62 220 ILE A C 1
ATOM 1708 O O . ILE A 1 220 ? -22.234 -0.119 13.75 1 98.62 220 ILE A O 1
ATOM 1712 N N . ARG A 1 221 ? -24.375 0.341 13.641 1 98.5 221 ARG A N 1
ATOM 1713 C CA . ARG A 1 221 ? -24.234 1.504 12.773 1 98.5 221 ARG A CA 1
ATOM 1714 C C . ARG A 1 221 ? -23.641 2.686 13.531 1 98.5 221 ARG A C 1
ATOM 1716 O O . ARG A 1 221 ? -23.984 2.916 14.695 1 98.5 221 ARG A O 1
ATOM 1723 N N . HIS A 1 222 ? -22.75 3.391 12.938 1 98.31 222 HIS A N 1
ATOM 1724 C CA . HIS A 1 222 ? -22.094 4.59 13.453 1 98.31 222 HIS A CA 1
ATOM 1725 C C . HIS A 1 222 ? -21.953 5.652 12.375 1 98.31 222 HIS A C 1
ATOM 1727 O O . HIS A 1 222 ? -21.812 5.328 11.195 1 98.31 222 HIS A O 1
ATOM 1733 N N . THR A 1 223 ? -22.062 6.895 12.805 1 97.56 223 THR A N 1
ATOM 1734 C CA . THR A 1 223 ? -21.531 7.945 11.93 1 97.56 223 THR A CA 1
ATOM 1735 C C . THR A 1 223 ? -20.016 7.883 11.859 1 97.56 223 THR A C 1
ATOM 1737 O O . THR A 1 223 ? -19.375 7.305 12.734 1 97.56 223 THR A O 1
ATOM 1740 N N . MET A 1 224 ? -19.484 8.461 10.906 1 97.44 224 MET A N 1
ATOM 1741 C CA . MET A 1 224 ? -18.031 8.484 10.781 1 97.44 224 MET A CA 1
ATOM 1742 C C . MET A 1 224 ? -17.391 9.188 11.977 1 97.44 224 MET A C 1
ATOM 1744 O O . MET A 1 224 ? -16.312 8.789 12.438 1 97.44 224 MET A O 1
ATOM 1748 N N . VAL A 1 225 ? -17.984 10.211 12.492 1 97.62 225 VAL A N 1
ATOM 1749 C CA . VAL A 1 225 ? -17.484 10.984 13.625 1 97.62 225 VAL A CA 1
ATOM 1750 C C . VAL A 1 225 ? -17.312 10.062 14.836 1 97.62 225 VAL A C 1
ATOM 1752 O O . VAL A 1 225 ? -16.328 10.188 15.586 1 97.62 225 VAL A O 1
ATOM 1755 N N . ASP A 1 226 ? -18.219 9.117 14.992 1 97.94 226 ASP A N 1
ATOM 1756 C CA . ASP A 1 226 ? -18.172 8.203 16.125 1 97.94 226 ASP A CA 1
ATOM 1757 C C . ASP A 1 226 ? -17.328 6.977 15.812 1 97.94 226 ASP A C 1
ATOM 1759 O O . ASP A 1 226 ? -16.688 6.414 16.703 1 97.94 226 ASP A O 1
ATOM 1763 N N . MET A 1 227 ? -17.328 6.598 14.602 1 98.62 227 MET A N 1
ATOM 1764 C CA . MET A 1 227 ? -16.656 5.375 14.164 1 98.62 227 MET A CA 1
ATOM 1765 C C . MET A 1 227 ? -15.148 5.504 14.297 1 98.62 227 MET A C 1
ATOM 1767 O O . MET A 1 227 ? -14.477 4.551 14.688 1 98.62 227 MET A O 1
ATOM 1771 N N . ILE A 1 228 ? -14.609 6.656 14.023 1 98.56 228 ILE A N 1
ATOM 1772 C CA . ILE A 1 228 ? -13.164 6.852 13.961 1 98.56 228 ILE A CA 1
ATOM 1773 C C . ILE A 1 228 ? -12.57 6.672 15.352 1 98.56 228 ILE A C 1
ATOM 1775 O O . ILE A 1 228 ? -11.68 5.844 15.555 1 98.56 228 ILE A O 1
ATOM 1779 N N . PRO A 1 229 ? -13.078 7.379 16.422 1 97.69 229 PRO A N 1
ATOM 1780 C CA . PRO A 1 229 ? -12.523 7.121 17.75 1 97.69 229 PRO A CA 1
ATOM 1781 C C . PRO A 1 229 ? -12.719 5.676 18.203 1 97.69 229 PRO A C 1
ATOM 1783 O O . PRO A 1 229 ? -11.852 5.117 18.875 1 97.69 229 PRO A O 1
ATOM 1786 N N . LEU A 1 230 ? -13.812 5.09 17.859 1 98.25 230 LEU A N 1
ATOM 1787 C CA . LEU A 1 230 ? -14.07 3.695 18.188 1 98.25 230 LEU A CA 1
ATOM 1788 C C . LEU A 1 230 ? -13 2.787 17.594 1 98.25 230 LEU A C 1
ATOM 1790 O O . LEU A 1 230 ? -12.398 1.976 18.312 1 98.25 230 LEU A O 1
ATOM 1794 N N . LEU A 1 231 ? -12.758 2.947 16.359 1 98.44 231 LEU A N 1
ATOM 1795 C CA . LEU A 1 231 ? -11.789 2.105 15.672 1 98.44 231 LEU A CA 1
ATOM 1796 C C . LEU A 1 231 ? -10.367 2.445 16.094 1 98.44 231 LEU A C 1
ATOM 1798 O O . LEU A 1 231 ? -9.492 1.57 16.125 1 98.44 231 LEU A O 1
ATOM 1802 N N . ASN A 1 232 ? -10.102 3.758 16.391 1 97.56 232 ASN A N 1
ATOM 1803 C CA . ASN A 1 232 ? -8.797 4.094 16.953 1 97.56 232 ASN A CA 1
ATOM 1804 C C . ASN A 1 232 ? -8.492 3.289 18.203 1 97.56 232 ASN A C 1
ATOM 1806 O O . ASN A 1 232 ? -7.371 2.828 18.406 1 97.56 232 ASN A O 1
ATOM 1810 N N . ASN A 1 233 ? -9.5 3.117 18.969 1 96.25 233 ASN A N 1
ATOM 1811 C CA . ASN A 1 233 ? -9.328 2.346 20.203 1 96.25 233 ASN A CA 1
ATOM 1812 C C . ASN A 1 233 ? -9.219 0.852 19.906 1 96.25 233 ASN A C 1
ATOM 1814 O O . ASN A 1 233 ? -8.297 0.188 20.391 1 96.25 233 ASN A O 1
ATOM 1818 N N . MET A 1 234 ? -10.125 0.288 19.094 1 96.56 234 MET A N 1
ATOM 1819 C CA . MET A 1 234 ? -10.227 -1.146 18.828 1 96.56 234 MET A CA 1
ATOM 1820 C C . MET A 1 234 ? -8.984 -1.65 18.094 1 96.56 234 MET A C 1
ATOM 1822 O O . MET A 1 234 ? -8.539 -2.773 18.328 1 96.56 234 MET A O 1
ATOM 1826 N N . VAL A 1 235 ? -8.445 -0.866 17.25 1 96.5 235 VAL A N 1
ATOM 1827 C CA . VAL A 1 235 ? -7.309 -1.261 16.422 1 96.5 235 VAL A CA 1
ATOM 1828 C C . VAL A 1 235 ? -6.008 -0.803 17.078 1 96.5 235 VAL A C 1
ATOM 1830 O O . VAL A 1 235 ? -5.035 -1.561 17.125 1 96.5 235 VAL A O 1
ATOM 1833 N N . GLY A 1 236 ? -6.035 0.386 17.625 1 95.5 236 GLY A N 1
ATOM 1834 C CA . GLY A 1 236 ? -4.844 0.995 18.203 1 95.5 236 GLY A CA 1
ATOM 1835 C C . GLY A 1 236 ? -4.316 0.247 19.406 1 95.5 236 GLY A C 1
ATOM 1836 O O . GLY A 1 236 ? -3.109 0.229 19.656 1 95.5 236 GLY A O 1
ATOM 1837 N N . LYS A 1 237 ? -5.191 -0.379 20.141 1 93.81 237 LYS A N 1
ATOM 1838 C CA . LYS A 1 237 ? -4.75 -1.086 21.344 1 93.81 237 LYS A CA 1
ATOM 1839 C C . LYS A 1 237 ? -3.812 -2.238 20.984 1 93.81 237 LYS A C 1
ATOM 1841 O O . LYS A 1 237 ? -3.072 -2.729 21.828 1 93.81 237 LYS A O 1
ATOM 1846 N N . PHE A 1 238 ? -3.879 -2.664 19.734 1 92.56 238 PHE A N 1
ATOM 1847 C CA . PHE A 1 238 ? -3.004 -3.736 19.281 1 92.56 238 PHE A CA 1
ATOM 1848 C C . PHE A 1 238 ? -1.731 -3.17 18.656 1 92.56 238 PHE A C 1
ATOM 1850 O O . PHE A 1 238 ? -0.874 -3.922 18.188 1 92.56 238 PHE A O 1
ATOM 1857 N N . GLY A 1 239 ? -1.642 -1.84 18.578 1 91.25 239 GLY A N 1
ATOM 1858 C CA . GLY A 1 239 ? -0.424 -1.203 18.094 1 91.25 239 GLY A CA 1
ATOM 1859 C C . GLY A 1 239 ? -0.443 -0.928 16.594 1 91.25 239 GLY A C 1
ATOM 1860 O O . GLY A 1 239 ? 0.564 -0.502 16.031 1 91.25 239 GLY A O 1
ATOM 1861 N N . HIS A 1 240 ? -1.559 -1.161 15.93 1 93.69 240 HIS A N 1
ATOM 1862 C CA . HIS A 1 240 ? -1.651 -0.941 14.484 1 93.69 240 HIS A CA 1
ATOM 1863 C C . HIS A 1 240 ? -1.956 0.519 14.172 1 93.69 240 HIS A C 1
ATOM 1865 O O . HIS A 1 240 ? -2.742 1.159 14.875 1 93.69 240 HIS A O 1
ATOM 1871 N N . GLY A 1 241 ? -1.318 1.069 13.141 1 95.19 241 GLY A N 1
ATOM 1872 C CA . GLY A 1 241 ? -1.688 2.395 12.664 1 95.19 241 GLY A CA 1
ATOM 1873 C C . GLY A 1 241 ? -0.532 3.377 12.68 1 95.19 241 GLY A C 1
ATOM 1874 O O . GLY A 1 241 ? -0.724 4.574 12.453 1 95.19 241 GLY A O 1
ATOM 1875 N N . ARG A 1 242 ? 0.692 2.895 12.922 1 93.5 242 ARG A N 1
ATOM 1876 C CA . ARG A 1 242 ? 1.869 3.754 12.859 1 93.5 242 ARG A CA 1
ATOM 1877 C C . ARG A 1 242 ? 2.459 3.775 11.453 1 93.5 242 ARG A C 1
ATOM 1879 O O . ARG A 1 242 ? 2.504 2.746 10.781 1 93.5 242 ARG A O 1
ATOM 1886 N N . SER A 1 243 ? 2.842 4.906 11 1 93.94 243 SER A N 1
ATOM 1887 C CA . SER A 1 243 ? 3.49 5.02 9.695 1 93.94 243 SER A CA 1
ATOM 1888 C C . SER A 1 243 ? 4.496 6.164 9.68 1 93.94 243 SER A C 1
ATOM 1890 O O . SER A 1 243 ? 4.461 7.047 10.539 1 93.94 243 SER A O 1
ATOM 1892 N N . VAL A 1 244 ? 5.383 6.098 8.797 1 93.44 244 VAL A N 1
ATOM 1893 C CA . VAL A 1 244 ? 6.387 7.129 8.57 1 93.44 244 VAL A CA 1
ATOM 1894 C C . VAL A 1 244 ? 6.598 7.328 7.07 1 93.44 244 VAL A C 1
ATOM 1896 O O . VAL A 1 244 ? 6.414 6.398 6.285 1 93.44 244 VAL A O 1
ATOM 1899 N N . GLY A 1 245 ? 6.93 8.492 6.707 1 93.38 245 GLY A N 1
ATOM 1900 C CA . GLY A 1 245 ? 7.199 8.766 5.309 1 93.38 245 GLY A CA 1
ATOM 1901 C C . GLY A 1 245 ? 7.754 10.164 5.074 1 93.38 245 GLY A C 1
ATOM 1902 O O . GLY A 1 245 ? 7.824 10.969 6 1 93.38 245 GLY A O 1
ATOM 1903 N N . LEU A 1 246 ? 8.188 10.328 3.854 1 94.75 246 LEU A N 1
ATOM 1904 C CA . LEU A 1 246 ? 8.672 11.625 3.404 1 94.75 246 LEU A CA 1
ATOM 1905 C C . LEU A 1 246 ? 7.602 12.352 2.59 1 94.75 246 LEU A C 1
ATOM 1907 O O . LEU A 1 246 ? 7.102 11.812 1.6 1 94.75 246 LEU A O 1
ATOM 1911 N N . GLU A 1 247 ? 7.258 13.477 3.033 1 92.75 247 GLU A N 1
ATOM 1912 C CA . GLU A 1 247 ? 6.27 14.273 2.309 1 92.75 247 GLU A CA 1
ATOM 1913 C C . GLU A 1 247 ? 6.938 15.391 1.518 1 92.75 247 GLU A C 1
ATOM 1915 O O . GLU A 1 247 ? 7.797 16.109 2.043 1 92.75 247 GLU A O 1
ATOM 1920 N N . ALA A 1 248 ? 6.473 15.523 0.341 1 92.25 248 ALA A N 1
ATOM 1921 C CA . ALA A 1 248 ? 7.027 16.562 -0.523 1 92.25 248 ALA A CA 1
ATOM 1922 C C . ALA A 1 248 ? 6.504 17.938 -0.13 1 92.25 248 ALA A C 1
ATOM 1924 O O . ALA A 1 248 ? 5.32 18.094 0.19 1 92.25 248 ALA A O 1
ATOM 1925 N N . ILE A 1 249 ? 7.395 18.875 -0.162 1 91.06 249 ILE A N 1
ATOM 1926 C CA . ILE A 1 249 ? 6.977 20.25 0.061 1 91.06 249 ILE A CA 1
ATOM 1927 C C . ILE A 1 249 ? 7.102 21.047 -1.237 1 91.06 249 ILE A C 1
ATOM 1929 O O . ILE A 1 249 ? 7.582 20.531 -2.246 1 91.06 249 ILE A O 1
ATOM 1933 N N . ALA A 1 250 ? 6.668 22.219 -1.22 1 85.44 250 ALA A N 1
ATOM 1934 C CA . ALA A 1 250 ? 6.492 23.031 -2.426 1 85.44 250 ALA A CA 1
ATOM 1935 C C . ALA A 1 250 ? 7.832 23.297 -3.102 1 85.44 250 ALA A C 1
ATOM 1937 O O . ALA A 1 250 ? 7.895 23.484 -4.32 1 85.44 250 ALA A O 1
ATOM 1938 N N . THR A 1 251 ? 8.898 23.234 -2.369 1 86.12 251 THR A N 1
ATOM 1939 C CA . THR A 1 251 ? 10.203 23.594 -2.904 1 86.12 251 THR A CA 1
ATOM 1940 C C . THR A 1 251 ? 10.867 22.375 -3.559 1 86.12 251 THR A C 1
ATOM 1942 O O . THR A 1 251 ? 11.961 22.5 -4.117 1 86.12 251 THR A O 1
ATOM 1945 N N . GLY A 1 252 ? 10.242 21.25 -3.471 1 88.5 252 GLY A N 1
ATOM 1946 C CA . GLY A 1 252 ? 10.773 20.062 -4.117 1 88.5 252 GLY A CA 1
ATOM 1947 C C . GLY A 1 252 ? 11.414 19.094 -3.143 1 88.5 252 GLY A C 1
ATOM 1948 O O . GLY A 1 252 ? 11.508 17.891 -3.422 1 88.5 252 GLY A O 1
ATOM 1949 N N . GLN A 1 253 ? 11.836 19.609 -1.993 1 93.19 253 GLN A N 1
ATOM 1950 C CA . GLN A 1 253 ? 12.383 18.734 -0.954 1 93.19 253 GLN A CA 1
ATOM 1951 C C . GLN A 1 253 ? 11.273 18 -0.216 1 93.19 253 GLN A C 1
ATOM 1953 O O . GLN A 1 253 ? 10.086 18.297 -0.396 1 93.19 253 GLN A O 1
ATOM 1958 N N . LYS A 1 254 ? 11.75 17.031 0.466 1 94.75 254 LYS A N 1
ATOM 1959 C CA . LYS A 1 254 ? 10.789 16.297 1.279 1 94.75 254 LYS A CA 1
ATOM 1960 C C . LYS A 1 254 ? 11.148 16.359 2.76 1 94.75 254 LYS A C 1
ATOM 1962 O O . LYS A 1 254 ? 12.305 16.625 3.109 1 94.75 254 LYS A O 1
ATOM 1967 N N . VAL A 1 255 ? 10.148 16.203 3.553 1 93.62 255 VAL A N 1
ATOM 1968 C CA . VAL A 1 255 ? 10.352 16.25 4.996 1 93.62 255 VAL A CA 1
ATOM 1969 C C . VAL A 1 255 ? 9.773 14.992 5.645 1 93.62 255 VAL A C 1
ATOM 1971 O O . VAL A 1 255 ? 8.797 14.43 5.148 1 93.62 255 VAL A O 1
ATOM 1974 N N . LEU A 1 256 ? 10.398 14.578 6.723 1 94.06 256 LEU A N 1
ATOM 1975 C CA . LEU A 1 256 ? 9.992 13.383 7.449 1 94.06 256 LEU A CA 1
ATOM 1976 C C . LEU A 1 256 ? 8.742 13.656 8.289 1 94.06 256 LEU A C 1
ATOM 1978 O O . LEU A 1 256 ? 8.664 14.68 8.969 1 94.06 256 LEU A O 1
ATOM 1982 N N . GLU A 1 257 ? 7.816 12.773 8.195 1 92.25 257 GLU A N 1
ATOM 1983 C CA . GLU A 1 257 ? 6.621 12.828 9.039 1 92.25 257 GLU A CA 1
ATOM 1984 C C . GLU A 1 257 ? 6.254 11.453 9.578 1 92.25 257 GLU A C 1
ATOM 1986 O O . GLU A 1 257 ? 6.363 10.453 8.859 1 92.25 257 GLU A O 1
ATOM 1991 N N . LEU A 1 258 ? 5.836 11.438 10.781 1 93.19 258 LEU A N 1
ATOM 1992 C CA . LEU A 1 258 ? 5.309 10.242 11.43 1 93.19 258 LEU A CA 1
ATOM 1993 C C . LEU A 1 258 ? 3.816 10.391 11.703 1 93.19 258 LEU A C 1
ATOM 1995 O O . LEU A 1 258 ? 3.33 11.492 11.969 1 93.19 258 LEU A O 1
ATOM 1999 N N . ARG A 1 259 ? 3.15 9.266 11.695 1 94.19 259 ARG A N 1
ATOM 2000 C CA . ARG A 1 259 ? 1.701 9.32 11.867 1 94.19 259 ARG A CA 1
ATOM 2001 C C . ARG A 1 259 ? 1.203 8.148 12.703 1 94.19 259 ARG A C 1
ATOM 2003 O O . ARG A 1 259 ? 1.85 7.102 12.766 1 94.19 259 ARG A O 1
ATOM 2010 N N . GLU A 1 260 ? 0.124 8.453 13.344 1 94.75 260 GLU A N 1
ATOM 2011 C CA . GLU A 1 260 ? -0.695 7.461 14.031 1 94.75 260 GLU A CA 1
ATOM 2012 C C . GLU A 1 260 ? -2.152 7.543 13.578 1 94.75 260 GLU A C 1
ATOM 2014 O O . GLU A 1 260 ? -2.805 8.57 13.758 1 94.75 260 GLU A O 1
ATOM 2019 N N . ALA A 1 261 ? -2.627 6.461 13 1 97.56 261 ALA A N 1
ATOM 2020 C CA . ALA A 1 261 ? -3.969 6.469 12.422 1 97.56 261 ALA A CA 1
ATOM 2021 C C . ALA A 1 261 ? -4.559 5.062 12.375 1 97.56 261 ALA A C 1
ATOM 2023 O O . ALA A 1 261 ? -4.797 4.516 11.297 1 97.56 261 ALA A O 1
ATOM 2024 N N . PRO A 1 262 ? -4.949 4.5 13.508 1 97.56 262 PRO A N 1
ATOM 2025 C CA . PRO A 1 262 ? -5.457 3.127 13.539 1 97.56 262 PRO A CA 1
ATOM 2026 C C . PRO A 1 262 ? -6.754 2.957 12.75 1 97.56 262 PRO A C 1
ATOM 2028 O O . PRO A 1 262 ? -6.887 2.01 11.969 1 97.56 262 PRO A O 1
ATOM 2031 N N . ALA A 1 263 ? -7.688 3.887 12.945 1 98.62 263 ALA A N 1
ATOM 2032 C CA . ALA A 1 263 ? -8.953 3.809 12.219 1 98.62 263 ALA A CA 1
ATOM 2033 C C . ALA A 1 263 ? -8.719 3.869 10.711 1 98.62 263 ALA A C 1
ATOM 2035 O O . ALA A 1 263 ? -9.273 3.064 9.961 1 98.62 263 ALA A O 1
ATOM 2036 N N . ALA A 1 264 ? -7.91 4.816 10.305 1 98.69 264 ALA A N 1
ATOM 2037 C CA . ALA A 1 264 ? -7.617 4.957 8.883 1 98.69 264 ALA A CA 1
ATOM 2038 C C . ALA A 1 264 ? -7.004 3.676 8.32 1 98.69 264 ALA A C 1
ATOM 2040 O O . ALA A 1 264 ? -7.309 3.273 7.195 1 98.69 264 ALA A O 1
ATOM 2041 N N . THR A 1 265 ? -6.164 3.059 9.086 1 97.69 265 THR A N 1
ATOM 2042 C CA . THR A 1 265 ? -5.453 1.859 8.648 1 97.69 265 THR A CA 1
ATOM 2043 C C . THR A 1 265 ? -6.438 0.747 8.297 1 97.69 265 THR A C 1
ATOM 2045 O O . THR A 1 265 ? -6.387 0.189 7.199 1 97.69 265 THR A O 1
ATOM 2048 N N . ILE A 1 266 ? -7.336 0.453 9.141 1 98.38 266 ILE A N 1
ATOM 2049 C CA . ILE A 1 266 ? -8.234 -0.67 8.898 1 98.38 266 ILE A CA 1
ATOM 2050 C C . ILE A 1 266 ? -9.297 -0.274 7.875 1 98.38 266 ILE A C 1
ATOM 2052 O O . ILE A 1 266 ? -9.695 -1.089 7.043 1 98.38 266 ILE A O 1
ATOM 2056 N N . ILE A 1 267 ? -9.75 0.983 7.891 1 98.81 267 ILE A N 1
ATOM 2057 C CA . ILE A 1 267 ? -10.789 1.433 6.969 1 98.81 267 ILE A CA 1
ATOM 2058 C C . ILE A 1 267 ? -10.25 1.412 5.539 1 98.81 267 ILE A C 1
ATOM 2060 O O . ILE A 1 267 ? -10.914 0.92 4.625 1 98.81 267 ILE A O 1
ATOM 2064 N N . MET A 1 268 ? -9.055 1.924 5.379 1 98.38 268 MET A N 1
ATOM 2065 C CA . MET A 1 268 ? -8.484 1.994 4.035 1 98.38 268 MET A CA 1
ATOM 2066 C C . MET A 1 268 ? -8.172 0.6 3.504 1 98.38 268 MET A C 1
ATOM 2068 O O . MET A 1 268 ? -8.352 0.331 2.314 1 98.38 268 MET A O 1
ATOM 2072 N N . ASN A 1 269 ? -7.656 -0.231 4.375 1 97.81 269 ASN A N 1
ATOM 2073 C CA . ASN A 1 269 ? -7.43 -1.613 3.969 1 97.81 269 ASN A CA 1
ATOM 2074 C C . ASN A 1 269 ? -8.734 -2.299 3.564 1 97.81 269 ASN A C 1
ATOM 2076 O O . ASN A 1 269 ? -8.805 -2.92 2.502 1 97.81 269 ASN A O 1
ATOM 2080 N N . ALA A 1 270 ? -9.742 -2.193 4.371 1 98.38 270 ALA A N 1
ATOM 2081 C CA . ALA A 1 270 ? -11.047 -2.785 4.094 1 98.38 270 ALA A CA 1
ATOM 2082 C C . ALA A 1 270 ? -11.648 -2.221 2.809 1 98.38 270 ALA A C 1
ATOM 2084 O O . ALA A 1 270 ? -12.25 -2.957 2.023 1 98.38 270 ALA A O 1
ATOM 2085 N N . ARG A 1 271 ? -11.477 -0.979 2.654 1 97.75 271 ARG A N 1
ATOM 2086 C CA . ARG A 1 271 ? -12.008 -0.318 1.467 1 97.75 271 ARG A CA 1
ATOM 2087 C C . ARG A 1 271 ? -11.43 -0.928 0.195 1 97.75 271 ARG A C 1
ATOM 2089 O O . ARG A 1 271 ? -12.156 -1.18 -0.768 1 97.75 271 ARG A O 1
ATOM 2096 N N . ARG A 1 27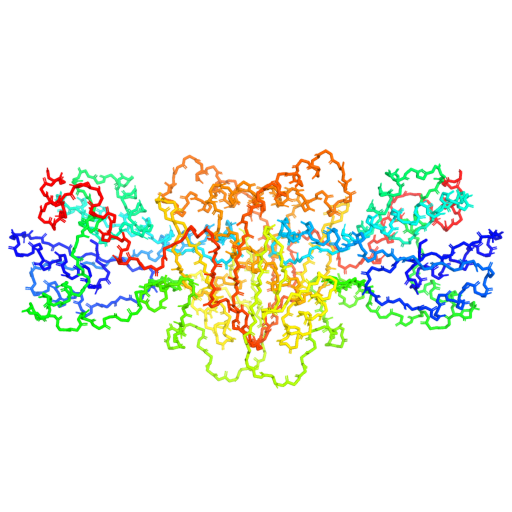2 ? -10.172 -1.084 0.133 1 97.44 272 ARG A N 1
ATOM 2097 C CA . ARG A 1 272 ? -9.539 -1.671 -1.045 1 97.44 272 ARG A CA 1
ATOM 2098 C C . ARG A 1 272 ? -10.039 -3.092 -1.283 1 97.44 272 ARG A C 1
ATOM 2100 O O . ARG A 1 272 ? -10.32 -3.475 -2.422 1 97.44 272 ARG A O 1
ATOM 2107 N N . HIS A 1 273 ? -10.148 -3.854 -0.226 1 97.31 273 HIS A N 1
ATOM 2108 C CA . HIS A 1 273 ? -10.633 -5.223 -0.366 1 97.31 273 HIS A CA 1
ATOM 2109 C C . HIS A 1 273 ? -12.062 -5.25 -0.903 1 97.31 273 HIS A C 1
ATOM 2111 O O . HIS A 1 273 ? -12.367 -6.008 -1.824 1 97.31 273 HIS A O 1
ATOM 2117 N N . ILE A 1 274 ? -12.938 -4.438 -0.391 1 97.5 274 ILE A N 1
ATOM 2118 C CA . ILE A 1 274 ? -14.328 -4.465 -0.827 1 97.5 274 ILE A CA 1
ATOM 2119 C C . ILE A 1 274 ? -14.43 -3.936 -2.254 1 97.5 274 ILE A C 1
ATOM 2121 O O . ILE A 1 274 ? -15.273 -4.395 -3.033 1 97.5 274 ILE A O 1
ATOM 2125 N N . GLU A 1 275 ? -13.617 -3.006 -2.586 1 96.75 275 GLU A N 1
ATOM 2126 C CA . GLU A 1 275 ? -13.586 -2.51 -3.959 1 96.75 275 GLU A CA 1
ATOM 2127 C C . GLU A 1 275 ? -13.172 -3.609 -4.934 1 96.75 275 GLU A C 1
ATOM 2129 O O . GLU A 1 275 ? -13.766 -3.748 -6.008 1 96.75 275 GLU A O 1
ATOM 2134 N N . THR A 1 276 ? -12.18 -4.312 -4.57 1 96.5 276 THR A N 1
ATOM 2135 C CA . THR A 1 276 ? -11.719 -5.391 -5.434 1 96.5 276 THR A CA 1
ATOM 2136 C C . THR A 1 276 ? -12.789 -6.461 -5.594 1 96.5 276 THR A C 1
ATOM 2138 O O . THR A 1 276 ? -12.898 -7.09 -6.648 1 96.5 276 THR A O 1
ATOM 2141 N N . ALA A 1 277 ? -13.586 -6.609 -4.605 1 97.5 277 ALA A N 1
ATOM 2142 C CA . ALA A 1 277 ? -14.633 -7.625 -4.602 1 97.5 277 ALA A CA 1
ATOM 2143 C C . ALA A 1 277 ? -15.828 -7.18 -5.434 1 97.5 277 ALA A C 1
ATOM 2145 O O . ALA A 1 277 ? -16.656 -8.008 -5.844 1 97.5 277 ALA A O 1
ATOM 2146 N N . THR A 1 278 ? -15.953 -5.844 -5.703 1 97.75 278 THR A N 1
ATOM 2147 C CA . THR A 1 278 ? -17.219 -5.344 -6.227 1 97.75 278 THR A CA 1
ATOM 2148 C C . THR A 1 278 ? -17.016 -4.652 -7.574 1 97.75 278 THR A C 1
ATOM 2150 O O . THR A 1 278 ? -17.969 -4.461 -8.328 1 97.75 278 THR A O 1
ATOM 2153 N N . LEU A 1 279 ? -15.828 -4.195 -7.852 1 97.31 279 LEU A N 1
ATOM 2154 C CA . LEU A 1 279 ? -15.57 -3.469 -9.086 1 97.31 279 LEU A CA 1
ATOM 2155 C C . LEU A 1 279 ? -14.781 -4.332 -10.07 1 97.31 279 LEU A C 1
ATOM 2157 O O . LEU A 1 279 ? -13.969 -5.164 -9.656 1 97.31 279 LEU A O 1
ATOM 2161 N N . SER A 1 280 ? -15.016 -4.09 -11.336 1 95.88 280 SER A N 1
ATOM 2162 C CA . SER A 1 280 ? -14.242 -4.785 -12.359 1 95.88 280 SER A CA 1
ATOM 2163 C C . SER A 1 280 ? -12.781 -4.363 -12.336 1 95.88 280 SER A C 1
ATOM 2165 O O . SER A 1 280 ? -12.445 -3.277 -11.852 1 95.88 280 SER A O 1
ATOM 2167 N N . THR A 1 281 ? -11.938 -5.207 -12.867 1 92.88 281 THR A N 1
ATOM 2168 C CA . THR A 1 281 ? -10.5 -4.949 -12.906 1 92.88 281 THR A CA 1
ATOM 2169 C C . THR A 1 281 ? -10.203 -3.672 -13.688 1 92.88 281 THR A C 1
ATOM 2171 O O . THR A 1 281 ? -9.367 -2.865 -13.273 1 92.88 281 THR A O 1
ATOM 2174 N N . ASP A 1 282 ? -10.875 -3.508 -14.758 1 91.94 282 ASP A N 1
ATOM 2175 C CA . ASP A 1 282 ? -10.672 -2.316 -15.578 1 91.94 282 ASP A CA 1
ATOM 2176 C C . ASP A 1 282 ? -11.086 -1.055 -14.828 1 91.94 282 ASP A C 1
ATOM 2178 O O . ASP A 1 282 ? -10.383 -0.046 -14.859 1 91.94 282 ASP A O 1
ATOM 2182 N N . THR A 1 283 ? -12.211 -1.128 -14.18 1 95.12 283 THR A N 1
ATOM 2183 C CA . THR A 1 283 ? -12.688 0.007 -13.391 1 95.12 283 THR A CA 1
ATOM 2184 C C . THR A 1 283 ? -11.695 0.347 -12.281 1 95.12 283 THR A C 1
ATOM 2186 O O . THR A 1 283 ? -11.367 1.518 -12.07 1 95.12 283 THR A O 1
ATOM 2189 N N . LEU A 1 284 ? -11.172 -0.64 -11.625 1 94.62 284 LEU A N 1
ATOM 2190 C CA . LEU A 1 284 ? -10.219 -0.446 -10.539 1 94.62 284 LEU A CA 1
ATOM 2191 C C . LEU A 1 284 ? -8.938 0.212 -11.047 1 94.62 284 LEU A C 1
ATOM 2193 O O . LEU A 1 284 ? -8.383 1.092 -10.391 1 94.62 284 LEU A O 1
ATOM 2197 N N . ARG A 1 285 ? -8.508 -0.254 -12.18 1 91.5 285 ARG A N 1
ATOM 2198 C CA . ARG A 1 285 ? -7.301 0.303 -12.781 1 91.5 285 ARG A CA 1
ATOM 2199 C C . ARG A 1 285 ? -7.453 1.801 -13.023 1 91.5 285 ARG A C 1
ATOM 2201 O O . ARG A 1 285 ? -6.57 2.586 -12.664 1 91.5 285 ARG A O 1
ATOM 2208 N N . HIS A 1 286 ? -8.5 2.209 -13.578 1 92.88 286 HIS A N 1
ATOM 2209 C CA . HIS A 1 286 ? -8.734 3.617 -13.875 1 92.88 286 HIS A CA 1
ATOM 2210 C C . HIS A 1 286 ? -8.945 4.418 -12.594 1 92.88 286 HIS A C 1
ATOM 2212 O O . HIS A 1 286 ? -8.453 5.543 -12.469 1 92.88 286 HIS A O 1
ATOM 2218 N N . LYS A 1 287 ? -9.648 3.84 -11.711 1 96.06 287 LYS A N 1
ATOM 2219 C CA . LYS A 1 287 ? -9.898 4.52 -10.445 1 96.06 287 LYS A CA 1
ATOM 2220 C C . LYS A 1 287 ? -8.594 4.793 -9.703 1 96.06 287 LYS A C 1
ATOM 2222 O O . LYS A 1 287 ? -8.438 5.848 -9.086 1 96.06 287 LYS A O 1
ATOM 2227 N N . ARG A 1 288 ? -7.715 3.877 -9.688 1 94.25 288 ARG A N 1
ATOM 2228 C CA . ARG A 1 288 ? -6.449 4.035 -8.984 1 94.25 288 ARG A CA 1
ATOM 2229 C C . ARG A 1 288 ? -5.641 5.191 -9.555 1 94.25 288 ARG A C 1
ATOM 2231 O O . ARG A 1 288 ? -4.98 5.922 -8.812 1 94.25 288 ARG A O 1
ATOM 2238 N N . ASN A 1 289 ? -5.68 5.336 -10.828 1 92.81 289 ASN A N 1
ATOM 2239 C CA . ASN A 1 289 ? -5.039 6.496 -11.438 1 92.81 289 ASN A CA 1
ATOM 2240 C C . ASN A 1 289 ? -5.652 7.801 -10.945 1 92.81 289 ASN A C 1
ATOM 2242 O O . ASN A 1 289 ? -4.93 8.758 -10.656 1 92.81 289 ASN A O 1
ATOM 2246 N N . LEU A 1 290 ? -6.945 7.844 -10.867 1 95.69 290 LEU A N 1
ATOM 2247 C CA . LEU A 1 290 ? -7.66 9.023 -10.398 1 95.69 290 LEU A CA 1
ATOM 2248 C C . LEU A 1 290 ? -7.371 9.289 -8.922 1 95.69 290 LEU A C 1
ATOM 2250 O O . LEU A 1 290 ? -7.301 10.445 -8.492 1 95.69 290 LEU A O 1
ATOM 2254 N N . GLU A 1 291 ? -7.191 8.203 -8.117 1 96.31 291 GLU A N 1
ATOM 2255 C CA . GLU A 1 291 ? -6.844 8.336 -6.707 1 96.31 291 GLU A CA 1
ATOM 2256 C C . GLU A 1 291 ? -5.547 9.117 -6.531 1 96.31 291 GLU A C 1
ATOM 2258 O O . GLU A 1 291 ? -5.473 10.031 -5.711 1 96.31 291 GLU A O 1
ATOM 2263 N N . GLU A 1 292 ? -4.598 8.734 -7.285 1 94.06 292 GLU A N 1
ATOM 2264 C CA . GLU A 1 292 ? -3.279 9.352 -7.18 1 94.06 292 GLU A CA 1
ATOM 2265 C C . GLU A 1 292 ? -3.334 10.828 -7.547 1 94.06 292 GLU A C 1
ATOM 2267 O O . GLU A 1 292 ? -2.711 11.664 -6.887 1 94.06 292 GLU A O 1
ATOM 2272 N N . GLN A 1 293 ? -4.027 11.156 -8.617 1 94.5 293 GLN A N 1
ATOM 2273 C CA . GLN A 1 293 ? -4.168 12.547 -9.031 1 94.5 293 GLN A CA 1
ATOM 2274 C C . GLN A 1 293 ? -4.906 13.359 -7.98 1 94.5 293 GLN A C 1
ATOM 2276 O O . GLN A 1 293 ? -4.523 14.5 -7.688 1 94.5 293 GLN A O 1
ATOM 2281 N N . TRP A 1 294 ? -5.957 12.781 -7.441 1 97.44 294 TRP A N 1
ATOM 2282 C CA . TRP A 1 294 ? -6.711 13.461 -6.391 1 97.44 294 TRP A CA 1
ATOM 2283 C C . TRP A 1 294 ? -5.82 13.758 -5.191 1 97.44 294 TRP A C 1
ATOM 2285 O O . TRP A 1 294 ? -5.828 14.875 -4.668 1 97.44 294 TRP A O 1
ATOM 2295 N N . VAL A 1 295 ? -5.043 12.781 -4.766 1 96.31 295 VAL A N 1
ATOM 2296 C CA . VAL A 1 295 ? -4.16 12.914 -3.613 1 96.31 295 VAL A CA 1
ATOM 2297 C C . VAL A 1 295 ? -3.125 14.008 -3.877 1 96.31 295 VAL A C 1
ATOM 2299 O O . VAL A 1 295 ? -2.85 14.836 -3.006 1 96.31 295 VAL A O 1
ATOM 2302 N N . ASP A 1 296 ? -2.613 14.055 -5.051 1 92.94 296 ASP A N 1
ATOM 2303 C CA . ASP A 1 296 ? -1.632 15.07 -5.418 1 92.94 296 ASP A CA 1
ATOM 2304 C C . ASP A 1 296 ? -2.223 16.469 -5.297 1 92.94 296 ASP A C 1
ATOM 2306 O O . ASP A 1 296 ? -1.58 17.375 -4.762 1 92.94 296 ASP A O 1
ATOM 2310 N N . GLU A 1 297 ? -3.422 16.656 -5.82 1 94.44 297 GLU A N 1
ATOM 2311 C CA . GLU A 1 297 ? -4.09 17.953 -5.762 1 94.44 297 GLU A CA 1
ATOM 2312 C C . GLU A 1 297 ? -4.301 18.406 -4.316 1 94.44 297 GLU A C 1
ATOM 2314 O O . GLU A 1 297 ? -4.047 19.562 -3.977 1 94.44 297 GLU A O 1
ATOM 2319 N N . VAL A 1 298 ? -4.664 17.469 -3.506 1 95.38 298 VAL A N 1
ATOM 2320 C CA . VAL A 1 298 ? -5.035 17.812 -2.133 1 95.38 298 VAL A CA 1
ATOM 2321 C C . VAL A 1 298 ? -3.775 18.078 -1.31 1 95.38 298 VAL A C 1
ATOM 2323 O O . VAL A 1 298 ? -3.744 18.984 -0.487 1 95.38 298 VAL A O 1
ATOM 2326 N N . ILE A 1 299 ? -2.764 17.281 -1.524 1 94 299 ILE A N 1
ATOM 2327 C CA . ILE A 1 299 ? -1.511 17.469 -0.8 1 94 299 ILE A CA 1
ATOM 2328 C C . ILE A 1 299 ? -0.916 18.828 -1.132 1 94 299 ILE A C 1
ATOM 2330 O O . ILE A 1 299 ? -0.403 19.531 -0.248 1 94 299 ILE A O 1
ATOM 2334 N N . ALA A 1 300 ? -1.101 19.266 -2.357 1 91.69 300 ALA A N 1
ATOM 2335 C CA . ALA A 1 300 ? -0.517 20.531 -2.814 1 91.69 300 ALA A CA 1
ATOM 2336 C C . ALA A 1 300 ? -1.428 21.703 -2.484 1 91.69 300 ALA A C 1
ATOM 2338 O O . ALA A 1 300 ? -1.101 22.859 -2.789 1 91.69 300 ALA A O 1
ATOM 2339 N N . GLY A 1 301 ? -2.59 21.453 -1.908 1 93.75 301 GLY A N 1
ATOM 2340 C CA . GLY A 1 301 ? -3.502 22.516 -1.521 1 93.75 301 GLY A CA 1
ATOM 2341 C C . GLY A 1 301 ? -4.375 23 -2.662 1 93.75 301 GLY A C 1
ATOM 2342 O O . GLY A 1 301 ? -4.957 24.078 -2.592 1 93.75 301 GLY A O 1
ATOM 2343 N N . ARG A 1 302 ? -4.484 22.234 -3.738 1 94.06 302 ARG A N 1
ATOM 2344 C CA . ARG A 1 302 ? -5.258 22.641 -4.906 1 94.06 302 ARG A CA 1
ATOM 2345 C C . ARG A 1 302 ? -6.68 22.109 -4.84 1 94.06 302 ARG A C 1
ATOM 2347 O O . ARG A 1 302 ? -7.195 21.578 -5.828 1 94.06 302 ARG A O 1
ATOM 2354 N N . TRP A 1 303 ? -7.262 22.25 -3.705 1 94.62 303 TRP A N 1
ATOM 2355 C CA . TRP A 1 303 ? -8.672 21.891 -3.533 1 94.62 303 TRP A CA 1
ATOM 2356 C C . TRP A 1 303 ? -9.547 22.672 -4.512 1 94.62 303 TRP A C 1
ATOM 2358 O O . TRP A 1 303 ? -9.312 23.859 -4.762 1 94.62 303 TRP A O 1
ATOM 2368 N N . GLN A 1 304 ? -10.531 22.062 -5.184 1 92.25 304 GLN A N 1
ATOM 2369 C CA . GLN A 1 304 ? -11.555 22.625 -6.059 1 92.25 304 GLN A CA 1
ATOM 2370 C C . GLN A 1 304 ? -10.961 23 -7.414 1 92.25 304 GLN A C 1
ATOM 2372 O O . GLN A 1 304 ? -11.633 23.656 -8.227 1 92.25 304 GLN A O 1
ATOM 2377 N N . SER A 1 305 ? -9.688 22.734 -7.574 1 94.31 305 SER A N 1
ATOM 2378 C CA . SER A 1 305 ? -9.203 22.844 -8.945 1 94.31 305 SER A CA 1
ATOM 2379 C C . SER A 1 305 ? -10.031 22 -9.898 1 94.31 305 SER A C 1
ATOM 2381 O O . SER A 1 305 ? -10.766 21.094 -9.469 1 94.31 305 SER A O 1
ATOM 2383 N N . LYS A 1 306 ? -9.93 22.312 -11.164 1 95.25 306 LYS A N 1
ATOM 2384 C CA . LYS A 1 306 ? -10.688 21.531 -12.141 1 95.25 306 LYS A CA 1
ATOM 2385 C C . LYS A 1 306 ? -10.266 20.062 -12.109 1 95.25 306 LYS A C 1
ATOM 2387 O O . LYS A 1 306 ? -11.109 19.172 -12.242 1 95.25 306 LYS A O 1
ATOM 2392 N N . ILE A 1 307 ? -8.992 19.781 -11.922 1 95.75 307 ILE A N 1
ATOM 2393 C CA . ILE A 1 307 ? -8.492 18.422 -11.828 1 95.75 307 ILE A CA 1
ATOM 2394 C C . ILE A 1 307 ? -9.055 17.75 -10.57 1 95.75 307 ILE A C 1
ATOM 2396 O O . ILE A 1 307 ? -9.539 16.609 -10.625 1 95.75 307 ILE A O 1
ATOM 2400 N N . HIS A 1 308 ? -9 18.438 -9.477 1 96.88 308 HIS A N 1
ATOM 2401 C CA . HIS A 1 308 ? -9.57 17.938 -8.227 1 96.88 308 HIS A CA 1
ATOM 2402 C C . HIS A 1 308 ? -11.039 17.578 -8.398 1 96.88 308 HIS A C 1
ATOM 2404 O O . HIS A 1 308 ? -11.469 16.484 -8.016 1 96.88 308 HIS A O 1
ATOM 2410 N N . GLN A 1 309 ? -11.766 18.453 -9.031 1 96.19 309 GLN A N 1
ATOM 2411 C CA . GLN A 1 309 ? -13.203 18.266 -9.227 1 96.19 309 GLN A CA 1
ATOM 2412 C C . GLN A 1 309 ? -13.484 17.078 -10.148 1 96.19 309 GLN A C 1
ATOM 2414 O O . GLN A 1 309 ? -14.406 16.312 -9.906 1 96.19 309 GLN A O 1
ATOM 2419 N N . MET A 1 310 ? -12.742 17 -11.195 1 96.88 310 MET A N 1
ATOM 2420 C CA . MET A 1 310 ? -12.898 15.891 -12.141 1 96.88 310 MET A CA 1
ATOM 2421 C C . MET A 1 310 ? -12.656 14.547 -11.453 1 96.88 310 MET A C 1
ATOM 2423 O O . MET A 1 310 ? -13.469 13.625 -11.586 1 96.88 310 MET A O 1
ATOM 2427 N N . CYS A 1 311 ? -11.555 14.422 -10.734 1 97.88 311 CYS A N 1
ATOM 2428 C CA . CYS A 1 311 ? -11.227 13.188 -10.023 1 97.88 311 CYS A CA 1
ATOM 2429 C C . CYS A 1 311 ? -12.305 12.844 -9 1 97.88 311 CYS A C 1
ATOM 2431 O O . CYS A 1 311 ? -12.742 11.695 -8.914 1 97.88 311 CYS A O 1
ATOM 2433 N N . GLU A 1 312 ? -12.727 13.844 -8.273 1 97.31 312 GLU A N 1
ATOM 2434 C CA . GLU A 1 312 ? -13.727 13.641 -7.223 1 97.31 312 GLU A CA 1
ATOM 2435 C C . GLU A 1 312 ? -15.039 13.117 -7.801 1 97.31 312 GLU A C 1
ATOM 2437 O O . GLU A 1 312 ? -15.602 12.148 -7.289 1 97.31 312 GLU A O 1
ATOM 2442 N N . ALA A 1 313 ? -15.547 13.758 -8.828 1 97.38 313 ALA A N 1
ATOM 2443 C CA . ALA A 1 313 ? -16.797 13.344 -9.461 1 97.38 313 ALA A CA 1
ATOM 2444 C C . ALA A 1 313 ? -16.719 11.898 -9.953 1 97.38 313 ALA A C 1
ATOM 2446 O O . ALA A 1 313 ? -17.641 11.117 -9.758 1 97.38 313 ALA A O 1
ATOM 2447 N N . ALA A 1 314 ? -15.617 11.57 -10.539 1 98.06 314 ALA A N 1
ATOM 2448 C CA . ALA A 1 314 ? -15.422 10.219 -11.07 1 98.06 314 ALA A CA 1
ATOM 2449 C C . ALA A 1 314 ? -15.352 9.195 -9.938 1 98.06 314 ALA A C 1
ATOM 2451 O O . ALA A 1 314 ? -15.969 8.133 -10.016 1 98.06 314 ALA A O 1
ATOM 2452 N N . ILE A 1 315 ? -14.617 9.477 -8.898 1 98.31 315 ILE A N 1
ATOM 2453 C CA . ILE A 1 315 ? -14.43 8.57 -7.773 1 98.31 315 ILE A CA 1
ATOM 2454 C C . ILE A 1 315 ? -15.758 8.344 -7.059 1 98.31 315 ILE A C 1
ATOM 2456 O O . ILE A 1 315 ? -16.094 7.215 -6.691 1 98.31 315 ILE A O 1
ATOM 2460 N N . VAL A 1 316 ? -16.531 9.43 -6.863 1 97.62 316 VAL A N 1
ATOM 2461 C CA . VAL A 1 316 ? -17.844 9.312 -6.227 1 97.62 316 VAL A CA 1
ATOM 2462 C C . VAL A 1 316 ? -18.75 8.43 -7.066 1 97.62 316 VAL A C 1
ATOM 2464 O O . VAL A 1 316 ? -19.453 7.559 -6.535 1 97.62 316 VAL A O 1
ATOM 2467 N N . ALA A 1 317 ? -18.75 8.633 -8.352 1 97.44 317 ALA A N 1
ATOM 2468 C CA . ALA A 1 317 ? -19.609 7.871 -9.258 1 97.44 317 ALA A CA 1
ATOM 2469 C C . ALA A 1 317 ? -19.297 6.379 -9.18 1 97.44 317 ALA A C 1
ATOM 2471 O O . ALA A 1 317 ? -20.203 5.547 -9.164 1 97.44 317 ALA A O 1
ATOM 2472 N N . VAL A 1 318 ? -18.031 6.027 -9.078 1 97.25 318 VAL A N 1
ATOM 2473 C CA . VAL A 1 318 ? -17.625 4.625 -9.117 1 97.25 318 VAL A CA 1
ATOM 2474 C C . VAL A 1 318 ? -17.812 3.994 -7.742 1 97.25 318 VAL A C 1
ATOM 2476 O O . VAL A 1 318 ? -17.828 2.768 -7.613 1 97.25 318 VAL A O 1
ATOM 2479 N N . SER A 1 319 ? -17.969 4.789 -6.691 1 97.19 319 SER A N 1
ATOM 2480 C CA . SER A 1 319 ? -18.141 4.277 -5.336 1 97.19 319 SER A CA 1
ATOM 2481 C C . SER A 1 319 ? -19.516 3.648 -5.164 1 97.19 319 SER A C 1
ATOM 2483 O O . SER A 1 319 ? -19.75 2.889 -4.219 1 97.19 319 SER A O 1
ATOM 2485 N N . VAL A 1 320 ? -20.453 4.039 -6.062 1 96.31 320 VAL A N 1
ATOM 2486 C CA . VAL A 1 320 ? -21.797 3.479 -6.008 1 96.31 320 VAL A CA 1
ATOM 2487 C C . VAL A 1 320 ? -21.734 1.964 -6.199 1 96.31 320 VAL A C 1
ATOM 2489 O O . VAL A 1 320 ? -21.078 1.474 -7.125 1 96.31 320 VAL A O 1
ATOM 2492 N N . GLY A 1 321 ? -22.328 1.22 -5.27 1 97 321 GLY A N 1
ATOM 2493 C CA . GLY A 1 321 ? -22.359 -0.23 -5.383 1 97 321 GLY A CA 1
ATOM 2494 C C . GLY A 1 321 ? -21.234 -0.914 -4.625 1 97 321 GLY A C 1
ATOM 2495 O O . GLY A 1 321 ? -21.281 -2.127 -4.414 1 97 321 GLY A O 1
ATOM 2496 N N . VAL A 1 322 ? -20.219 -0.177 -4.227 1 98.31 322 VAL A N 1
ATOM 2497 C CA . VAL A 1 322 ? -19.188 -0.75 -3.379 1 98.31 322 VAL A CA 1
ATOM 2498 C C . VAL A 1 322 ? -19.734 -0.998 -1.978 1 98.31 322 VAL A C 1
ATOM 2500 O O . VAL A 1 322 ? -19.531 -0.185 -1.071 1 98.31 322 VAL A O 1
ATOM 2503 N N . THR A 1 323 ? -20.453 -2.041 -1.86 1 98.62 323 THR A N 1
ATOM 2504 C CA . THR A 1 323 ? -21.25 -2.379 -0.679 1 98.62 323 THR A CA 1
ATOM 2505 C C . THR A 1 323 ? -20.969 -3.812 -0.236 1 98.62 323 THR A C 1
ATOM 2507 O O . THR A 1 323 ? -20.875 -4.719 -1.066 1 98.62 323 THR A O 1
ATOM 2510 N N . GLY A 1 324 ? -20.781 -4.004 1.028 1 98.56 324 GLY A N 1
ATOM 2511 C CA . GLY A 1 324 ? -20.484 -5.316 1.59 1 98.56 324 GLY A CA 1
ATOM 2512 C C . GLY A 1 324 ? -19.828 -5.246 2.955 1 98.56 324 GLY A C 1
ATOM 2513 O O . GLY A 1 324 ? -19.906 -4.219 3.637 1 98.56 324 GLY A O 1
ATOM 2514 N N . THR A 1 325 ? -19.25 -6.391 3.375 1 98.5 325 THR A N 1
ATOM 2515 C CA . THR A 1 325 ? -18.625 -6.465 4.688 1 98.5 325 THR A CA 1
ATOM 2516 C C . THR A 1 325 ? -17.234 -7.086 4.582 1 98.5 325 THR A C 1
ATOM 2518 O O . THR A 1 325 ? -16.984 -7.949 3.73 1 98.5 325 THR A O 1
ATOM 2521 N N . VAL A 1 326 ? -16.359 -6.625 5.344 1 98.31 326 VAL A N 1
ATOM 2522 C CA . VAL A 1 326 ? -15.031 -7.215 5.523 1 98.31 326 VAL A CA 1
ATOM 2523 C C . VAL A 1 326 ? -14.805 -7.527 7 1 98.31 326 VAL A C 1
ATOM 2525 O O . VAL A 1 326 ? -15.008 -6.668 7.859 1 98.31 326 VAL A O 1
ATOM 2528 N N . THR A 1 327 ? -14.375 -8.719 7.316 1 98.25 327 THR A N 1
ATOM 2529 C CA . THR A 1 327 ? -14.086 -9.133 8.688 1 98.25 327 THR A CA 1
ATOM 2530 C C . THR A 1 327 ? -12.594 -9.391 8.867 1 98.25 327 THR A C 1
ATOM 2532 O O . THR A 1 327 ? -11.961 -10.023 8.023 1 98.25 327 THR A O 1
ATOM 2535 N N . TYR A 1 328 ? -12.055 -8.898 9.953 1 97.44 328 TYR A N 1
ATOM 2536 C CA . TYR A 1 328 ? -10.633 -9.031 10.258 1 97.44 328 TYR A CA 1
ATOM 2537 C C . TYR A 1 328 ? -10.422 -9.883 11.5 1 97.44 328 TYR A C 1
ATOM 2539 O O . TYR A 1 328 ? -11.18 -9.789 12.469 1 97.44 328 TYR A O 1
ATOM 2547 N N . ASP A 1 329 ? -9.406 -10.711 11.445 1 94.75 329 ASP A N 1
ATOM 2548 C CA . ASP A 1 329 ? -8.742 -11.211 12.641 1 94.75 329 ASP A CA 1
ATOM 2549 C C . ASP A 1 329 ? -7.617 -10.273 13.078 1 94.75 329 ASP A C 1
ATOM 2551 O O . ASP A 1 329 ? -6.633 -10.094 12.352 1 94.75 329 ASP A O 1
ATOM 2555 N N . ILE A 1 330 ? -7.793 -9.711 14.305 1 93.56 330 ILE A N 1
ATOM 2556 C CA . ILE A 1 330 ? -6.828 -8.695 14.719 1 93.56 330 ILE A CA 1
ATOM 2557 C C . ILE A 1 330 ? -6.16 -9.117 16.031 1 93.56 330 ILE A C 1
ATOM 2559 O O . ILE A 1 330 ? -6.812 -9.672 16.922 1 93.56 330 ILE A O 1
ATOM 2563 N N . SER A 1 331 ? -4.938 -8.969 16.094 1 91.19 331 SER A N 1
ATOM 2564 C CA . SER A 1 331 ? -4.078 -9.141 17.266 1 91.19 331 SER A CA 1
ATOM 2565 C C . SER A 1 331 ? -2.871 -8.211 17.203 1 91.19 331 SER A C 1
ATOM 2567 O O . SER A 1 331 ? -2.805 -7.328 16.359 1 91.19 331 SER A O 1
ATOM 2569 N N . HIS A 1 332 ? -2.031 -8.398 18.156 1 85.38 332 HIS A N 1
ATOM 2570 C CA . HIS A 1 332 ? -0.82 -7.582 18.141 1 85.38 332 HIS A CA 1
ATOM 2571 C C . HIS A 1 332 ? 0.041 -7.895 16.922 1 85.38 332 HIS A C 1
ATOM 2573 O O . HIS A 1 332 ? 0.795 -7.039 16.453 1 85.38 332 HIS A O 1
ATOM 2579 N N . THR A 1 333 ? -0.189 -9.109 16.344 1 80.94 333 THR A N 1
ATOM 2580 C CA . THR A 1 333 ? 0.705 -9.539 15.273 1 80.94 333 THR A CA 1
ATOM 2581 C C . THR A 1 333 ? -0.032 -9.578 13.938 1 80.94 333 THR A C 1
ATOM 2583 O O . THR A 1 333 ? 0.569 -9.875 12.898 1 80.94 333 THR A O 1
ATOM 2586 N N . ARG A 1 334 ? -1.353 -9.281 14.102 1 86.94 334 ARG A N 1
ATOM 2587 C CA . ARG A 1 334 ? -2.07 -9.516 12.859 1 86.94 334 ARG A CA 1
ATOM 2588 C C . ARG A 1 334 ? -3.197 -8.508 12.672 1 86.94 334 ARG A C 1
ATOM 2590 O O . ARG A 1 334 ? -3.889 -8.156 13.633 1 86.94 334 ARG A O 1
ATOM 2597 N N . LEU A 1 335 ? -3.299 -7.957 11.602 1 92.06 335 LEU A N 1
ATOM 2598 C CA . LEU A 1 335 ? -4.453 -7.297 10.992 1 92.06 335 LEU A CA 1
ATOM 2599 C C . LEU A 1 335 ? -4.801 -7.93 9.648 1 92.06 335 LEU A C 1
ATOM 2601 O O . LEU A 1 335 ? -4.359 -7.449 8.602 1 92.06 335 LEU A O 1
ATOM 2605 N N . PHE A 1 336 ? -5.543 -9.023 9.734 1 92.81 336 PHE A N 1
ATOM 2606 C CA . PHE A 1 336 ? -5.664 -9.93 8.594 1 92.81 336 PHE A CA 1
ATOM 2607 C C . PHE A 1 336 ? -7.129 -10.164 8.25 1 92.81 336 PHE A C 1
ATOM 2609 O O . PHE A 1 336 ? -7.902 -10.625 9.086 1 92.81 336 PHE A O 1
ATOM 2616 N N . PRO A 1 337 ? -7.531 -9.781 7.008 1 95.12 337 PRO A N 1
ATOM 2617 C CA . PRO A 1 337 ? -8.914 -10.07 6.617 1 95.12 337 PRO A CA 1
ATOM 2618 C C . PRO A 1 337 ? -9.195 -11.57 6.52 1 95.12 337 PRO A C 1
ATOM 2620 O O . PRO A 1 337 ? -8.352 -12.328 6.039 1 95.12 337 PRO A O 1
ATOM 2623 N N . CYS A 1 338 ? -10.406 -12.008 6.992 1 94.38 338 CYS A N 1
ATOM 2624 C CA . CYS A 1 338 ? -10.742 -13.422 6.949 1 94.38 338 CYS A CA 1
ATOM 2625 C C . CYS A 1 338 ? -12.086 -13.648 6.266 1 94.38 338 CYS A C 1
ATOM 2627 O O . CYS A 1 338 ? -12.539 -14.789 6.137 1 94.38 338 CYS A O 1
ATOM 2629 N N . SER A 1 339 ? -12.672 -12.516 5.855 1 95.56 339 SER A N 1
ATOM 2630 C CA . SER A 1 339 ? -13.93 -12.633 5.125 1 95.56 339 SER A CA 1
ATOM 2631 C C . SER A 1 339 ? -14.211 -11.367 4.32 1 95.56 339 SER A C 1
ATOM 2633 O O . SER A 1 339 ? -14.008 -10.258 4.805 1 95.56 339 SER A O 1
ATOM 2635 N N . PHE A 1 340 ? -14.656 -11.539 3.09 1 93.75 340 PHE A N 1
ATOM 2636 C CA . PHE A 1 340 ? -15.188 -10.531 2.186 1 93.75 340 PHE A CA 1
ATOM 2637 C C . PHE A 1 340 ? -16.578 -10.914 1.702 1 93.75 340 PHE A C 1
ATOM 2639 O O . PHE A 1 340 ? -16.75 -11.945 1.049 1 93.75 340 PHE A O 1
ATOM 2646 N N . LYS A 1 341 ? -17.5 -10.164 2.016 1 97.38 341 LYS A N 1
ATOM 2647 C CA . LYS A 1 341 ? -18.844 -10.43 1.494 1 97.38 341 LYS A CA 1
ATOM 2648 C C . LYS A 1 341 ? -19.391 -9.219 0.754 1 97.38 341 LYS A C 1
ATOM 2650 O O . LYS A 1 341 ? -19.875 -8.273 1.379 1 97.38 341 LYS A O 1
ATOM 2655 N N . ALA A 1 342 ? -19.391 -9.281 -0.498 1 98 342 ALA A N 1
ATOM 2656 C CA . ALA A 1 342 ? -19.891 -8.188 -1.336 1 98 342 ALA A CA 1
ATOM 2657 C C . ALA A 1 342 ? -21.375 -8.367 -1.641 1 98 342 ALA A C 1
ATOM 2659 O O . ALA A 1 342 ? -21.859 -9.492 -1.813 1 98 342 ALA A O 1
ATOM 2660 N N . ALA A 1 343 ? -22.125 -7.297 -1.736 1 97.81 343 ALA A N 1
ATOM 2661 C CA . ALA A 1 343 ? -23.531 -7.344 -2.135 1 97.81 343 ALA A CA 1
ATOM 2662 C C . ALA A 1 343 ? -23.672 -7.836 -3.572 1 97.81 343 ALA A C 1
ATOM 2664 O O . ALA A 1 343 ? -24.578 -8.617 -3.877 1 97.81 343 ALA A O 1
ATOM 2665 N N . LYS A 1 344 ? -22.875 -7.406 -4.465 1 96.88 344 LYS A N 1
ATOM 2666 C CA . LYS A 1 344 ? -22.766 -7.863 -5.848 1 96.88 344 LYS A CA 1
ATOM 2667 C C . LYS A 1 344 ? -21.344 -8.367 -6.148 1 96.88 344 LYS A C 1
ATOM 2669 O O . LYS A 1 344 ? -20.547 -7.648 -6.738 1 96.88 344 LYS A O 1
ATOM 2674 N N . PRO A 1 345 ? -21.109 -9.617 -5.809 1 97 345 PRO A N 1
ATOM 2675 C CA . PRO A 1 345 ? -19.734 -10.156 -5.836 1 97 345 PRO A CA 1
ATOM 2676 C C . PRO A 1 345 ? -19.203 -10.359 -7.254 1 97 345 PRO A C 1
ATOM 2678 O O . PRO A 1 345 ? -19.938 -10.82 -8.133 1 97 345 PRO A O 1
ATOM 2681 N N . LEU A 1 346 ? -18 -10 -7.48 1 96.75 346 LEU A N 1
ATOM 2682 C CA . LEU A 1 346 ? -17.266 -10.32 -8.695 1 96.75 346 LEU A CA 1
ATOM 2683 C C . LEU A 1 346 ? -16.156 -11.32 -8.406 1 96.75 346 LEU A C 1
ATOM 2685 O O . LEU A 1 346 ? -15.023 -11.156 -8.875 1 96.75 346 LEU A O 1
ATOM 2689 N N . TYR A 1 347 ? -16.453 -12.273 -7.527 1 96.19 347 TYR A N 1
ATOM 2690 C CA . TYR A 1 347 ? -15.508 -13.336 -7.18 1 96.19 347 TYR A CA 1
ATOM 2691 C C . TYR A 1 347 ? -16.203 -14.688 -7.137 1 96.19 347 TYR A C 1
ATOM 2693 O O . TYR A 1 347 ? -17.438 -14.758 -7.055 1 96.19 347 TYR A O 1
ATOM 2701 N N . ILE A 1 348 ? -15.391 -15.703 -7.188 1 93.19 348 ILE A N 1
ATOM 2702 C CA . ILE A 1 348 ? -15.867 -17.078 -7.172 1 93.19 348 ILE A CA 1
ATOM 2703 C C . ILE A 1 348 ? -15.781 -17.641 -5.758 1 93.19 348 ILE A C 1
ATOM 2705 O O . ILE A 1 348 ? -14.742 -17.531 -5.098 1 93.19 348 ILE A O 1
ATOM 2709 N N . CYS A 1 349 ? -16.797 -18.25 -5.242 1 91.88 349 CYS A N 1
ATOM 2710 C CA . CYS A 1 349 ? -16.812 -18.797 -3.891 1 91.88 349 CYS A CA 1
ATOM 2711 C C . CYS A 1 349 ? -16.391 -20.266 -3.885 1 91.88 349 CYS A C 1
ATOM 2713 O O . CYS A 1 349 ? -15.891 -20.766 -2.879 1 91.88 349 CYS A O 1
ATOM 2715 N N . ASP A 1 350 ? -16.703 -20.953 -4.961 1 87.62 350 ASP A N 1
ATOM 2716 C CA . ASP A 1 350 ? -16.344 -22.344 -5.125 1 87.62 350 ASP A CA 1
ATOM 2717 C C . ASP A 1 350 ? -15.797 -22.609 -6.527 1 87.62 350 ASP A C 1
ATOM 2719 O O . ASP A 1 350 ? -16.562 -22.797 -7.477 1 87.62 350 ASP A O 1
ATOM 2723 N N . ARG A 1 351 ? -14.531 -22.75 -6.594 1 85.56 351 ARG A N 1
ATOM 2724 C CA . ARG A 1 351 ? -13.867 -22.844 -7.887 1 85.56 351 ARG A CA 1
ATOM 2725 C C . ARG A 1 351 ? -14.273 -24.109 -8.617 1 85.56 351 ARG A C 1
ATOM 2727 O O . ARG A 1 351 ? -14.453 -24.109 -9.836 1 85.56 351 ARG A O 1
ATOM 2734 N N . ASP A 1 352 ? -14.336 -25.188 -7.918 1 81.94 352 ASP A N 1
ATOM 2735 C CA . ASP A 1 352 ? -14.68 -26.469 -8.539 1 81.94 352 ASP A CA 1
ATOM 2736 C C . ASP A 1 352 ? -16.062 -26.422 -9.172 1 81.94 352 ASP A C 1
ATOM 2738 O O . ASP A 1 352 ? -16.25 -26.859 -10.305 1 81.94 352 ASP A O 1
ATOM 2742 N N . VAL A 1 353 ? -16.984 -25.891 -8.406 1 83.19 353 VAL A N 1
ATOM 2743 C CA . VAL A 1 353 ? -18.344 -25.781 -8.906 1 83.19 353 VAL A CA 1
ATOM 2744 C C . VAL A 1 353 ? -18.391 -24.828 -10.102 1 83.19 353 VAL A C 1
ATOM 2746 O O . VAL A 1 353 ? -19.031 -25.109 -11.109 1 83.19 353 VAL A O 1
ATOM 2749 N N . TRP A 1 354 ? -17.719 -23.766 -9.945 1 86.94 354 TRP A N 1
ATOM 2750 C CA . TRP A 1 354 ? -17.688 -22.766 -11.016 1 86.94 354 TRP A CA 1
ATOM 2751 C C . TRP A 1 354 ? -17.094 -23.359 -12.289 1 86.94 354 TRP A C 1
ATOM 2753 O O . TRP A 1 354 ? -17.609 -23.125 -13.383 1 86.94 354 TRP A O 1
ATOM 2763 N N . GLU A 1 355 ? -16.031 -24.062 -12.188 1 84.62 355 GLU A N 1
ATOM 2764 C CA . GLU A 1 355 ? -15.398 -24.703 -13.336 1 84.62 355 GLU A CA 1
ATOM 2765 C C . GLU A 1 355 ? -16.344 -25.688 -14.008 1 84.62 355 GLU A C 1
ATOM 2767 O O . GLU A 1 355 ? -16.391 -25.766 -15.242 1 84.62 355 GLU A O 1
ATOM 2772 N N . HIS A 1 356 ? -16.938 -26.438 -13.219 1 83.31 356 HIS A N 1
ATOM 2773 C CA . HIS A 1 356 ? -17.891 -27.406 -13.742 1 83.31 356 HIS A CA 1
ATOM 2774 C C . HIS A 1 356 ? -19 -26.734 -14.523 1 83.31 356 HIS A C 1
ATOM 2776 O O . HIS A 1 356 ? -19.359 -27.172 -15.617 1 83.31 356 HIS A O 1
ATOM 2782 N N . GLU A 1 357 ? -19.516 -25.688 -13.992 1 84.25 357 GLU A N 1
ATOM 2783 C CA . GLU A 1 357 ? -20.594 -24.938 -14.648 1 84.25 357 GLU A CA 1
ATOM 2784 C C . GLU A 1 357 ? -20.109 -24.281 -15.938 1 84.25 357 GLU A C 1
ATOM 2786 O O . GLU A 1 357 ? -20.812 -24.281 -16.938 1 84.25 357 GLU A O 1
ATOM 2791 N N . ALA A 1 358 ? -18.938 -23.766 -15.844 1 82.44 358 ALA A N 1
ATOM 2792 C CA . ALA A 1 358 ? -18.359 -23.141 -17.031 1 82.44 358 ALA A CA 1
ATOM 2793 C C . ALA A 1 358 ? -18.156 -24.172 -18.141 1 82.44 358 ALA A C 1
ATOM 2795 O O . ALA A 1 358 ? -18.344 -23.859 -19.312 1 82.44 358 ALA A O 1
ATOM 2796 N N . ALA A 1 359 ? -17.75 -25.297 -17.75 1 80.5 359 ALA A N 1
ATOM 2797 C CA . ALA A 1 359 ? -17.547 -26.391 -18.703 1 80.5 359 ALA A CA 1
ATOM 2798 C C . ALA A 1 359 ? -18.875 -26.812 -19.344 1 80.5 359 ALA A C 1
ATOM 2800 O O . ALA A 1 359 ? -18.953 -27.047 -20.547 1 80.5 359 ALA A O 1
ATOM 2801 N N . LEU A 1 360 ? -19.875 -26.844 -18.609 1 79.06 360 LEU A N 1
ATOM 2802 C CA . LEU A 1 360 ? -21.188 -27.25 -19.094 1 79.06 360 LEU A CA 1
ATOM 2803 C C . LEU A 1 360 ? -21.75 -26.203 -20.047 1 79.06 360 LEU A C 1
ATOM 2805 O O . LEU A 1 360 ? -22.422 -26.547 -21.031 1 79.06 360 LEU A O 1
ATOM 2809 N N . GLU A 1 361 ? -21.609 -24.984 -19.734 1 77.19 361 GLU A N 1
ATOM 2810 C CA . GLU A 1 361 ? -22.125 -23.891 -20.547 1 77.19 361 GLU A CA 1
ATOM 2811 C C . GLU A 1 361 ? -21.438 -23.875 -21.922 1 77.19 361 GLU A C 1
ATOM 2813 O O . GLU A 1 361 ? -22.031 -23.422 -22.906 1 77.19 361 GLU A O 1
ATOM 2818 N N . SER A 1 362 ? -20.219 -24.031 -21.812 1 67.94 362 SER A N 1
ATOM 2819 C CA . SER A 1 362 ? -19.5 -23.984 -23.078 1 67.94 362 SER A CA 1
ATOM 2820 C C . SER A 1 362 ? -19.875 -25.188 -23.953 1 67.94 362 SER A C 1
ATOM 2822 O O . SER A 1 362 ? -19.5 -25.25 -25.125 1 67.94 362 SER A O 1
ATOM 2824 N N . CYS A 1 363 ? -21.234 -25.453 -24.203 1 53.91 363 CYS A N 1
ATOM 2825 C CA . CYS A 1 363 ? -21.781 -26.547 -24.984 1 53.91 363 CYS A CA 1
ATOM 2826 C C . CYS A 1 363 ? -20.688 -27.562 -25.312 1 53.91 363 CYS A C 1
ATOM 2828 O O . CYS A 1 363 ? -20.953 -28.547 -26.031 1 53.91 363 CYS A O 1
ATOM 2830 N N . ALA A 1 364 ? -19.516 -27.125 -25.219 1 51.06 364 ALA A N 1
ATOM 2831 C CA . ALA A 1 364 ? -18.547 -28.062 -25.766 1 51.06 364 ALA A CA 1
ATOM 2832 C C . ALA A 1 364 ? -18.328 -29.234 -24.828 1 51.06 364 ALA A C 1
ATOM 2834 O O . ALA A 1 364 ? -18.156 -29.062 -23.625 1 51.06 364 ALA A O 1
ATOM 2835 N N . LYS A 1 365 ? -19.016 -30.266 -25.016 1 47.47 365 LYS A N 1
ATOM 2836 C CA . LYS A 1 365 ? -18.891 -31.562 -24.375 1 47.47 365 LYS A CA 1
ATOM 2837 C C . LYS A 1 365 ? -17.516 -31.719 -23.734 1 47.47 365 LYS A C 1
ATOM 2839 O O . LYS A 1 365 ? -16.516 -31.234 -24.25 1 47.47 365 LYS A O 1
ATOM 2844 N N . THR A 1 366 ? -17.438 -31.906 -22.312 1 49.09 366 THR A N 1
ATOM 2845 C CA . THR A 1 366 ? -16.344 -32.219 -21.406 1 49.09 366 THR A CA 1
ATOM 2846 C C . THR A 1 366 ? -15.211 -32.938 -22.141 1 49.09 366 THR A C 1
ATOM 2848 O O . THR A 1 366 ? -15.414 -34.031 -22.672 1 49.09 366 THR A O 1
ATOM 2851 N N . THR A 1 367 ? -14.375 -32.156 -22.75 1 54.56 367 THR A N 1
ATOM 2852 C CA . THR A 1 367 ? -13.305 -32.844 -23.469 1 54.56 367 THR A CA 1
ATOM 2853 C C . THR A 1 367 ? -12.359 -33.562 -22.516 1 54.56 367 THR A C 1
ATOM 2855 O O . THR A 1 367 ? -11.914 -32.969 -21.516 1 54.56 367 THR A O 1
ATOM 2858 N N . ASP A 1 368 ? -12.617 -34.812 -22.109 1 60.41 368 ASP A N 1
ATOM 2859 C CA . ASP A 1 368 ? -11.555 -35.625 -21.531 1 60.41 368 ASP A CA 1
ATOM 2860 C C . ASP A 1 368 ? -10.242 -35.438 -22.297 1 60.41 368 ASP A C 1
ATOM 2862 O O . ASP A 1 368 ? -10.203 -34.75 -23.312 1 60.41 368 ASP A O 1
ATOM 2866 N N . VAL A 1 369 ? -9.242 -35.719 -21.578 1 71.19 369 VAL A N 1
ATOM 2867 C CA . VAL A 1 369 ? -7.906 -35.656 -22.156 1 71.19 369 VAL A CA 1
ATOM 2868 C C . VAL A 1 369 ? -7.957 -36.094 -23.625 1 71.19 369 VAL A C 1
ATOM 2870 O O . VAL A 1 369 ? -7.32 -35.5 -24.484 1 71.19 369 VAL A O 1
ATOM 2873 N N . ILE A 1 370 ? -8.922 -36.969 -23.844 1 65.81 370 ILE A N 1
ATOM 2874 C CA . ILE A 1 370 ? -9.016 -37.531 -25.188 1 65.81 370 ILE A CA 1
ATOM 2875 C C . ILE A 1 370 ? -9.57 -36.5 -26.156 1 65.81 370 ILE A C 1
ATOM 2877 O O . ILE A 1 370 ? -9.023 -36.281 -27.234 1 65.81 370 ILE A O 1
ATOM 2881 N N . ARG A 1 371 ? -10.578 -36 -25.734 1 69.31 371 ARG A N 1
ATOM 2882 C CA . ARG A 1 371 ? -11.211 -35 -26.594 1 69.31 371 ARG A CA 1
ATOM 2883 C C . ARG A 1 371 ? -10.297 -33.812 -26.828 1 69.31 371 ARG A C 1
ATOM 2885 O O . ARG A 1 371 ? -10.234 -33.281 -27.938 1 69.31 371 ARG A O 1
ATOM 2892 N N . PHE A 1 372 ? -9.703 -33.406 -25.828 1 75.44 372 PHE A N 1
ATOM 2893 C CA . PHE A 1 372 ? -8.75 -32.312 -25.953 1 75.44 372 PHE A CA 1
ATOM 2894 C C . PHE A 1 372 ? -7.672 -32.656 -26.969 1 75.44 372 PHE A C 1
ATOM 2896 O O . PHE A 1 372 ? -7.379 -31.844 -27.859 1 75.44 372 PHE A O 1
ATOM 2903 N N . LEU A 1 373 ? -7.156 -33.844 -26.828 1 73.81 373 LEU A N 1
ATOM 2904 C CA . LEU A 1 373 ? -6.074 -34.281 -27.703 1 73.81 373 LEU A CA 1
ATOM 2905 C C . LEU A 1 373 ? -6.555 -34.375 -29.156 1 73.81 373 LEU A C 1
ATOM 2907 O O . LEU A 1 373 ? -5.809 -34.062 -30.078 1 73.81 373 LEU A O 1
ATOM 2911 N N . ARG A 1 374 ? -7.832 -34.719 -29.25 1 68.06 374 ARG A N 1
ATOM 2912 C CA . ARG A 1 374 ? -8.406 -34.812 -30.594 1 68.06 374 ARG A CA 1
ATOM 2913 C C . ARG A 1 374 ? -8.578 -33.438 -31.219 1 68.06 374 ARG A C 1
ATOM 2915 O O . ARG A 1 374 ? -8.469 -33.281 -32.438 1 68.06 374 ARG A O 1
ATOM 2922 N N . ASN A 1 375 ? -8.805 -32.531 -30.328 1 67.69 375 ASN A N 1
ATOM 2923 C CA . ASN A 1 375 ? -9.07 -31.172 -30.812 1 67.69 375 ASN A CA 1
ATOM 2924 C C . ASN A 1 375 ? -7.781 -30.422 -31.141 1 67.69 375 ASN A C 1
ATOM 2926 O O . ASN A 1 375 ? -7.77 -29.531 -31.984 1 67.69 375 ASN A O 1
ATOM 2930 N N . ILE A 1 376 ? -6.836 -30.719 -30.297 1 65.94 376 ILE A N 1
ATOM 2931 C CA . ILE A 1 376 ? -5.625 -29.938 -30.5 1 65.94 376 ILE A CA 1
ATOM 2932 C C . ILE A 1 376 ? -4.758 -30.578 -31.578 1 65.94 376 ILE A C 1
ATOM 2934 O O . ILE A 1 376 ? -3.84 -29.953 -32.094 1 65.94 376 ILE A O 1
ATOM 2938 N N . ALA A 1 377 ? -4.918 -31.906 -31.906 1 56.62 377 ALA A N 1
ATOM 2939 C CA . ALA A 1 377 ? -4.258 -32.594 -33.031 1 56.62 377 ALA A CA 1
ATOM 2940 C C . ALA A 1 377 ? -4.84 -32.156 -34.375 1 56.62 377 ALA A C 1
ATOM 2942 O O . ALA A 1 377 ? -6.051 -31.938 -34.469 1 56.62 377 ALA A O 1
ATOM 2943 N N . MET B 1 1 ? 4.457 -30.453 -18.719 1 89.62 1 MET B N 1
ATOM 2944 C CA . MET B 1 1 ? 4.77 -29.641 -17.547 1 89.62 1 MET B CA 1
ATOM 2945 C C . MET B 1 1 ? 4.098 -30.203 -16.297 1 89.62 1 MET B C 1
ATOM 2947 O O . MET B 1 1 ? 2.873 -30.344 -16.25 1 89.62 1 MET B O 1
ATOM 2951 N N . CYS B 1 2 ? 4.898 -30.5 -15.359 1 81.94 2 CYS B N 1
ATOM 2952 C CA . CYS B 1 2 ? 4.355 -31.219 -14.211 1 81.94 2 CYS B CA 1
ATOM 2953 C C . CYS B 1 2 ? 4.684 -30.5 -12.914 1 81.94 2 CYS B C 1
ATOM 2955 O O . CYS B 1 2 ? 5.777 -29.938 -12.766 1 81.94 2 CYS B O 1
ATOM 2957 N N . SER B 1 3 ? 3.73 -30.422 -12.07 1 75.62 3 SER B N 1
ATOM 2958 C CA . SER B 1 3 ? 3.938 -29.875 -10.734 1 75.62 3 SER B CA 1
ATOM 2959 C C . SER B 1 3 ? 4.02 -30.984 -9.688 1 75.62 3 SER B C 1
ATOM 2961 O O . SER B 1 3 ? 4.449 -30.734 -8.555 1 75.62 3 SER B O 1
ATOM 2963 N N . GLY B 1 4 ? 3.709 -32.188 -10.078 1 69.75 4 GLY B N 1
ATOM 2964 C CA . GLY B 1 4 ? 3.697 -33.312 -9.156 1 69.75 4 GLY B CA 1
ATOM 2965 C C . GLY B 1 4 ? 2.395 -33.438 -8.383 1 69.75 4 GLY B C 1
ATOM 2966 O O . GLY B 1 4 ? 2.244 -34.312 -7.551 1 69.75 4 GLY B O 1
ATOM 2967 N N . GLY B 1 5 ? 1.458 -32.625 -8.742 1 79 5 GLY B N 1
ATOM 2968 C CA . GLY B 1 5 ? 0.176 -32.688 -8.062 1 79 5 GLY B CA 1
ATOM 2969 C C . GLY B 1 5 ? -0.794 -33.656 -8.688 1 79 5 GLY B C 1
ATOM 2970 O O . GLY B 1 5 ? -0.414 -34.469 -9.562 1 79 5 GLY B O 1
ATOM 2971 N N . LEU B 1 6 ? -1.976 -33.688 -8.195 1 80.5 6 LEU B N 1
ATOM 2972 C CA . LEU B 1 6 ? -3.033 -34.625 -8.609 1 80.5 6 LEU B CA 1
ATOM 2973 C C . LEU B 1 6 ? -3.303 -34.5 -10.102 1 80.5 6 LEU B C 1
ATOM 2975 O O . LEU B 1 6 ? -3.357 -35.5 -10.805 1 80.5 6 LEU B O 1
ATOM 2979 N N . ASP B 1 7 ? -3.369 -33.312 -10.594 1 84.31 7 ASP B N 1
ATOM 2980 C CA . ASP B 1 7 ? -3.746 -33.062 -11.984 1 84.31 7 ASP B CA 1
ATOM 2981 C C . ASP B 1 7 ? -2.652 -33.562 -12.938 1 84.31 7 ASP B C 1
ATOM 2983 O O . ASP B 1 7 ? -2.943 -34.125 -13.984 1 84.31 7 ASP B O 1
ATOM 2987 N N . SER B 1 8 ? -1.461 -33.281 -12.586 1 87.75 8 SER B N 1
ATOM 2988 C CA . SER B 1 8 ? -0.352 -33.719 -13.43 1 87.75 8 SER B CA 1
ATOM 2989 C C . SER B 1 8 ? -0.214 -35.219 -13.445 1 87.75 8 SER B C 1
ATOM 2991 O O . SER B 1 8 ? 0.023 -35.844 -14.5 1 87.75 8 SER B O 1
ATOM 2993 N N . THR B 1 9 ? -0.356 -35.781 -12.297 1 86.06 9 THR B N 1
ATOM 2994 C CA . THR B 1 9 ? -0.278 -37.25 -12.203 1 86.06 9 THR B CA 1
ATOM 2995 C C . THR B 1 9 ? -1.397 -37.906 -13.008 1 86.06 9 THR B C 1
ATOM 2997 O O . THR B 1 9 ? -1.168 -38.875 -13.711 1 86.06 9 THR B O 1
ATOM 3000 N N . TYR B 1 10 ? -2.523 -37.375 -12.867 1 88.38 10 TYR B N 1
ATOM 3001 C CA . TYR B 1 10 ? -3.67 -37.906 -13.602 1 88.38 10 TYR B CA 1
ATOM 3002 C C . TYR B 1 10 ? -3.445 -37.781 -15.109 1 88.38 10 TYR B C 1
ATOM 3004 O O . TYR B 1 10 ? -3.781 -38.688 -15.867 1 88.38 10 TYR B O 1
ATOM 3012 N N . LEU B 1 11 ? -2.936 -36.688 -15.547 1 90 11 LEU B N 1
ATOM 3013 C CA . LEU B 1 11 ? -2.674 -36.469 -16.969 1 90 11 LEU B CA 1
ATOM 3014 C C . LEU B 1 11 ? -1.682 -37.5 -17.5 1 90 11 LEU B C 1
ATOM 3016 O O . LEU B 1 11 ? -1.88 -38.062 -18.578 1 90 11 LEU B O 1
ATOM 3020 N N . ILE B 1 12 ? -0.674 -37.781 -16.781 1 89.94 12 ILE B N 1
ATOM 3021 C CA . ILE B 1 12 ? 0.344 -38.75 -17.172 1 89.94 12 ILE B CA 1
ATOM 3022 C C . ILE B 1 12 ? -0.272 -40.156 -17.25 1 89.94 12 ILE B C 1
ATOM 3024 O O . ILE B 1 12 ? -0.021 -40.875 -18.203 1 89.94 12 ILE B O 1
ATOM 3028 N N . TYR B 1 13 ? -1.04 -40.469 -16.25 1 88.81 13 TYR B N 1
ATOM 3029 C CA . TYR B 1 13 ? -1.761 -41.719 -16.234 1 88.81 13 TYR B CA 1
ATOM 3030 C C . TYR B 1 13 ? -2.629 -41.875 -17.469 1 88.81 13 TYR B C 1
ATOM 3032 O O . TYR B 1 13 ? -2.592 -42.938 -18.125 1 88.81 13 TYR B O 1
ATOM 3040 N N . ARG B 1 14 ? -3.328 -40.844 -17.781 1 89.12 14 ARG B N 1
ATOM 3041 C CA . ARG B 1 14 ? -4.238 -40.875 -18.922 1 89.12 14 ARG B CA 1
ATOM 3042 C C . ARG B 1 14 ? -3.469 -41 -20.234 1 89.12 14 ARG B C 1
ATOM 3044 O O . ARG B 1 14 ? -3.895 -41.719 -21.156 1 89.12 14 ARG B O 1
ATOM 3051 N N . LEU B 1 15 ? -2.393 -40.281 -20.406 1 90.62 15 LEU B N 1
ATOM 3052 C CA . LEU B 1 15 ? -1.574 -40.344 -21.609 1 90.62 15 LEU B CA 1
ATOM 3053 C C . LEU B 1 15 ? -1.016 -41.75 -21.828 1 90.62 15 LEU B C 1
ATOM 3055 O O . LEU B 1 15 ? -1.006 -42.25 -22.953 1 90.62 15 LEU B O 1
ATOM 3059 N N . HIS B 1 16 ? -0.623 -42.344 -20.75 1 89.19 16 HIS B N 1
ATOM 3060 C CA . HIS B 1 16 ? -0.112 -43.688 -20.812 1 89.19 16 HIS B CA 1
ATOM 3061 C C . HIS B 1 16 ? -1.199 -44.656 -21.266 1 89.19 16 HIS B C 1
ATOM 3063 O O . HIS B 1 16 ? -0.958 -45.531 -22.125 1 89.19 16 HIS B O 1
ATOM 3069 N N . LYS B 1 17 ? -2.354 -44.531 -20.734 1 87.62 17 LYS B N 1
ATOM 3070 C CA . LYS B 1 17 ? -3.479 -45.406 -21.078 1 87.62 17 LYS B CA 1
ATOM 3071 C C . LYS B 1 17 ? -3.879 -45.219 -22.547 1 87.62 17 LYS B C 1
ATOM 3073 O O . LYS B 1 17 ? -4.383 -46.156 -23.156 1 87.62 17 LYS B O 1
ATOM 3078 N N . LEU B 1 18 ? -3.697 -44.062 -23 1 88.44 18 LEU B N 1
ATOM 3079 C CA . LEU B 1 18 ? -4.066 -43.781 -24.375 1 88.44 18 LEU B CA 1
ATOM 3080 C C . LEU B 1 18 ? -2.996 -44.25 -25.344 1 88.44 18 LEU B C 1
ATOM 3082 O O . LEU B 1 18 ? -3.168 -44.188 -26.562 1 88.44 18 LEU B O 1
ATOM 3086 N N . GLY B 1 19 ? -1.807 -44.656 -24.875 1 88.75 19 GLY B N 1
ATOM 3087 C CA . GLY B 1 19 ? -0.803 -45.312 -25.703 1 88.75 19 GLY B CA 1
ATOM 3088 C C . GLY B 1 19 ? 0.338 -44.375 -26.094 1 88.75 19 GLY B C 1
ATOM 3089 O O . GLY B 1 19 ? 1.147 -44.719 -26.953 1 88.75 19 GLY B O 1
ATOM 3090 N N . PHE B 1 20 ? 0.301 -43.25 -25.5 1 89.81 20 PHE B N 1
ATOM 3091 C CA . PHE B 1 20 ? 1.42 -42.375 -25.797 1 89.81 20 PHE B CA 1
ATOM 3092 C C . PHE B 1 20 ? 2.729 -42.969 -25.281 1 89.81 20 PHE B C 1
ATOM 3094 O O . PHE B 1 20 ? 2.77 -43.531 -24.188 1 89.81 20 PHE B O 1
ATOM 3101 N N . SER B 1 21 ? 3.615 -42.906 -26.312 1 86.75 21 SER B N 1
ATOM 3102 C CA . SER B 1 21 ? 4.965 -43.344 -25.969 1 86.75 21 SER B CA 1
ATOM 3103 C C . SER B 1 21 ? 5.934 -42.188 -25.938 1 86.75 21 SER B C 1
ATOM 3105 O O . SER B 1 21 ? 5.598 -41.062 -26.359 1 86.75 21 SER B O 1
ATOM 3107 N N . ASN B 1 22 ? 7.043 -42.219 -25.219 1 92.94 22 ASN B N 1
ATOM 3108 C CA . ASN B 1 22 ? 8.078 -41.188 -25.141 1 92.94 22 ASN B CA 1
ATOM 3109 C C . ASN B 1 22 ? 7.598 -39.969 -24.391 1 92.94 22 ASN B C 1
ATOM 3111 O O . ASN B 1 22 ? 7.699 -38.844 -24.891 1 92.94 22 ASN B O 1
ATOM 3115 N N . ILE B 1 23 ? 6.949 -40.188 -23.328 1 95.06 23 ILE B N 1
ATOM 3116 C CA . ILE B 1 23 ? 6.438 -39.125 -22.469 1 95.06 23 ILE B CA 1
ATOM 3117 C C . ILE B 1 23 ? 7.586 -38.5 -21.656 1 95.06 23 ILE B C 1
ATOM 3119 O O . ILE B 1 23 ? 8.406 -39.219 -21.094 1 95.06 23 ILE B O 1
ATOM 3123 N N . HIS B 1 24 ? 7.715 -37.188 -21.75 1 96.56 24 HIS B N 1
ATOM 3124 C CA . HIS B 1 24 ? 8.672 -36.438 -20.938 1 96.56 24 HIS B CA 1
ATOM 3125 C C . HIS B 1 24 ? 7.961 -35.656 -19.828 1 96.56 24 HIS B C 1
ATOM 3127 O O . HIS B 1 24 ? 7.055 -34.875 -20.109 1 96.56 24 HIS B O 1
ATOM 3133 N N . ILE B 1 25 ? 8.367 -35.969 -18.562 1 96.12 25 ILE B N 1
ATOM 3134 C CA . ILE B 1 25 ? 7.914 -35.219 -17.406 1 96.12 25 ILE B CA 1
ATOM 3135 C C . ILE B 1 25 ? 8.953 -34.156 -17.031 1 96.12 25 ILE B C 1
ATOM 3137 O O . ILE B 1 25 ? 10.055 -34.5 -16.594 1 96.12 25 ILE B O 1
ATOM 3141 N N . VAL B 1 26 ? 8.586 -32.906 -17.234 1 96.88 26 VAL B N 1
ATOM 3142 C CA . VAL B 1 26 ? 9.578 -31.844 -17.062 1 96.88 26 VAL B CA 1
ATOM 3143 C C . VAL B 1 26 ? 9.109 -30.875 -15.992 1 96.88 26 VAL B C 1
ATOM 3145 O O . VAL B 1 26 ? 7.953 -30.438 -15.992 1 96.88 26 VAL B O 1
ATOM 3148 N N . VAL B 1 27 ? 9.945 -30.547 -15.031 1 95.38 27 VAL B N 1
ATOM 3149 C CA . VAL B 1 27 ? 9.719 -29.562 -13.992 1 95.38 27 VAL B CA 1
ATOM 3150 C C . VAL B 1 27 ? 10.844 -28.516 -14.016 1 95.38 27 VAL B C 1
ATOM 3152 O O . VAL B 1 27 ? 11.938 -28.797 -14.508 1 95.38 27 VAL B O 1
ATOM 3155 N N . VAL B 1 28 ? 10.523 -27.344 -13.633 1 96.38 28 VAL B N 1
ATOM 3156 C CA . VAL B 1 28 ? 11.516 -26.266 -13.555 1 96.38 28 VAL B CA 1
ATOM 3157 C C . VAL B 1 28 ? 11.672 -25.812 -12.109 1 96.38 28 VAL B C 1
ATOM 3159 O O . VAL B 1 28 ? 10.688 -25.5 -11.438 1 96.38 28 VAL B O 1
ATOM 3162 N N . ASP B 1 29 ? 12.883 -25.828 -11.648 1 96.25 29 ASP B N 1
ATOM 3163 C CA . ASP B 1 29 ? 13.203 -25.375 -10.297 1 96.25 29 ASP B CA 1
ATOM 3164 C C . ASP B 1 29 ? 13.32 -23.844 -10.258 1 96.25 29 ASP B C 1
ATOM 3166 O O . ASP B 1 29 ? 14.289 -23.281 -10.781 1 96.25 29 ASP B O 1
ATOM 3170 N N . VAL B 1 30 ? 12.375 -23.266 -9.617 1 96.75 30 VAL B N 1
ATOM 3171 C CA . VAL B 1 30 ? 12.422 -21.828 -9.453 1 96.75 30 VAL B CA 1
ATOM 3172 C C . VAL B 1 30 ? 12.531 -21.469 -7.977 1 96.75 30 VAL B C 1
ATOM 3174 O O . VAL B 1 30 ? 12.117 -20.375 -7.559 1 96.75 30 VAL B O 1
ATOM 3177 N N . GLY B 1 31 ? 13.008 -22.406 -7.184 1 94.31 31 GLY B N 1
ATOM 3178 C CA . GLY B 1 31 ? 13.32 -22.156 -5.785 1 94.31 31 GLY B CA 1
ATOM 3179 C C . GLY B 1 31 ? 12.266 -22.688 -4.836 1 94.31 31 GLY B C 1
ATOM 3180 O O . GLY B 1 31 ? 12.375 -22.531 -3.621 1 94.31 31 GLY B O 1
ATOM 3181 N N . GLY B 1 32 ? 11.203 -23.266 -5.309 1 89.94 32 GLY B N 1
ATOM 3182 C CA . GLY B 1 32 ? 10.195 -23.906 -4.477 1 89.94 32 GLY B CA 1
ATOM 3183 C C . GLY B 1 32 ? 10.461 -25.375 -4.227 1 89.94 32 GLY B C 1
ATOM 3184 O O . GLY B 1 32 ? 11.43 -25.938 -4.75 1 89.94 32 GLY B O 1
ATOM 3185 N N . GLU B 1 33 ? 9.633 -25.938 -3.451 1 83.88 33 GLU B N 1
ATOM 3186 C CA . GLU B 1 33 ? 9.766 -27.359 -3.148 1 83.88 33 GLU B CA 1
ATOM 3187 C C . GLU B 1 33 ? 9.336 -28.219 -4.332 1 83.88 33 GLU B C 1
ATOM 3189 O O . GLU B 1 33 ? 8.305 -27.953 -4.949 1 83.88 33 GLU B O 1
ATOM 3194 N N . ILE B 1 34 ? 10.156 -29.141 -4.684 1 86.75 34 ILE B N 1
ATOM 3195 C CA . ILE B 1 34 ? 9.844 -30.109 -5.727 1 86.75 34 ILE B CA 1
ATOM 3196 C C . ILE B 1 34 ? 9.883 -31.516 -5.145 1 86.75 34 ILE B C 1
ATOM 3198 O O . ILE B 1 34 ? 10.875 -31.922 -4.539 1 86.75 34 ILE B O 1
ATOM 3202 N N . ASP B 1 35 ? 8.844 -32.188 -5.301 1 84 35 ASP B N 1
ATOM 3203 C CA . ASP B 1 35 ? 8.789 -33.594 -4.852 1 84 35 ASP B CA 1
ATOM 3204 C C . ASP B 1 35 ? 9.453 -34.531 -5.859 1 84 35 ASP B C 1
ATOM 3206 O O . ASP B 1 35 ? 8.773 -35.25 -6.574 1 84 35 ASP B O 1
ATOM 3210 N N . MET B 1 36 ? 10.719 -34.594 -5.73 1 88.19 36 MET B N 1
ATOM 3211 C CA . MET B 1 36 ? 11.516 -35.344 -6.691 1 88.19 36 MET B CA 1
ATOM 3212 C C . MET B 1 36 ? 11.172 -36.844 -6.637 1 88.19 36 MET B C 1
ATOM 3214 O O . MET B 1 36 ? 11.094 -37.5 -7.676 1 88.19 36 MET B O 1
ATOM 3218 N N . MET B 1 37 ? 10.938 -37.312 -5.48 1 85.38 37 MET B N 1
ATOM 3219 C CA . MET B 1 37 ? 10.672 -38.75 -5.297 1 85.38 37 MET B CA 1
ATOM 3220 C C . MET B 1 37 ? 9.383 -39.156 -6.004 1 85.38 37 MET B C 1
ATOM 3222 O O . MET B 1 37 ? 9.359 -40.156 -6.727 1 85.38 37 MET B O 1
ATOM 3226 N N . THR B 1 38 ? 8.414 -38.406 -5.805 1 83.38 38 THR B N 1
ATOM 3227 C CA . THR B 1 38 ? 7.133 -38.719 -6.438 1 83.38 38 THR B CA 1
ATOM 3228 C C . THR B 1 38 ? 7.25 -38.625 -7.957 1 83.38 38 THR B C 1
ATOM 3230 O O . THR B 1 38 ? 6.707 -39.469 -8.672 1 83.38 38 THR B O 1
ATOM 3233 N N . LEU B 1 39 ? 7.973 -37.656 -8.43 1 88.69 39 LEU B N 1
ATOM 3234 C CA . LEU B 1 39 ? 8.102 -37.438 -9.859 1 88.69 39 LEU B CA 1
ATOM 3235 C C . LEU B 1 39 ? 8.93 -38.531 -10.508 1 88.69 39 LEU B C 1
ATOM 3237 O O . LEU B 1 39 ? 8.602 -39 -11.609 1 88.69 39 LEU B O 1
ATOM 3241 N N . GLU B 1 40 ? 9.906 -39 -9.844 1 90.75 40 GLU B N 1
ATOM 3242 C CA . GLU B 1 40 ? 10.734 -40.094 -10.344 1 90.75 40 GLU B CA 1
ATOM 3243 C C . GLU B 1 40 ? 9.961 -41.406 -10.359 1 90.75 40 GLU B C 1
ATOM 3245 O O . GLU B 1 40 ? 10.094 -42.188 -11.297 1 90.75 40 GLU B O 1
ATOM 3250 N N . THR B 1 41 ? 9.242 -41.625 -9.359 1 87.38 41 THR B N 1
ATOM 3251 C CA . THR B 1 41 ? 8.414 -42.812 -9.289 1 87.38 41 THR B CA 1
ATOM 3252 C C . THR B 1 41 ? 7.398 -42.844 -10.43 1 87.38 41 THR B C 1
ATOM 3254 O O . THR B 1 41 ? 7.191 -43.875 -11.062 1 87.38 41 THR B O 1
ATOM 3257 N N . LEU B 1 42 ? 6.816 -41.719 -10.617 1 88.25 42 LEU B N 1
ATOM 3258 C CA . LEU B 1 42 ? 5.848 -41.594 -11.703 1 88.25 42 LEU B CA 1
ATOM 3259 C C . LEU B 1 42 ? 6.504 -41.875 -13.047 1 88.25 42 LEU B C 1
ATOM 3261 O O . LEU B 1 42 ? 5.93 -42.562 -13.891 1 88.25 42 LEU B O 1
ATOM 3265 N N . ALA B 1 43 ? 7.637 -41.312 -13.273 1 91.94 43 ALA B N 1
ATOM 3266 C CA . ALA B 1 43 ? 8.367 -41.5 -14.523 1 91.94 43 ALA B CA 1
ATOM 3267 C C . ALA B 1 43 ? 8.703 -42.969 -14.75 1 91.94 43 ALA B C 1
ATOM 3269 O O . ALA B 1 43 ? 8.562 -43.5 -15.859 1 91.94 43 ALA B O 1
ATOM 3270 N N . SER B 1 44 ? 9.109 -43.594 -13.672 1 92.94 44 SER B N 1
ATOM 3271 C CA . SER B 1 44 ? 9.477 -45 -13.758 1 92.94 44 SER B CA 1
ATOM 3272 C C . SER B 1 44 ? 8.258 -45.875 -14.047 1 92.94 44 SER B C 1
ATOM 3274 O O . SER B 1 44 ? 8.32 -46.781 -14.898 1 92.94 44 SER B O 1
ATOM 3276 N N . LYS B 1 45 ? 7.242 -45.656 -13.43 1 89.75 45 LYS B N 1
ATOM 3277 C CA . LYS B 1 45 ? 6.031 -46.438 -13.555 1 89.75 45 LYS B CA 1
ATOM 3278 C C . LYS B 1 45 ? 5.477 -46.406 -14.969 1 89.75 45 LYS B C 1
ATOM 3280 O O . LYS B 1 45 ? 4.961 -47.406 -15.477 1 89.75 45 LYS B O 1
ATOM 3285 N N . TYR B 1 46 ? 5.617 -45.281 -15.602 1 91.56 46 TYR B N 1
ATOM 3286 C CA . TYR B 1 46 ? 4.977 -45.125 -16.906 1 91.56 46 TYR B CA 1
ATOM 3287 C C . TYR B 1 46 ? 6.012 -45.031 -18.016 1 91.56 46 TYR B C 1
ATOM 3289 O O . TYR B 1 46 ? 5.707 -44.594 -19.125 1 91.56 46 TYR B O 1
ATOM 3297 N N . ASN B 1 47 ? 7.227 -45.406 -17.734 1 92.56 47 ASN B N 1
ATOM 3298 C CA . ASN B 1 47 ? 8.328 -45.406 -18.688 1 92.56 47 ASN B CA 1
ATOM 3299 C C . ASN B 1 47 ? 8.508 -44.062 -19.359 1 92.56 47 ASN B C 1
ATOM 3301 O O . ASN B 1 47 ? 8.633 -44 -20.594 1 92.56 47 ASN B O 1
ATOM 3305 N N . ALA B 1 48 ? 8.328 -43.062 -18.547 1 94.25 48 ALA B N 1
ATOM 3306 C CA . ALA B 1 48 ? 8.516 -41.688 -19.016 1 94.25 48 ALA B CA 1
ATOM 3307 C C . ALA B 1 48 ? 9.906 -41.156 -18.656 1 94.25 48 ALA B C 1
ATOM 3309 O O . ALA B 1 48 ? 10.602 -41.75 -17.828 1 94.25 48 ALA B O 1
ATOM 3310 N N . ILE B 1 49 ? 10.367 -40.156 -19.359 1 95.12 49 ILE B N 1
ATOM 3311 C CA . ILE B 1 49 ? 11.617 -39.5 -19.062 1 95.12 49 ILE B CA 1
ATOM 3312 C C . ILE B 1 49 ? 11.359 -38.312 -18.141 1 95.12 49 ILE B C 1
ATOM 3314 O O . ILE B 1 49 ? 10.5 -37.469 -18.422 1 95.12 49 ILE B O 1
ATOM 3318 N N . PHE B 1 50 ? 12.062 -38.281 -17.016 1 94.88 50 PHE B N 1
ATOM 3319 C CA . PHE B 1 50 ? 11.922 -37.188 -16.078 1 94.88 50 PHE B CA 1
ATOM 3320 C C . PHE B 1 50 ? 13.086 -36.219 -16.219 1 94.88 50 PHE B C 1
ATOM 3322 O O . PHE B 1 50 ? 14.242 -36.625 -16.281 1 94.88 50 PHE B O 1
ATOM 3329 N N . LYS B 1 51 ? 12.773 -34.906 -16.359 1 96 51 LYS B N 1
ATOM 3330 C CA . LYS B 1 51 ? 13.773 -33.844 -16.453 1 96 51 LYS B CA 1
ATOM 3331 C C . LYS B 1 51 ? 13.445 -32.688 -15.516 1 96 51 LYS B C 1
ATOM 3333 O O . LYS B 1 51 ? 12.312 -32.219 -15.492 1 96 51 LYS B O 1
ATOM 3338 N N . CYS B 1 52 ? 14.383 -32.344 -14.664 1 96.12 52 CYS B N 1
ATOM 3339 C CA . CYS B 1 52 ? 14.297 -31.141 -13.836 1 96.12 52 CYS B CA 1
ATOM 3340 C C . CYS B 1 52 ? 15.234 -30.047 -14.344 1 96.12 52 CYS B C 1
ATOM 3342 O O . CYS B 1 52 ? 16.453 -30.219 -14.32 1 96.12 52 CYS B O 1
ATOM 3344 N N . LEU B 1 53 ? 14.703 -28.984 -14.828 1 97.19 53 LEU B N 1
ATOM 3345 C CA . LEU B 1 53 ? 15.484 -27.875 -15.344 1 97.19 53 LEU B CA 1
ATOM 3346 C C . LEU B 1 53 ? 15.688 -26.797 -14.273 1 97.19 53 LEU B C 1
ATOM 3348 O O . LEU B 1 53 ? 14.844 -26.641 -13.391 1 97.19 53 LEU B O 1
ATOM 3352 N N . SER B 1 54 ? 16.781 -26.109 -14.32 1 96.81 54 SER B N 1
ATOM 3353 C CA . SER B 1 54 ? 17.031 -25.016 -13.391 1 96.81 54 SER B CA 1
ATOM 3354 C C . SER B 1 54 ? 16.5 -23.688 -13.953 1 96.81 54 SER B C 1
ATOM 3356 O O . SER B 1 54 ? 16.922 -23.266 -15.031 1 96.81 54 SER B O 1
ATOM 3358 N N . GLY B 1 55 ? 15.633 -23.109 -13.289 1 97.81 55 GLY B N 1
ATOM 3359 C CA . GLY B 1 55 ? 15.094 -21.828 -13.688 1 97.81 55 GLY B CA 1
ATOM 3360 C C . GLY B 1 55 ? 15.367 -20.719 -12.68 1 97.81 55 GLY B C 1
ATOM 3361 O O . GLY B 1 55 ? 14.75 -19.656 -12.734 1 97.81 55 GLY B O 1
ATOM 3362 N N . ILE B 1 56 ? 16.297 -20.938 -11.773 1 97.88 56 ILE B N 1
ATOM 3363 C CA . ILE B 1 56 ? 16.562 -20.016 -10.68 1 97.88 56 ILE B CA 1
ATOM 3364 C C . ILE B 1 56 ? 17.062 -18.688 -11.242 1 97.88 56 ILE B C 1
ATOM 3366 O O . ILE B 1 56 ? 16.547 -17.609 -10.891 1 97.88 56 ILE B O 1
ATOM 3370 N N . LYS B 1 57 ? 18.031 -18.719 -12.141 1 97.56 57 LYS B N 1
ATOM 3371 C CA . LYS B 1 57 ? 18.656 -17.5 -12.656 1 97.56 57 LYS B CA 1
ATOM 3372 C C . LYS B 1 57 ? 17.641 -16.641 -13.414 1 97.56 57 LYS B C 1
ATOM 3374 O O . LYS B 1 57 ? 17.453 -15.469 -13.086 1 97.56 57 LYS B O 1
ATOM 3379 N N . PRO B 1 58 ? 16.953 -17.219 -14.406 1 98 58 PRO B N 1
ATOM 3380 C CA . PRO B 1 58 ? 15.969 -16.375 -15.102 1 98 58 PRO B CA 1
ATOM 3381 C C . PRO B 1 58 ? 14.828 -15.93 -14.195 1 98 58 PRO B C 1
ATOM 3383 O O . PRO B 1 58 ? 14.281 -14.836 -14.375 1 98 58 PRO B O 1
ATOM 3386 N N . PHE B 1 59 ? 14.508 -16.719 -13.242 1 98.5 59 PHE B N 1
ATOM 3387 C CA . PHE B 1 59 ? 13.438 -16.328 -12.328 1 98.5 59 PHE B CA 1
ATOM 3388 C C . PHE B 1 59 ? 13.852 -15.133 -11.477 1 98.5 59 PHE B C 1
ATOM 3390 O O . PHE B 1 59 ? 13.07 -14.203 -11.281 1 98.5 59 PHE B O 1
ATOM 3397 N N . ILE B 1 60 ? 15.031 -15.141 -10.969 1 98.5 60 ILE B N 1
ATOM 3398 C CA . ILE B 1 60 ? 15.516 -14.055 -10.125 1 98.5 60 ILE B CA 1
ATOM 3399 C C . ILE B 1 60 ? 15.594 -12.766 -10.938 1 98.5 60 ILE B C 1
ATOM 3401 O O . ILE B 1 60 ? 15.336 -11.68 -10.414 1 98.5 60 ILE B O 1
ATOM 3405 N N . GLU B 1 61 ? 15.93 -12.867 -12.203 1 98.06 61 GLU B N 1
ATOM 3406 C CA . GLU B 1 61 ? 15.922 -11.688 -13.062 1 98.06 61 GLU B CA 1
ATOM 3407 C C . GLU B 1 61 ? 14.531 -11.055 -13.109 1 98.06 61 GLU B C 1
ATOM 3409 O O . GLU B 1 61 ? 14.398 -9.828 -13.07 1 98.06 61 GLU B O 1
ATOM 3414 N N . ASN B 1 62 ? 13.508 -11.914 -13.227 1 98.5 62 ASN B N 1
ATOM 3415 C CA . ASN B 1 62 ? 12.141 -11.414 -13.195 1 98.5 62 ASN B CA 1
ATOM 3416 C C . ASN B 1 62 ? 11.805 -10.789 -11.844 1 98.5 62 ASN B C 1
ATOM 3418 O O . ASN B 1 62 ? 11.086 -9.789 -11.773 1 98.5 62 ASN B O 1
ATOM 3422 N N . VAL B 1 63 ? 12.312 -11.398 -10.758 1 98.69 63 VAL B N 1
ATOM 3423 C CA . VAL B 1 63 ? 12.07 -10.883 -9.414 1 98.69 63 VAL B CA 1
ATOM 3424 C C . VAL B 1 63 ? 12.727 -9.508 -9.258 1 98.69 63 VAL B C 1
ATOM 3426 O O . VAL B 1 63 ? 12.117 -8.586 -8.711 1 98.69 63 VAL B O 1
ATOM 3429 N N . GLU B 1 64 ? 13.93 -9.398 -9.773 1 98.56 64 GLU B N 1
ATOM 3430 C CA . GLU B 1 64 ? 14.625 -8.117 -9.719 1 98.56 64 GLU B CA 1
ATOM 3431 C C . GLU B 1 64 ? 13.836 -7.035 -10.453 1 98.56 64 GLU B C 1
ATOM 3433 O O . GLU B 1 64 ? 13.727 -5.906 -9.977 1 98.56 64 GLU B O 1
ATOM 3438 N N . MET B 1 65 ? 13.32 -7.359 -11.578 1 98.44 65 MET B N 1
ATOM 3439 C CA . MET B 1 65 ? 12.492 -6.406 -12.32 1 98.44 65 MET B CA 1
ATOM 3440 C C . MET B 1 65 ? 11.234 -6.062 -11.531 1 98.44 65 MET B C 1
ATOM 3442 O O . MET B 1 65 ? 10.781 -4.91 -11.547 1 98.44 65 MET B O 1
ATOM 3446 N N . ALA B 1 66 ? 10.648 -7.074 -10.906 1 98.62 66 ALA B N 1
ATOM 3447 C CA . ALA B 1 66 ? 9.461 -6.844 -10.078 1 98.62 66 ALA B CA 1
ATOM 3448 C C . ALA B 1 66 ? 9.773 -5.883 -8.93 1 98.62 66 ALA B C 1
ATOM 3450 O O . ALA B 1 66 ? 8.938 -5.055 -8.57 1 98.62 66 ALA B O 1
ATOM 3451 N N . VAL B 1 67 ? 10.945 -5.992 -8.352 1 98.69 67 VAL B N 1
ATOM 3452 C CA . VAL B 1 67 ? 11.367 -5.082 -7.293 1 98.69 67 VAL B CA 1
ATOM 3453 C C . VAL B 1 67 ? 11.492 -3.666 -7.848 1 98.69 67 VAL B C 1
ATOM 3455 O O . VAL B 1 67 ? 10.969 -2.715 -7.266 1 98.69 67 VAL B O 1
ATOM 3458 N N . ARG B 1 68 ? 12.133 -3.553 -9.016 1 98.06 68 ARG B N 1
ATOM 3459 C CA . ARG B 1 68 ? 12.258 -2.242 -9.641 1 98.06 68 ARG B CA 1
ATOM 3460 C C . ARG B 1 68 ? 10.883 -1.642 -9.93 1 98.06 68 ARG B C 1
ATOM 3462 O O . ARG B 1 68 ? 10.695 -0.43 -9.812 1 98.06 68 ARG B O 1
ATOM 3469 N N . ALA B 1 69 ? 9.953 -2.463 -10.25 1 97.81 69 ALA B N 1
ATOM 3470 C CA . ALA B 1 69 ? 8.617 -2.021 -10.641 1 97.81 69 ALA B CA 1
ATOM 3471 C C . ALA B 1 69 ? 7.715 -1.864 -9.414 1 97.81 69 ALA B C 1
ATOM 3473 O O . ALA B 1 69 ? 6.547 -1.484 -9.547 1 97.81 69 ALA B O 1
ATOM 3474 N N . HIS B 1 70 ? 8.258 -2.197 -8.211 1 97.75 70 HIS B N 1
ATOM 3475 C CA . HIS B 1 70 ? 7.391 -2.26 -7.039 1 97.75 70 HIS B CA 1
ATOM 3476 C C . HIS B 1 70 ? 6.105 -3.018 -7.352 1 97.75 70 HIS B C 1
ATOM 3478 O O . HIS B 1 70 ? 5.008 -2.5 -7.133 1 97.75 70 HIS B O 1
ATOM 3484 N N . ALA B 1 71 ? 6.219 -4.23 -7.781 1 97.94 71 ALA B N 1
ATOM 3485 C CA . ALA B 1 71 ? 5.133 -5.008 -8.375 1 97.94 71 ALA B CA 1
ATOM 3486 C C . ALA B 1 71 ? 4.199 -5.555 -7.297 1 97.94 71 ALA B C 1
ATOM 3488 O O . ALA B 1 71 ? 4.316 -6.715 -6.895 1 97.94 71 ALA B O 1
ATOM 3489 N N . MET B 1 72 ? 3.252 -4.754 -6.887 1 96.31 72 MET B N 1
ATOM 3490 C CA . MET B 1 72 ? 2.178 -5.078 -5.949 1 96.31 72 MET B CA 1
ATOM 3491 C C . MET B 1 72 ? 0.82 -5.027 -6.641 1 96.31 72 MET B C 1
ATOM 3493 O O . MET B 1 72 ? 0.531 -4.09 -7.383 1 96.31 72 MET B O 1
ATOM 3497 N N . ALA B 1 73 ? 0.059 -6.047 -6.371 1 94 73 ALA B N 1
ATOM 3498 C CA . ALA B 1 73 ? -1.309 -6.008 -6.883 1 94 73 ALA B CA 1
ATOM 3499 C C . ALA B 1 73 ? -2.225 -5.23 -5.941 1 94 73 ALA B C 1
ATOM 3501 O O . ALA B 1 73 ? -2.316 -5.547 -4.754 1 94 73 ALA B O 1
ATOM 3502 N N . TYR B 1 74 ? -2.863 -4.156 -6.418 1 90.75 74 TYR B N 1
ATOM 3503 C CA . TYR B 1 74 ? -3.801 -3.293 -5.707 1 90.75 74 TYR B CA 1
ATOM 3504 C C . TYR B 1 74 ? -3.178 -2.746 -4.426 1 90.75 74 TYR B C 1
ATOM 3506 O O . TYR B 1 74 ? -3.887 -2.438 -3.465 1 90.75 74 TYR B O 1
ATOM 3514 N N . ASP B 1 75 ? -1.837 -2.834 -4.402 1 90.5 75 ASP B N 1
ATOM 3515 C CA . ASP B 1 75 ? -1.086 -2.396 -3.23 1 90.5 75 ASP B CA 1
ATOM 3516 C C . ASP B 1 75 ? -1.388 -3.281 -2.023 1 90.5 75 ASP B C 1
ATOM 3518 O O . ASP B 1 75 ? -1.364 -2.812 -0.882 1 90.5 75 ASP B O 1
ATOM 3522 N N . LEU B 1 76 ? -1.755 -4.559 -2.307 1 92.25 76 LEU B N 1
ATOM 3523 C CA . LEU B 1 76 ? -2.162 -5.449 -1.227 1 92.25 76 LEU B CA 1
ATOM 3524 C C . LEU B 1 76 ? -1.178 -6.605 -1.074 1 92.25 76 LEU B C 1
ATOM 3526 O O . LEU B 1 76 ? -0.887 -7.035 0.044 1 92.25 76 LEU B O 1
ATOM 3530 N N . TYR B 1 77 ? -0.669 -7.09 -2.191 1 95.19 77 TYR B N 1
ATOM 3531 C CA . TYR B 1 77 ? 0.205 -8.258 -2.117 1 95.19 77 TYR B CA 1
ATOM 3532 C C . TYR B 1 77 ? 1.178 -8.281 -3.291 1 95.19 77 TYR B C 1
ATOM 3534 O O . TYR B 1 77 ? 0.857 -7.805 -4.383 1 95.19 77 TYR B O 1
ATOM 3542 N N . PRO B 1 78 ? 2.357 -8.844 -3.105 1 97.12 78 PRO B N 1
ATOM 3543 C CA . PRO B 1 78 ? 3.309 -8.969 -4.211 1 97.12 78 PRO B CA 1
ATOM 3544 C C . PRO B 1 78 ? 2.885 -10.016 -5.242 1 97.12 78 PRO B C 1
ATOM 3546 O O . PRO B 1 78 ? 2.334 -11.055 -4.875 1 97.12 78 PRO B O 1
ATOM 3549 N N . ILE B 1 79 ? 3.18 -9.711 -6.496 1 96.94 79 ILE B N 1
ATOM 3550 C CA . ILE B 1 79 ? 2.9 -10.727 -7.504 1 96.94 79 ILE B CA 1
ATOM 3551 C C . ILE B 1 79 ? 3.977 -11.812 -7.461 1 96.94 79 ILE B C 1
ATOM 3553 O O . ILE B 1 79 ? 5.09 -11.562 -6.984 1 96.94 79 ILE B O 1
ATOM 3557 N N . SER B 1 80 ? 3.66 -12.992 -7.934 1 96.88 80 SER B N 1
ATOM 3558 C CA . SER B 1 80 ? 4.582 -14.102 -7.727 1 96.88 80 SER B CA 1
ATOM 3559 C C . SER B 1 80 ? 4.539 -15.078 -8.898 1 96.88 80 SER B C 1
ATOM 3561 O O . SER B 1 80 ? 5.41 -15.047 -9.773 1 96.88 80 SER B O 1
ATOM 3563 N N . SER B 1 81 ? 3.406 -15.836 -9.086 1 95.38 81 SER B N 1
ATOM 3564 C CA . SER B 1 81 ? 3.311 -16.844 -10.141 1 95.38 81 SER B CA 1
ATOM 3565 C C . SER B 1 81 ? 3.418 -16.203 -11.523 1 95.38 81 SER B C 1
ATOM 3567 O O . SER B 1 81 ? 3.912 -16.812 -12.469 1 95.38 81 SER B O 1
ATOM 3569 N N . SER B 1 82 ? 2.955 -14.984 -11.586 1 96.69 82 SER B N 1
ATOM 3570 C CA . SER B 1 82 ? 3.053 -14.242 -12.844 1 96.69 82 SER B CA 1
ATOM 3571 C C . SER B 1 82 ? 4.508 -14.047 -13.258 1 96.69 82 SER B C 1
ATOM 3573 O O . SER B 1 82 ? 4.801 -13.805 -14.43 1 96.69 82 SER B O 1
ATOM 3575 N N . LEU B 1 83 ? 5.418 -14.18 -12.289 1 98.12 83 LEU B N 1
ATOM 3576 C CA . LEU B 1 83 ? 6.844 -14.008 -12.555 1 98.12 83 LEU B CA 1
ATOM 3577 C C . LEU B 1 83 ? 7.484 -15.336 -12.945 1 98.12 83 LEU B C 1
ATOM 3579 O O . LEU B 1 83 ? 8.469 -15.359 -13.695 1 98.12 83 LEU B O 1
ATOM 3583 N N . SER B 1 84 ? 6.973 -16.438 -12.438 1 97.38 84 SER B N 1
ATOM 3584 C CA . SER B 1 84 ? 7.621 -17.719 -12.625 1 97.38 84 SER B CA 1
ATOM 3585 C C . SER B 1 84 ? 7.129 -18.406 -13.891 1 97.38 84 SER B C 1
ATOM 3587 O O . SER B 1 84 ? 7.887 -19.109 -14.562 1 97.38 84 SER B O 1
ATOM 3589 N N . ARG B 1 85 ? 5.922 -18.219 -14.312 1 97.31 85 ARG B N 1
ATOM 3590 C CA . ARG B 1 85 ? 5.301 -18.984 -15.383 1 97.31 85 ARG B CA 1
ATOM 3591 C C . ARG B 1 85 ? 6 -18.734 -16.719 1 97.31 85 ARG B C 1
ATOM 3593 O O . ARG B 1 85 ? 6.227 -19.672 -17.484 1 97.31 85 ARG B O 1
ATOM 3600 N N . PRO B 1 86 ? 6.332 -17.469 -17.016 1 97.5 86 PRO B N 1
ATOM 3601 C CA . PRO B 1 86 ? 7.047 -17.281 -18.281 1 97.5 86 PRO B CA 1
ATOM 3602 C C . PRO B 1 86 ? 8.398 -18 -18.297 1 97.5 86 PRO B C 1
ATOM 3604 O O . PRO B 1 86 ? 8.844 -18.453 -19.344 1 97.5 86 PRO B O 1
ATOM 3607 N N . VAL B 1 87 ? 9.047 -18.094 -17.172 1 97.81 87 VAL B N 1
ATOM 3608 C CA . VAL B 1 87 ? 10.336 -18.781 -17.062 1 97.81 87 VAL B CA 1
ATOM 3609 C C . VAL B 1 87 ? 10.133 -20.281 -17.25 1 97.81 87 VAL B C 1
ATOM 3611 O O . VAL B 1 87 ? 10.828 -20.906 -18.062 1 97.81 87 VAL B O 1
ATOM 3614 N N . ILE B 1 88 ? 9.164 -20.812 -16.594 1 97.38 88 ILE B N 1
ATOM 3615 C CA . ILE B 1 88 ? 8.859 -22.234 -16.656 1 97.38 88 ILE B CA 1
ATOM 3616 C C . ILE B 1 88 ? 8.477 -22.609 -18.094 1 97.38 88 ILE B C 1
ATOM 3618 O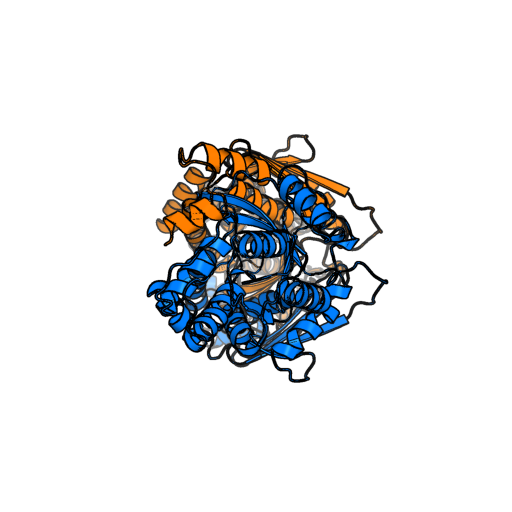 O . ILE B 1 88 ? 9.062 -23.531 -18.688 1 97.38 88 ILE B O 1
ATOM 3622 N N . ALA B 1 89 ? 7.578 -21.891 -18.609 1 97.5 89 ALA B N 1
ATOM 3623 C CA . ALA B 1 89 ? 7.098 -22.172 -19.953 1 97.5 89 ALA B CA 1
ATOM 3624 C C . ALA B 1 89 ? 8.211 -22.016 -20.984 1 97.5 89 ALA B C 1
ATOM 3626 O O . ALA B 1 89 ? 8.312 -22.797 -21.922 1 97.5 89 ALA B O 1
ATOM 3627 N N . GLY B 1 90 ? 9.055 -20.984 -20.844 1 97.69 90 GLY B N 1
ATOM 3628 C CA . GLY B 1 90 ? 10.148 -20.766 -21.766 1 97.69 90 GLY B CA 1
ATOM 3629 C C . GLY B 1 90 ? 11.164 -21.875 -21.766 1 97.69 90 GLY B C 1
ATOM 3630 O O . GLY B 1 90 ? 11.531 -22.391 -22.828 1 97.69 90 GLY B O 1
ATOM 3631 N N . LEU B 1 91 ? 11.578 -22.297 -20.609 1 98.19 91 LEU B N 1
ATOM 3632 C CA . LEU B 1 91 ? 12.586 -23.344 -20.484 1 98.19 91 LEU B CA 1
ATOM 3633 C C . LEU B 1 91 ? 12.039 -24.672 -21 1 98.19 91 LEU B C 1
ATOM 3635 O O . LEU B 1 91 ? 12.742 -25.406 -21.688 1 98.19 91 LEU B O 1
ATOM 3639 N N . ILE B 1 92 ? 10.797 -24.984 -20.719 1 98.06 92 ILE B N 1
ATOM 3640 C CA . ILE B 1 92 ? 10.211 -26.25 -21.125 1 98.06 92 ILE B CA 1
ATOM 3641 C C . ILE B 1 92 ? 9.953 -26.25 -22.625 1 98.06 92 ILE B C 1
ATOM 3643 O O . ILE B 1 92 ? 10.117 -27.266 -23.297 1 98.06 92 ILE B O 1
ATOM 3647 N N . THR B 1 93 ? 9.547 -25.094 -23.109 1 98.12 93 THR B N 1
ATOM 3648 C CA . THR B 1 93 ? 9.359 -25 -24.547 1 98.12 93 THR B CA 1
ATOM 3649 C C . THR B 1 93 ? 10.672 -25.234 -25.281 1 98.12 93 THR B C 1
ATOM 3651 O O . THR B 1 93 ? 10.711 -25.969 -26.281 1 98.12 93 THR B O 1
ATOM 3654 N N . ASN B 1 94 ? 11.734 -24.641 -24.828 1 98.06 94 ASN B N 1
ATOM 3655 C CA . ASN B 1 94 ? 13.055 -24.859 -25.422 1 98.06 94 ASN B CA 1
ATOM 3656 C C . ASN B 1 94 ? 13.453 -26.328 -25.359 1 98.06 94 ASN B C 1
ATOM 3658 O O . ASN B 1 94 ? 13.969 -26.875 -26.328 1 98.06 94 ASN B O 1
ATOM 3662 N N . TYR B 1 95 ? 13.203 -26.938 -24.234 1 98.06 95 TYR B N 1
ATOM 3663 C CA . TYR B 1 95 ? 13.484 -28.359 -24.094 1 98.06 95 TYR B CA 1
ATOM 3664 C C . TYR B 1 95 ? 12.648 -29.188 -25.062 1 98.06 95 TYR B C 1
ATOM 3666 O O . TYR B 1 95 ? 13.156 -30.094 -25.703 1 98.06 95 TYR B O 1
ATOM 3674 N N . ALA B 1 96 ? 11.352 -28.906 -25.125 1 97.62 96 ALA B N 1
ATOM 3675 C CA . ALA B 1 96 ? 10.43 -29.609 -26.016 1 97.62 96 ALA B CA 1
ATOM 3676 C C . ALA B 1 96 ? 10.906 -29.531 -27.469 1 97.62 96 ALA B C 1
ATOM 3678 O O . ALA B 1 96 ? 10.875 -30.531 -28.188 1 97.62 96 ALA B O 1
ATOM 3679 N N . ASN B 1 97 ? 11.359 -28.391 -27.844 1 97.44 97 ASN B N 1
ATOM 3680 C CA . ASN B 1 97 ? 11.883 -28.203 -29.203 1 97.44 97 ASN B CA 1
ATOM 3681 C C . ASN B 1 97 ? 13.156 -29.016 -29.422 1 97.44 97 ASN B C 1
ATOM 3683 O O . ASN B 1 97 ? 13.336 -29.625 -30.484 1 97.44 97 ASN B O 1
ATOM 3687 N N . LYS B 1 98 ? 14.016 -29.031 -28.469 1 97.38 98 LYS B N 1
ATOM 3688 C CA . LYS B 1 98 ? 15.289 -29.75 -28.562 1 97.38 98 LYS B CA 1
ATOM 3689 C C . LYS B 1 98 ? 15.062 -31.25 -28.734 1 97.38 98 LYS B C 1
ATOM 3691 O O . LYS B 1 98 ? 15.805 -31.906 -29.484 1 97.38 98 LYS B O 1
ATOM 3696 N N . VAL B 1 99 ? 13.984 -31.797 -28.109 1 96.62 99 VAL B N 1
ATOM 3697 C CA . VAL B 1 99 ? 13.781 -33.25 -28.156 1 96.62 99 VAL B CA 1
ATOM 3698 C C . VAL B 1 99 ? 12.781 -33.594 -29.25 1 96.62 99 VAL B C 1
ATOM 3700 O O . VAL B 1 99 ? 12.414 -34.75 -29.422 1 96.62 99 VAL B O 1
ATOM 3703 N N . GLY B 1 100 ? 12.266 -32.562 -29.922 1 95.81 100 GLY B N 1
ATOM 3704 C CA . GLY B 1 100 ? 11.352 -32.781 -31.031 1 95.81 100 GLY B CA 1
ATOM 3705 C C . GLY B 1 100 ? 9.961 -33.188 -30.578 1 95.81 100 GLY B C 1
ATOM 3706 O O . GLY B 1 100 ? 9.312 -34.031 -31.219 1 95.81 100 GLY B O 1
ATOM 3707 N N . ALA B 1 101 ? 9.523 -32.688 -29.469 1 95.12 101 ALA B N 1
ATOM 3708 C CA . ALA B 1 101 ? 8.195 -33 -28.969 1 95.12 101 ALA B CA 1
ATOM 3709 C C . ALA B 1 101 ? 7.113 -32.531 -29.938 1 95.12 101 ALA B C 1
ATOM 3711 O O . ALA B 1 101 ? 7.238 -31.453 -30.531 1 95.12 101 ALA B O 1
ATOM 3712 N N . GLU B 1 102 ? 6.121 -33.344 -30.078 1 93.44 102 GLU B N 1
ATOM 3713 C CA . GLU B 1 102 ? 5.027 -33.031 -30.984 1 93.44 102 GLU B CA 1
ATOM 3714 C C . GLU B 1 102 ? 3.836 -32.438 -30.219 1 93.44 102 GLU B C 1
ATOM 3716 O O . GLU B 1 102 ? 2.938 -31.844 -30.828 1 93.44 102 GLU B O 1
ATOM 3721 N N . LEU B 1 103 ? 3.867 -32.594 -28.922 1 94.31 103 LEU B N 1
ATOM 3722 C CA . LEU B 1 103 ? 2.785 -32.156 -28.047 1 94.31 103 LEU B CA 1
ATOM 3723 C C . LEU B 1 103 ? 3.336 -31.625 -26.719 1 94.31 103 LEU B C 1
ATOM 3725 O O . LEU B 1 103 ? 4.258 -32.219 -26.141 1 94.31 103 LEU B O 1
ATOM 3729 N N . LEU B 1 104 ? 2.875 -30.469 -26.297 1 95.62 104 LEU B N 1
ATOM 3730 C CA . LEU B 1 104 ? 3.268 -29.875 -25.031 1 95.62 104 LEU B CA 1
ATOM 3731 C C . LEU B 1 104 ? 2.047 -29.578 -24.172 1 95.62 104 LEU B C 1
ATOM 3733 O O . LEU B 1 104 ? 1.207 -28.75 -24.531 1 95.62 104 LEU B O 1
ATOM 3737 N N . LEU B 1 105 ? 1.973 -30.234 -23 1 95.19 105 LEU B N 1
ATOM 3738 C CA . LEU B 1 105 ? 0.768 -30.141 -22.188 1 95.19 105 LEU B CA 1
ATOM 3739 C C . LEU B 1 105 ? 1.094 -29.625 -20.797 1 95.19 105 LEU B C 1
ATOM 3741 O O . LEU B 1 105 ? 2.191 -29.859 -20.281 1 95.19 105 LEU B O 1
ATOM 3745 N N . HIS B 1 106 ? 0.254 -28.844 -20.219 1 94.5 106 HIS B N 1
ATOM 3746 C CA . HIS B 1 106 ? 0.237 -28.484 -18.812 1 94.5 106 HIS B CA 1
ATOM 3747 C C . HIS B 1 106 ? -1.135 -28.734 -18.188 1 94.5 106 HIS B C 1
ATOM 3749 O O . HIS B 1 106 ? -1.975 -29.406 -18.797 1 94.5 106 HIS B O 1
ATOM 3755 N N . THR B 1 107 ? -1.309 -28.266 -16.906 1 91.5 107 THR B N 1
ATOM 3756 C CA . THR B 1 107 ? -2.518 -28.734 -16.25 1 91.5 107 THR B CA 1
ATOM 3757 C C . THR B 1 107 ? -3.293 -27.562 -15.648 1 91.5 107 THR B C 1
ATOM 3759 O O . THR B 1 107 ? -4.102 -27.75 -14.734 1 91.5 107 THR B O 1
ATOM 3762 N N . ALA B 1 108 ? -3.057 -26.406 -16.047 1 90.62 108 ALA B N 1
ATOM 3763 C CA . ALA B 1 108 ? -3.773 -25.25 -15.516 1 90.62 108 ALA B CA 1
ATOM 3764 C C . ALA B 1 108 ? -5.254 -25.312 -15.875 1 90.62 108 ALA B C 1
ATOM 3766 O O . ALA B 1 108 ? -5.609 -25.672 -17 1 90.62 108 ALA B O 1
ATOM 3767 N N . ASN B 1 109 ? -6.066 -24.953 -14.93 1 87.31 109 ASN B N 1
ATOM 3768 C CA . ASN B 1 109 ? -7.512 -24.906 -15.148 1 87.31 109 ASN B CA 1
ATOM 3769 C C . ASN B 1 109 ? -7.973 -23.531 -15.602 1 87.31 109 ASN B C 1
ATOM 3771 O O . ASN B 1 109 ? -7.184 -22.594 -15.633 1 87.31 109 ASN B O 1
ATOM 3775 N N . LEU B 1 110 ? -9.25 -23.453 -15.922 1 86.94 110 LEU B N 1
ATOM 3776 C CA . LEU B 1 110 ? -9.828 -22.219 -16.422 1 86.94 110 LEU B CA 1
ATOM 3777 C C . LEU B 1 110 ? -9.781 -21.125 -15.367 1 86.94 110 LEU B C 1
ATOM 3779 O O . LEU B 1 110 ? -9.633 -19.953 -15.695 1 86.94 110 LEU B O 1
ATOM 3783 N N . SER B 1 111 ? -9.852 -21.469 -14.133 1 87.69 111 SER B N 1
ATOM 3784 C CA . SER B 1 111 ? -9.914 -20.5 -13.039 1 87.69 111 SER B CA 1
ATOM 3785 C C . SER B 1 111 ? -8.523 -20.031 -12.633 1 87.69 111 SER B C 1
ATOM 3787 O O . SER B 1 111 ? -8.367 -19.297 -11.656 1 87.69 111 SER B O 1
ATOM 3789 N N . GLN B 1 112 ? -7.516 -20.406 -13.391 1 89.38 112 GLN B N 1
ATOM 3790 C CA . GLN B 1 112 ? -6.145 -20.062 -13.031 1 89.38 112 GLN B CA 1
ATOM 3791 C C . GLN B 1 112 ? -5.512 -19.156 -14.086 1 89.38 112 GLN B C 1
ATOM 3793 O O . GLN B 1 112 ? -5.566 -19.453 -15.281 1 89.38 112 GLN B O 1
ATOM 3798 N N . ASN B 1 113 ? -4.852 -18.172 -13.609 1 92.06 113 ASN B N 1
ATOM 3799 C CA . ASN B 1 113 ? -4.125 -17.297 -14.516 1 92.06 113 ASN B CA 1
ATOM 3800 C C . ASN B 1 113 ? -2.902 -17.984 -15.109 1 92.06 113 ASN B C 1
ATOM 3802 O O . ASN B 1 113 ? -2.324 -17.516 -16.094 1 92.06 113 ASN B O 1
ATOM 3806 N N . SER B 1 114 ? -2.58 -19.094 -14.531 1 93.44 114 SER B N 1
ATOM 3807 C CA . SER B 1 114 ? -1.5 -19.875 -15.117 1 93.44 114 SER B CA 1
ATOM 3808 C C . SER B 1 114 ? -1.847 -20.328 -16.531 1 93.44 114 SER B C 1
ATOM 3810 O O . SER B 1 114 ? -0.961 -20.484 -17.375 1 93.44 114 SER B O 1
ATOM 3812 N N . LEU B 1 115 ? -3.111 -20.531 -16.781 1 92.94 115 LEU B N 1
ATOM 3813 C CA . LEU B 1 115 ? -3.547 -21 -18.094 1 92.94 115 LEU B CA 1
ATOM 3814 C C . LEU B 1 115 ? -3.121 -20.031 -19.188 1 92.94 115 LEU B C 1
ATOM 3816 O O . LEU B 1 115 ? -2.324 -20.391 -20.062 1 92.94 115 LEU B O 1
ATOM 3820 N N . PRO B 1 116 ? -3.568 -18.797 -19.125 1 94.19 116 PRO B N 1
ATOM 3821 C CA . PRO B 1 116 ? -3.113 -17.891 -20.188 1 94.19 116 PRO B CA 1
ATOM 3822 C C . PRO B 1 116 ? -1.617 -17.594 -20.109 1 94.19 116 PRO B C 1
ATOM 3824 O O . PRO B 1 116 ? -0.97 -17.391 -21.125 1 94.19 116 PRO B O 1
ATOM 3827 N N . ARG B 1 117 ? -1.024 -17.578 -18.953 1 96.62 117 ARG B N 1
ATOM 3828 C CA . ARG B 1 117 ? 0.388 -17.25 -18.797 1 96.62 117 ARG B CA 1
ATOM 3829 C C . ARG B 1 117 ? 1.273 -18.297 -19.453 1 96.62 117 ARG B C 1
ATOM 3831 O O . ARG B 1 117 ? 2.221 -17.969 -20.172 1 96.62 117 ARG B O 1
ATOM 3838 N N . LEU B 1 118 ? 0.924 -19.547 -19.203 1 96.81 118 LEU B N 1
ATOM 3839 C CA . LEU B 1 118 ? 1.694 -20.625 -19.812 1 96.81 118 LEU B CA 1
ATOM 3840 C C . LEU B 1 118 ? 1.473 -20.688 -21.312 1 96.81 118 LEU B C 1
ATOM 3842 O O . LEU B 1 118 ? 2.432 -20.766 -22.078 1 96.81 118 LEU B O 1
ATOM 3846 N N . ASN B 1 119 ? 0.262 -20.594 -21.734 1 95.31 119 ASN B N 1
ATOM 3847 C CA . ASN B 1 119 ? -0.057 -20.672 -23.156 1 95.31 119 ASN B CA 1
ATOM 3848 C C . ASN B 1 119 ? 0.621 -19.562 -23.953 1 95.31 119 ASN B C 1
ATOM 3850 O O . ASN B 1 119 ? 1.24 -19.812 -24.984 1 95.31 119 ASN B O 1
ATOM 3854 N N . GLN B 1 120 ? 0.513 -18.375 -23.438 1 95.06 120 GLN B N 1
ATOM 3855 C CA . GLN B 1 120 ? 1.097 -17.25 -24.141 1 95.06 120 GLN B CA 1
ATOM 3856 C C . GLN B 1 120 ? 2.619 -17.344 -24.188 1 95.06 120 GLN B C 1
ATOM 3858 O O . GLN B 1 120 ? 3.24 -16.984 -25.188 1 95.06 120 GLN B O 1
ATOM 3863 N N . SER B 1 121 ? 3.164 -17.812 -23.125 1 96.56 121 SER B N 1
ATOM 3864 C CA . SER B 1 121 ? 4.617 -17.953 -23.078 1 96.56 121 SER B CA 1
ATOM 3865 C C . SER B 1 121 ? 5.09 -19.062 -24.016 1 96.56 121 SER B C 1
ATOM 3867 O O . SER B 1 121 ? 6.129 -18.922 -24.672 1 96.56 121 SER B O 1
ATOM 3869 N N . ILE B 1 122 ? 4.352 -20.188 -24.094 1 97.12 122 ILE B N 1
ATOM 3870 C CA . ILE B 1 122 ? 4.684 -21.266 -25.016 1 97.12 122 ILE B CA 1
ATOM 3871 C C . ILE B 1 122 ? 4.648 -20.75 -26.453 1 97.12 122 ILE B C 1
ATOM 3873 O O . ILE B 1 122 ? 5.578 -21 -27.234 1 97.12 122 ILE B O 1
ATOM 3877 N N . GLN B 1 123 ? 3.623 -20.031 -26.766 1 95.44 123 GLN B N 1
ATOM 3878 C CA . GLN B 1 123 ? 3.477 -19.453 -28.094 1 95.44 123 GLN B CA 1
ATOM 3879 C C . GLN B 1 123 ? 4.625 -18.5 -28.422 1 95.44 123 GLN B C 1
ATOM 3881 O O . GLN B 1 123 ? 5.223 -18.578 -29.484 1 95.44 123 GLN B O 1
ATOM 3886 N N . ARG B 1 124 ? 4.957 -17.703 -27.5 1 94.5 124 ARG B N 1
ATOM 3887 C CA . ARG B 1 124 ? 5.988 -16.688 -27.703 1 94.5 124 ARG B CA 1
ATOM 3888 C C . ARG B 1 124 ? 7.359 -17.328 -27.875 1 94.5 124 ARG B C 1
ATOM 3890 O O . ARG B 1 124 ? 8.219 -16.781 -28.562 1 94.5 124 ARG B O 1
ATOM 3897 N N . ASN B 1 125 ? 7.531 -18.469 -27.281 1 95.81 125 ASN B N 1
ATOM 3898 C CA . ASN B 1 125 ? 8.828 -19.141 -27.359 1 95.81 125 ASN B CA 1
ATOM 3899 C C . ASN B 1 125 ? 8.898 -20.094 -28.547 1 95.81 125 ASN B C 1
ATOM 3901 O O . ASN B 1 125 ? 9.859 -20.844 -28.688 1 95.81 125 ASN B O 1
ATOM 3905 N N . GLY B 1 126 ? 7.848 -20.125 -29.344 1 95.31 126 GLY B N 1
ATOM 3906 C CA . GLY B 1 126 ? 7.945 -20.672 -30.688 1 95.31 126 GLY B CA 1
ATOM 3907 C C . GLY B 1 126 ? 7.656 -22.172 -30.734 1 95.31 126 GLY B C 1
ATOM 3908 O O . GLY B 1 126 ? 8.188 -22.875 -31.594 1 95.31 126 GLY B O 1
ATOM 3909 N N . PHE B 1 127 ? 6.926 -22.672 -29.828 1 96.62 127 PHE B N 1
ATOM 3910 C CA . PHE B 1 127 ? 6.523 -24.062 -29.984 1 96.62 127 PHE B CA 1
ATOM 3911 C C . PHE B 1 127 ? 5.582 -24.219 -31.172 1 96.62 127 PHE B C 1
ATOM 3913 O O . PHE B 1 127 ? 4.574 -23.516 -31.266 1 96.62 127 PHE B O 1
ATOM 3920 N N . GLN B 1 128 ? 5.84 -25.172 -32.031 1 92.69 128 GLN B N 1
ATOM 3921 C CA . GLN B 1 128 ? 5.102 -25.266 -33.281 1 92.69 128 GLN B CA 1
ATOM 3922 C C . GLN B 1 128 ? 3.971 -26.297 -33.188 1 92.69 128 GLN B C 1
ATOM 3924 O O . GLN B 1 128 ? 3.025 -26.266 -33.969 1 92.69 128 GLN B O 1
ATOM 3929 N N . GLY B 1 129 ? 4.066 -27.266 -32.281 1 92.88 129 GLY B N 1
ATOM 3930 C CA . GLY B 1 129 ? 3.033 -28.266 -32.125 1 92.88 129 GLY B CA 1
ATOM 3931 C C . GLY B 1 129 ? 1.862 -27.781 -31.281 1 92.88 129 GLY B C 1
ATOM 3932 O O . GLY B 1 129 ? 1.855 -26.625 -30.812 1 92.88 129 GLY B O 1
ATOM 3933 N N . PRO B 1 130 ? 0.838 -28.578 -31.219 1 93.75 130 PRO B N 1
ATOM 3934 C CA . PRO B 1 130 ? -0.27 -28.25 -30.328 1 93.75 130 PRO B CA 1
ATOM 3935 C C . PRO B 1 130 ? 0.153 -28.203 -28.859 1 93.75 130 PRO B C 1
ATOM 3937 O O . PRO B 1 130 ? 1.047 -28.953 -28.438 1 93.75 130 PRO B O 1
ATOM 3940 N N . PHE B 1 131 ? -0.466 -27.312 -28.125 1 94.56 131 PHE B N 1
ATOM 3941 C CA . PHE B 1 131 ? -0.185 -27.219 -26.688 1 94.56 131 PHE B CA 1
ATOM 3942 C C . PHE B 1 131 ? -1.421 -26.766 -25.922 1 94.56 131 PHE B C 1
ATOM 3944 O O . PHE B 1 131 ? -2.393 -26.297 -26.531 1 94.56 131 PHE B O 1
ATOM 3951 N N . GLY B 1 132 ? -1.374 -26.875 -24.547 1 93.19 132 GLY B N 1
ATOM 3952 C CA . GLY B 1 132 ? -2.461 -26.422 -23.688 1 93.19 132 GLY B CA 1
ATOM 3953 C C . GLY B 1 132 ? -2.738 -27.359 -22.531 1 93.19 132 GLY B C 1
ATOM 3954 O O . GLY B 1 132 ? -1.849 -28.078 -22.078 1 93.19 132 GLY B O 1
ATOM 3955 N N . SER B 1 133 ? -3.883 -27.141 -21.969 1 92.56 133 SER B N 1
ATOM 3956 C CA . SER B 1 133 ? -4.34 -27.953 -20.844 1 92.56 133 SER B CA 1
ATOM 3957 C C . SER B 1 133 ? -5.648 -28.656 -21.172 1 92.56 133 SER B C 1
ATOM 3959 O O . SER B 1 133 ? -6.578 -28.047 -21.703 1 92.56 133 SER B O 1
ATOM 3961 N N . PRO B 1 134 ? -5.746 -29.891 -20.859 1 89.19 134 PRO B N 1
ATOM 3962 C CA . PRO B 1 134 ? -7.008 -30.609 -21.078 1 89.19 134 PRO B CA 1
ATOM 3963 C C . PRO B 1 134 ? -8.062 -30.266 -20.031 1 89.19 134 PRO B C 1
ATOM 3965 O O . PRO B 1 134 ? -9.211 -30.719 -20.125 1 89.19 134 PRO B O 1
ATOM 3968 N N . TYR B 1 135 ? -7.711 -29.422 -19.094 1 86.88 135 TYR B N 1
ATOM 3969 C CA . TYR B 1 135 ? -8.594 -29.234 -17.953 1 86.88 135 TYR B CA 1
ATOM 3970 C C . TYR B 1 135 ? -9.383 -27.938 -18.078 1 86.88 135 TYR B C 1
ATOM 3972 O O . TYR B 1 135 ? -10.141 -27.578 -17.172 1 86.88 135 TYR B O 1
ATOM 3980 N N . VAL B 1 136 ? -9.273 -27.109 -19.047 1 82.69 136 VAL B N 1
ATOM 3981 C CA . VAL B 1 136 ? -9.953 -25.828 -19.219 1 82.69 136 VAL B CA 1
ATOM 3982 C C . VAL B 1 136 ? -11.461 -26.047 -19.203 1 82.69 136 VAL B C 1
ATOM 3984 O O . VAL B 1 136 ? -12.203 -25.234 -18.641 1 82.69 136 VAL B O 1
ATOM 3987 N N . LYS B 1 137 ? -11.977 -27.094 -19.734 1 77.88 137 LYS B N 1
ATOM 3988 C CA . LYS B 1 137 ? -13.398 -27.406 -19.797 1 77.88 137 LYS B CA 1
ATOM 3989 C C . LYS B 1 137 ? -13.672 -28.844 -19.391 1 77.88 137 LYS B C 1
ATOM 3991 O O . LYS B 1 137 ? -14.492 -29.531 -20.016 1 77.88 137 LYS B O 1
ATOM 3996 N N . SER B 1 138 ? -12.938 -29.156 -18.406 1 77 138 SER B N 1
ATOM 3997 C CA . SER B 1 138 ? -13.086 -30.547 -17.969 1 77 138 SER B CA 1
ATOM 3998 C C . SER B 1 138 ? -14.203 -30.688 -16.938 1 77 138 SER B C 1
ATOM 4000 O O . SER B 1 138 ? -14.367 -29.812 -16.078 1 77 138 SER B O 1
ATOM 4002 N N . THR B 1 139 ? -14.891 -31.781 -17.078 1 71.06 139 THR B N 1
ATOM 4003 C CA . THR B 1 139 ? -15.969 -32.062 -16.141 1 71.06 139 THR B CA 1
ATOM 4004 C C . THR B 1 139 ? -15.539 -33.094 -15.109 1 71.06 139 THR B C 1
ATOM 4006 O O . THR B 1 139 ? -16.328 -33.469 -14.227 1 71.06 139 THR B O 1
ATOM 4009 N N . ILE B 1 140 ? -14.32 -33.438 -15.234 1 75.88 140 ILE B N 1
ATOM 4010 C CA . ILE B 1 140 ? -13.859 -34.438 -14.273 1 75.88 140 ILE B CA 1
ATOM 4011 C C . ILE B 1 140 ? -13.5 -33.75 -12.961 1 75.88 140 ILE B C 1
ATOM 4013 O O . ILE B 1 140 ? -12.75 -32.781 -12.945 1 75.88 140 ILE B O 1
ATOM 4017 N N . SER B 1 141 ? -14.031 -34.25 -11.922 1 74.12 141 SER B N 1
ATOM 4018 C CA . SER B 1 141 ? -13.812 -33.656 -10.609 1 74.12 141 SER B CA 1
ATOM 4019 C C . SER B 1 141 ? -12.477 -34.094 -10.016 1 74.12 141 SER B C 1
ATOM 4021 O O . SER B 1 141 ? -11.891 -35.094 -10.461 1 74.12 141 SER B O 1
ATOM 4023 N N . ARG B 1 142 ? -12.094 -33.375 -9.031 1 77.44 142 ARG B N 1
ATOM 4024 C CA . ARG B 1 142 ? -10.891 -33.75 -8.289 1 77.44 142 ARG B CA 1
ATOM 4025 C C . ARG B 1 142 ? -11.047 -35.125 -7.641 1 77.44 142 ARG B C 1
ATOM 4027 O O . ARG B 1 142 ? -10.109 -35.906 -7.637 1 77.44 142 ARG B O 1
ATOM 4034 N N . ASP B 1 143 ? -12.18 -35.344 -7.121 1 76.12 143 ASP B N 1
ATOM 4035 C CA . ASP B 1 143 ? -12.469 -36.625 -6.457 1 76.12 143 ASP B CA 1
ATOM 4036 C C . ASP B 1 143 ? -12.406 -37.781 -7.445 1 76.12 143 ASP B C 1
ATOM 4038 O O . ASP B 1 143 ? -11.922 -38.875 -7.109 1 76.12 143 ASP B O 1
ATOM 4042 N N . ASP B 1 144 ? -12.898 -37.5 -8.609 1 80 144 ASP B N 1
ATOM 4043 C CA . ASP B 1 144 ? -12.852 -38.531 -9.641 1 80 144 ASP B CA 1
ATOM 4044 C C . ASP B 1 144 ? -11.414 -38.875 -10.023 1 80 144 ASP B C 1
ATOM 4046 O O . ASP B 1 144 ? -11.062 -40.031 -10.203 1 80 144 ASP B O 1
ATOM 4050 N N . LYS B 1 145 ? -10.641 -37.844 -10.195 1 83.12 145 LYS B N 1
ATOM 4051 C CA . LYS B 1 145 ? -9.234 -38.062 -10.531 1 83.12 145 LYS B CA 1
ATOM 4052 C C . LYS B 1 145 ? -8.516 -38.844 -9.43 1 83.12 145 LYS B C 1
ATOM 4054 O O . LYS B 1 145 ? -7.762 -39.781 -9.719 1 83.12 145 LYS B O 1
ATOM 4059 N N . ALA B 1 146 ? -8.82 -38.469 -8.227 1 83.19 146 ALA B N 1
ATOM 4060 C CA . ALA B 1 146 ? -8.195 -39.125 -7.082 1 83.19 146 ALA B CA 1
ATOM 4061 C C . ALA B 1 146 ? -8.555 -40.594 -7.027 1 83.19 146 ALA B C 1
ATOM 4063 O O . ALA B 1 146 ? -7.699 -41.438 -6.777 1 83.19 146 ALA B O 1
ATOM 4064 N N . TRP B 1 147 ? -9.766 -40.844 -7.227 1 84.44 147 TRP B N 1
ATOM 4065 C CA . TRP B 1 147 ? -10.258 -42.219 -7.191 1 84.44 147 TRP B CA 1
ATOM 4066 C C . TRP B 1 147 ? -9.57 -43.094 -8.258 1 84.44 147 TRP B C 1
ATOM 4068 O O . TRP B 1 147 ? -9.133 -44.188 -7.98 1 84.44 147 TRP B O 1
ATOM 4078 N N . GLU B 1 148 ? -9.484 -42.531 -9.391 1 85.69 148 GLU B N 1
ATOM 4079 C CA . GLU B 1 148 ? -8.836 -43.281 -10.484 1 85.69 148 GLU B CA 1
ATOM 4080 C C . GLU B 1 148 ? -7.355 -43.5 -10.195 1 85.69 148 GLU B C 1
ATOM 4082 O O . GLU B 1 148 ? -6.812 -44.562 -10.508 1 85.69 148 GLU B O 1
ATOM 4087 N N . LEU B 1 149 ? -6.754 -42.562 -9.641 1 86.12 149 LEU B N 1
ATOM 4088 C CA . LEU B 1 149 ? -5.324 -42.656 -9.375 1 86.12 149 LEU B CA 1
ATOM 4089 C C . LEU B 1 149 ? -5.031 -43.656 -8.258 1 86.12 149 LEU B C 1
ATOM 4091 O O . LEU B 1 149 ? -3.994 -44.312 -8.273 1 86.12 149 LEU B O 1
ATOM 4095 N N . VAL B 1 150 ? -5.941 -43.719 -7.301 1 84.81 150 VAL B N 1
ATOM 4096 C CA . VAL B 1 150 ? -5.797 -44.688 -6.242 1 84.81 150 VAL B CA 1
ATOM 4097 C C . VAL B 1 150 ? -5.805 -46.094 -6.848 1 84.81 150 VAL B C 1
ATOM 4099 O O . VAL B 1 150 ? -4.965 -46.938 -6.508 1 84.81 150 VAL B O 1
ATOM 4102 N N . ASN B 1 151 ? -6.672 -46.281 -7.711 1 84.94 151 ASN B N 1
ATOM 4103 C CA . ASN B 1 151 ? -6.805 -47.594 -8.352 1 84.94 151 ASN B CA 1
ATOM 4104 C C . ASN B 1 151 ? -5.633 -47.875 -9.289 1 84.94 151 ASN B C 1
ATOM 4106 O O . ASN B 1 151 ? -5.344 -49.031 -9.586 1 84.94 151 ASN B O 1
ATOM 4110 N N . ALA B 1 152 ? -4.984 -46.844 -9.688 1 84.75 152 ALA B N 1
ATOM 4111 C CA . ALA B 1 152 ? -3.836 -47 -10.586 1 84.75 152 ALA B CA 1
ATOM 4112 C C . ALA B 1 152 ? -2.541 -47.156 -9.789 1 84.75 152 ALA B C 1
ATOM 4114 O O . ALA B 1 152 ? -1.462 -47.281 -10.375 1 84.75 152 ALA B O 1
ATOM 4115 N N . GLY B 1 153 ? -2.639 -47.062 -8.422 1 80.38 153 GLY B N 1
ATOM 4116 C CA . GLY B 1 153 ? -1.476 -47.344 -7.59 1 80.38 153 GLY B CA 1
ATOM 4117 C C . GLY B 1 153 ? -0.882 -46.094 -6.984 1 80.38 153 GLY B C 1
ATOM 4118 O O . GLY B 1 153 ? 0.272 -46.094 -6.551 1 80.38 153 GLY B O 1
ATOM 4119 N N . PHE B 1 154 ? -1.544 -45 -7.102 1 81.19 154 PHE B N 1
ATOM 4120 C CA . PHE B 1 154 ? -1.098 -43.781 -6.465 1 81.19 154 PHE B CA 1
ATOM 4121 C C . PHE B 1 154 ? -2.041 -43.375 -5.34 1 81.19 154 PHE B C 1
ATOM 4123 O O . PHE B 1 154 ? -2.738 -42.375 -5.438 1 81.19 154 PHE B O 1
ATOM 4130 N N . PRO B 1 155 ? -2.029 -44.031 -4.219 1 74.94 155 PRO B N 1
ATOM 4131 C CA . PRO B 1 155 ? -3.01 -43.812 -3.152 1 74.94 155 PRO B CA 1
ATOM 4132 C C . PRO B 1 155 ? -2.83 -42.469 -2.443 1 74.94 155 PRO B C 1
ATOM 4134 O O . PRO B 1 155 ? -3.775 -41.969 -1.845 1 74.94 155 PRO B O 1
ATOM 4137 N N . ASN B 1 156 ? -1.697 -41.875 -2.484 1 68.38 156 ASN B N 1
ATOM 4138 C CA . ASN B 1 156 ? -1.423 -40.719 -1.682 1 68.38 156 ASN B CA 1
ATOM 4139 C C . ASN B 1 156 ? -1.854 -39.438 -2.4 1 68.38 156 ASN B C 1
ATOM 4141 O O . ASN B 1 156 ? -1.557 -38.312 -1.945 1 68.38 156 ASN B O 1
ATOM 4145 N N . MET B 1 157 ? -2.49 -39.469 -3.498 1 63.38 157 MET B N 1
ATOM 4146 C CA . MET B 1 157 ? -2.842 -38.281 -4.242 1 63.38 157 MET B CA 1
ATOM 4147 C C . MET B 1 157 ? -4.176 -37.688 -3.762 1 63.38 157 MET B C 1
ATOM 4149 O O . MET B 1 157 ? -4.512 -36.562 -4.062 1 63.38 157 MET B O 1
ATOM 4153 N N . ALA B 1 158 ? -5.09 -38.469 -3.043 1 56.5 158 ALA B N 1
ATOM 4154 C CA . ALA B 1 158 ? -6.402 -38.031 -2.574 1 56.5 158 ALA B CA 1
ATOM 4155 C C . ALA B 1 158 ? -6.266 -36.938 -1.506 1 56.5 158 ALA B C 1
ATOM 4157 O O . ALA B 1 158 ? -7.16 -36.094 -1.341 1 56.5 158 ALA B O 1
ATOM 4158 N N . HIS B 1 159 ? -5.246 -37 -0.763 1 54.12 159 HIS B N 1
ATOM 4159 C CA . HIS B 1 159 ? -5.281 -36.188 0.459 1 54.12 159 HIS B CA 1
ATOM 4160 C C . HIS B 1 159 ? -4.559 -34.875 0.272 1 54.12 159 HIS B C 1
ATOM 4162 O O . HIS B 1 159 ? -4.188 -34.219 1.251 1 54.12 159 HIS B O 1
ATOM 4168 N N . ARG B 1 160 ? -4.453 -34.5 -0.99 1 53.81 160 ARG B N 1
ATOM 4169 C CA . ARG B 1 160 ? -3.607 -33.312 -1.009 1 53.81 160 ARG B CA 1
ATOM 4170 C C . ARG B 1 160 ? -4.363 -32.094 -0.497 1 53.81 160 ARG B C 1
ATOM 4172 O O . ARG B 1 160 ? -5.52 -31.859 -0.864 1 53.81 160 ARG B O 1
ATOM 4179 N N . LYS B 1 161 ? -3.855 -31.438 0.616 1 56.41 161 LYS B N 1
ATOM 4180 C CA . LYS B 1 161 ? -3.855 -30.172 1.36 1 56.41 161 LYS B CA 1
ATOM 4181 C C . LYS B 1 161 ? -4.074 -28.984 0.43 1 56.41 161 LYS B C 1
ATOM 4183 O O . LYS B 1 161 ? -4.168 -29.156 -0.788 1 56.41 161 LYS B O 1
ATOM 4188 N N . LEU B 1 162 ? -4.273 -27.891 0.802 1 59.78 162 LEU B N 1
ATOM 4189 C CA . LEU B 1 162 ? -4.234 -26.594 0.132 1 59.78 162 LEU B CA 1
ATOM 4190 C C . LEU B 1 162 ? -3.236 -26.609 -1.022 1 59.78 162 LEU B C 1
ATOM 4192 O O . LEU B 1 162 ? -2.113 -27.094 -0.872 1 59.78 162 LEU B O 1
ATOM 4196 N N . SER B 1 163 ? -3.951 -26.438 -2.252 1 64.75 163 SER B N 1
ATOM 4197 C CA . SER B 1 163 ? -3.061 -26.297 -3.398 1 64.75 163 SER B CA 1
ATOM 4198 C C . SER B 1 163 ? -2.102 -25.125 -3.205 1 64.75 163 SER B C 1
ATOM 4200 O O . SER B 1 163 ? -2.529 -24.016 -2.887 1 64.75 163 SER B O 1
ATOM 4202 N N . GLY B 1 164 ? -0.923 -25.406 -3.174 1 76.75 164 GLY B N 1
ATOM 4203 C CA . GLY B 1 164 ? 0.071 -24.359 -2.947 1 76.75 164 GLY B CA 1
ATOM 4204 C C . GLY B 1 164 ? 1.079 -24.25 -4.074 1 76.75 164 GLY B C 1
ATOM 4205 O O . GLY B 1 164 ? 1.245 -25.188 -4.863 1 76.75 164 GLY B O 1
ATOM 4206 N N . ASP B 1 165 ? 1.466 -23.078 -4.391 1 85.75 165 ASP B N 1
ATOM 4207 C CA . ASP B 1 165 ? 2.568 -22.734 -5.285 1 85.75 165 ASP B CA 1
ATOM 4208 C C . ASP B 1 165 ? 3.668 -21.984 -4.543 1 85.75 165 ASP B C 1
ATOM 4210 O O . ASP B 1 165 ? 3.383 -21.125 -3.707 1 85.75 165 ASP B O 1
ATOM 4214 N N . GLU B 1 166 ? 4.836 -22.531 -4.801 1 92.56 166 GLU B N 1
ATOM 4215 C CA . GLU B 1 166 ? 5.965 -21.906 -4.105 1 92.56 166 GLU B CA 1
ATOM 4216 C C . GLU B 1 166 ? 7.109 -21.609 -5.066 1 92.56 166 GLU B C 1
ATOM 4218 O O . GLU B 1 166 ? 7.402 -22.406 -5.957 1 92.56 166 GLU B O 1
ATOM 4223 N N . ASN B 1 167 ? 7.668 -20.5 -4.988 1 96.56 167 ASN B N 1
ATOM 4224 C CA . ASN B 1 167 ? 8.938 -20.125 -5.594 1 96.56 167 ASN B CA 1
ATOM 4225 C C . ASN B 1 167 ? 9.844 -19.391 -4.602 1 96.56 167 ASN B C 1
ATOM 4227 O O . ASN B 1 167 ? 9.516 -19.297 -3.42 1 96.56 167 ASN B O 1
ATOM 4231 N N . LEU B 1 168 ? 10.945 -19.016 -5.051 1 97.25 168 LEU B N 1
ATOM 4232 C CA . LEU B 1 168 ? 11.922 -18.391 -4.168 1 97.25 168 LEU B CA 1
ATOM 4233 C C . LEU B 1 168 ? 11.344 -17.125 -3.521 1 97.25 168 LEU B C 1
ATOM 4235 O O . LEU B 1 168 ? 11.695 -16.797 -2.391 1 97.25 168 LEU B O 1
ATOM 4239 N N . TRP B 1 169 ? 10.375 -16.438 -4.09 1 98.25 169 TRP B N 1
ATOM 4240 C CA . TRP B 1 169 ? 9.914 -15.086 -3.787 1 98.25 169 TRP B CA 1
ATOM 4241 C C . TRP B 1 169 ? 8.68 -15.117 -2.891 1 98.25 169 TRP B C 1
ATOM 4243 O O . TRP B 1 169 ? 8.516 -14.266 -2.021 1 98.25 169 TRP B O 1
ATOM 4253 N N . CYS B 1 170 ? 7.895 -16.156 -3.07 1 97.62 170 CYS B N 1
ATOM 4254 C CA . CYS B 1 170 ? 6.578 -16.141 -2.443 1 97.62 170 CYS B CA 1
ATOM 4255 C C . CYS B 1 170 ? 5.973 -17.547 -2.412 1 97.62 170 CYS B C 1
ATOM 4257 O O . CYS B 1 170 ? 6.223 -18.344 -3.305 1 97.62 170 CYS B O 1
ATOM 4259 N N . ARG B 1 171 ? 5.234 -17.828 -1.399 1 94.94 171 ARG B N 1
ATOM 4260 C CA . ARG B 1 171 ? 4.336 -18.969 -1.343 1 94.94 171 ARG B CA 1
ATOM 4261 C C . ARG B 1 171 ? 2.879 -18.531 -1.47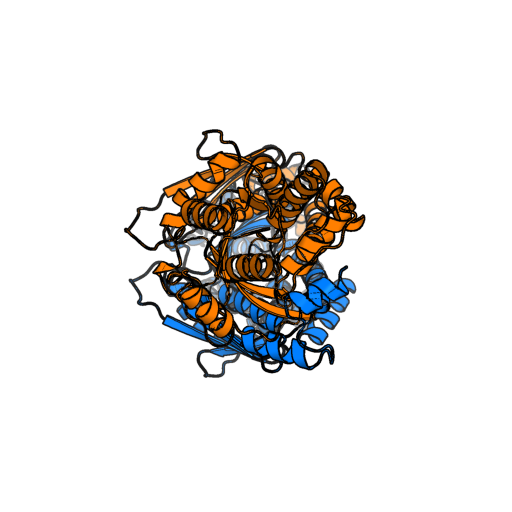1 1 94.94 171 ARG B C 1
ATOM 4263 O O . ARG B 1 171 ? 2.455 -17.578 -0.827 1 94.94 171 ARG B O 1
ATOM 4270 N N . GLU B 1 172 ? 2.18 -19.219 -2.303 1 92.25 172 GLU B N 1
ATOM 4271 C CA . GLU B 1 172 ? 0.769 -18.922 -2.537 1 92.25 172 GLU B CA 1
ATOM 4272 C C . GLU B 1 172 ? -0.105 -20.141 -2.252 1 92.25 172 GLU B C 1
ATOM 4274 O O . GLU B 1 172 ? 0.295 -21.281 -2.52 1 92.25 172 GLU B O 1
ATOM 4279 N N . PHE B 1 173 ? -1.297 -19.828 -1.723 1 86.88 173 PHE B N 1
ATOM 4280 C CA . PHE B 1 173 ? -2.262 -20.875 -1.418 1 86.88 173 PHE B CA 1
ATOM 4281 C C . PHE B 1 173 ? -3.633 -20.531 -1.986 1 86.88 173 PHE B C 1
ATOM 4283 O O . PHE B 1 173 ? -4.055 -19.375 -1.946 1 86.88 173 PHE B O 1
ATOM 4290 N N . GLU B 1 174 ? -4.133 -21.578 -2.553 1 83.19 174 GLU B N 1
ATOM 4291 C CA . GLU B 1 174 ? -5.48 -21.391 -3.082 1 83.19 174 GLU B CA 1
ATOM 4292 C C . GLU B 1 174 ? -6.301 -22.672 -2.963 1 83.19 174 GLU B C 1
ATOM 4294 O O . GLU B 1 174 ? -5.773 -23.719 -2.59 1 83.19 174 GLU B O 1
ATOM 4299 N N . ASN B 1 175 ? -7.555 -22.594 -3.031 1 74.06 175 ASN B N 1
ATOM 4300 C CA . ASN B 1 175 ? -8.5 -23.703 -3.139 1 74.06 175 ASN B CA 1
ATOM 4301 C C . ASN B 1 175 ? -8.758 -24.359 -1.784 1 74.06 175 ASN B C 1
ATOM 4303 O O . ASN B 1 175 ? -8.203 -23.938 -0.77 1 74.06 175 ASN B O 1
ATOM 4307 N N . GLY B 1 176 ? -9.695 -25.234 -1.753 1 74.38 176 GLY B N 1
ATOM 4308 C CA . GLY B 1 176 ? -10.07 -25.922 -0.534 1 74.38 176 GLY B CA 1
ATOM 4309 C C . GLY B 1 176 ? -10.719 -25.016 0.492 1 74.38 176 GLY B C 1
ATOM 4310 O O . GLY B 1 176 ? -11.695 -24.328 0.188 1 74.38 176 GLY B O 1
ATOM 4311 N N . SER B 1 177 ? -10.078 -25 1.633 1 75.62 177 SER B N 1
ATOM 4312 C CA . SER B 1 177 ? -10.633 -24.219 2.74 1 75.62 177 SER B CA 1
ATOM 4313 C C . SER B 1 177 ? -10.453 -22.734 2.512 1 75.62 177 SER B C 1
ATOM 4315 O O . SER B 1 177 ? -11.055 -21.906 3.211 1 75.62 177 SER B O 1
ATOM 4317 N N . VAL B 1 178 ? -9.789 -22.344 1.463 1 82.38 178 VAL B N 1
ATOM 4318 C CA . VAL B 1 178 ? -9.516 -20.938 1.241 1 82.38 178 VAL B CA 1
ATOM 4319 C C . VAL B 1 178 ? -10.086 -20.5 -0.109 1 82.38 178 VAL B C 1
ATOM 4321 O O . VAL B 1 178 ? -9.609 -19.547 -0.714 1 82.38 178 VAL B O 1
ATOM 4324 N N . ASP B 1 179 ? -11.023 -21.234 -0.482 1 84.56 179 ASP B N 1
ATOM 4325 C CA . ASP B 1 179 ? -11.617 -20.922 -1.778 1 84.56 179 ASP B CA 1
ATOM 4326 C C . ASP B 1 179 ? -12.68 -19.844 -1.649 1 84.56 179 ASP B C 1
ATOM 4328 O O . ASP B 1 179 ? -12.844 -19 -2.549 1 84.56 179 ASP B O 1
ATOM 4332 N N . ASP B 1 180 ? -13.336 -19.859 -0.486 1 91.69 180 ASP B N 1
ATOM 4333 C CA . ASP B 1 180 ? -14.484 -18.984 -0.312 1 91.69 180 ASP B CA 1
ATOM 4334 C C . ASP B 1 180 ? -14.078 -17.672 0.339 1 91.69 180 ASP B C 1
ATOM 4336 O O . ASP B 1 180 ? -13.828 -17.609 1.544 1 91.69 180 ASP B O 1
ATOM 4340 N N . PRO B 1 181 ? -14.18 -16.562 -0.409 1 94.56 181 PRO B N 1
ATOM 4341 C CA . PRO B 1 181 ? -13.828 -15.258 0.177 1 94.56 181 PRO B CA 1
ATOM 4342 C C . PRO B 1 181 ? -14.758 -14.859 1.321 1 94.56 181 PRO B C 1
ATOM 4344 O O . PRO B 1 181 ? -14.391 -14.016 2.148 1 94.56 181 PRO B O 1
ATOM 4347 N N . GLU B 1 182 ? -15.922 -15.422 1.381 1 94.81 182 GLU B N 1
ATOM 4348 C CA . GLU B 1 182 ? -16.922 -14.984 2.346 1 94.81 182 GLU B CA 1
ATOM 4349 C C . GLU B 1 182 ? -16.719 -15.656 3.701 1 94.81 182 GLU B C 1
ATOM 4351 O O . GLU B 1 182 ? -17.359 -15.281 4.688 1 94.81 182 GLU B O 1
ATOM 4356 N N . GLY B 1 183 ? -15.867 -16.578 3.715 1 90.62 183 GLY B N 1
ATOM 4357 C CA . GLY B 1 183 ? -15.531 -17.25 4.957 1 90.62 183 GLY B CA 1
ATOM 4358 C C . GLY B 1 183 ? -14.438 -18.297 4.797 1 90.62 183 GLY B C 1
ATOM 4359 O O . GLY B 1 183 ? -14.703 -19.422 4.379 1 90.62 183 GLY B O 1
ATOM 4360 N N . PHE B 1 184 ? -13.219 -17.844 5.016 1 87.5 184 PHE B N 1
ATOM 4361 C CA . PHE B 1 184 ? -12.102 -18.781 4.887 1 87.5 184 PHE B CA 1
ATOM 4362 C C . PHE B 1 184 ? -11.281 -18.812 6.168 1 87.5 184 PHE B C 1
ATOM 4364 O O . PHE B 1 184 ? -11.344 -17.891 6.98 1 87.5 184 PHE B O 1
ATOM 4371 N N . SER B 1 185 ? -10.734 -19.891 6.398 1 83.56 185 SER B N 1
ATOM 4372 C CA . SER B 1 185 ? -9.812 -20.094 7.508 1 83.56 185 SER B CA 1
ATOM 4373 C C . SER B 1 185 ? -8.508 -20.734 7.039 1 83.56 185 SER B C 1
ATOM 4375 O O . SER B 1 185 ? -8.523 -21.609 6.172 1 83.56 185 SER B O 1
ATOM 4377 N N . VAL B 1 186 ? -7.5 -20.188 7.574 1 82.38 186 VAL B N 1
ATOM 4378 C CA . VAL B 1 186 ? -6.195 -20.734 7.227 1 82.38 186 VAL B CA 1
ATOM 4379 C C . VAL B 1 186 ? -5.566 -21.391 8.453 1 82.38 186 VAL B C 1
ATOM 4381 O O . VAL B 1 186 ? -5.238 -20.703 9.43 1 82.38 186 VAL B O 1
ATOM 4384 N N . PRO B 1 187 ? -5.445 -22.656 8.352 1 80.75 187 PRO B N 1
ATOM 4385 C CA . PRO B 1 187 ? -4.738 -23.281 9.477 1 80.75 187 PRO B CA 1
ATOM 4386 C C . PRO B 1 187 ? -3.316 -22.75 9.641 1 80.75 187 PRO B C 1
ATOM 4388 O O . PRO B 1 187 ? -2.639 -22.469 8.648 1 80.75 187 PRO B O 1
ATOM 4391 N N . ASP B 1 188 ? -2.906 -22.672 10.859 1 81.12 188 ASP B N 1
ATOM 4392 C CA . ASP B 1 188 ? -1.605 -22.094 11.172 1 81.12 188 ASP B CA 1
ATOM 4393 C C . ASP B 1 188 ? -0.476 -22.875 10.508 1 81.12 188 ASP B C 1
ATOM 4395 O O . ASP B 1 188 ? 0.556 -22.312 10.148 1 81.12 188 ASP B O 1
ATOM 4399 N N . ASN B 1 189 ? -0.716 -24.125 10.297 1 82.31 189 ASN B N 1
ATOM 4400 C CA . ASN B 1 189 ? 0.355 -24.984 9.82 1 82.31 189 ASN B CA 1
ATOM 4401 C C . ASN B 1 189 ? 0.643 -24.75 8.336 1 82.31 189 ASN B C 1
ATOM 4403 O O . ASN B 1 189 ? 1.645 -25.25 7.812 1 82.31 189 ASN B O 1
ATOM 4407 N N . VAL B 1 190 ? -0.183 -23.984 7.68 1 83.56 190 VAL B N 1
ATOM 4408 C CA . VAL B 1 190 ? 0.048 -23.688 6.27 1 83.56 190 VAL B CA 1
ATOM 4409 C C . VAL B 1 190 ? 1.161 -22.656 6.133 1 83.56 190 VAL B C 1
ATOM 4411 O O . VAL B 1 190 ? 1.883 -22.641 5.133 1 83.56 190 VAL B O 1
ATOM 4414 N N . TRP B 1 191 ? 1.26 -21.859 7.215 1 89.44 191 TRP B N 1
ATOM 4415 C CA . TRP B 1 191 ? 2.293 -20.828 7.207 1 89.44 191 TRP B CA 1
ATOM 4416 C C . TRP B 1 191 ? 3.652 -21.406 7.566 1 89.44 191 TRP B C 1
ATOM 4418 O O . TRP B 1 191 ? 3.861 -21.859 8.695 1 89.44 191 TRP B O 1
ATOM 4428 N N . GLU B 1 192 ? 4.5 -21.469 6.645 1 90.69 192 GLU B N 1
ATOM 4429 C CA . GLU B 1 192 ? 5.82 -22.047 6.867 1 90.69 192 GLU B CA 1
ATOM 4430 C C . GLU B 1 192 ? 6.871 -20.969 7.098 1 90.69 192 GLU B C 1
ATOM 4432 O O . GLU B 1 192 ? 7.691 -21.078 8.016 1 90.69 192 GLU B O 1
ATOM 4437 N N . TRP B 1 193 ? 6.828 -19.969 6.301 1 93.88 193 TRP B N 1
ATOM 4438 C CA . TRP B 1 193 ? 7.848 -18.938 6.363 1 93.88 193 TRP B CA 1
ATOM 4439 C C . TRP B 1 193 ? 7.562 -17.953 7.5 1 93.88 193 TRP B C 1
ATOM 4441 O O . TRP B 1 193 ? 8.469 -17.266 7.98 1 93.88 193 TRP B O 1
ATOM 4451 N N . THR B 1 194 ? 6.281 -17.828 7.918 1 91.75 194 THR B N 1
ATOM 4452 C CA . THR B 1 194 ? 5.895 -16.844 8.93 1 91.75 194 THR B CA 1
ATOM 4453 C C . THR B 1 194 ? 5.418 -17.547 10.203 1 91.75 194 THR B C 1
ATOM 4455 O O . THR B 1 194 ? 4.559 -17.016 10.914 1 91.75 194 THR B O 1
ATOM 4458 N N . ARG B 1 195 ? 5.875 -18.609 10.453 1 78.19 195 ARG B N 1
ATOM 4459 C CA . ARG B 1 195 ? 5.426 -19.406 11.602 1 78.19 195 ARG B CA 1
ATOM 4460 C C . ARG B 1 195 ? 5.641 -18.641 12.906 1 78.19 195 ARG B C 1
ATOM 4462 O O . ARG B 1 195 ? 6.648 -17.953 13.07 1 78.19 195 ARG B O 1
ATOM 4469 N N . ASP B 1 196 ? 4.461 -18.438 13.633 1 68.56 196 ASP B N 1
ATOM 4470 C CA . ASP B 1 196 ? 4.402 -17.766 14.93 1 68.56 196 ASP B CA 1
ATOM 4471 C C . ASP B 1 196 ? 5.066 -18.609 16.016 1 68.56 196 ASP B C 1
ATOM 4473 O O . ASP B 1 196 ? 4.629 -19.719 16.297 1 68.56 196 ASP B O 1
ATOM 4477 N N . GLY B 1 197 ? 6.336 -18.891 15.938 1 62.09 197 GLY B N 1
ATOM 4478 C CA . GLY B 1 197 ? 6.871 -19.797 16.938 1 62.09 197 GLY B CA 1
ATOM 4479 C C . GLY B 1 197 ? 7.16 -19.141 18.266 1 62.09 197 GLY B C 1
ATOM 4480 O O . GLY B 1 197 ? 6.359 -18.328 18.75 1 62.09 197 GLY B O 1
ATOM 4481 N N . LYS B 1 198 ? 8.398 -18.922 18.484 1 73.88 198 LYS B N 1
ATOM 4482 C CA . LYS B 1 198 ? 9.047 -18.484 19.719 1 73.88 198 LYS B CA 1
ATOM 4483 C C . LYS B 1 198 ? 9.047 -16.953 19.828 1 73.88 198 LYS B C 1
ATOM 4485 O O . LYS B 1 198 ? 8.883 -16.25 18.828 1 73.88 198 LYS B O 1
ATOM 4490 N N . ALA B 1 199 ? 8.914 -16.5 20.969 1 81.81 199 ALA B N 1
ATOM 4491 C CA . ALA B 1 199 ? 9.078 -15.086 21.25 1 81.81 199 ALA B CA 1
ATOM 4492 C C . ALA B 1 199 ? 10.5 -14.625 20.953 1 81.81 199 ALA B C 1
ATOM 4494 O O . ALA B 1 199 ? 11.469 -15.281 21.344 1 81.81 199 ALA B O 1
ATOM 4495 N N . TYR B 1 200 ? 10.539 -13.656 19.984 1 89.25 200 TYR B N 1
ATOM 4496 C CA . TYR B 1 200 ? 11.836 -13.07 19.641 1 89.25 200 TYR B CA 1
ATOM 4497 C C . TYR B 1 200 ? 11.922 -11.625 20.109 1 89.25 200 TYR B C 1
ATOM 4499 O O . TYR B 1 200 ? 10.922 -10.906 20.109 1 89.25 200 TYR B O 1
ATOM 4507 N N . SER B 1 201 ? 13.117 -11.234 20.531 1 92.19 201 SER B N 1
ATOM 4508 C CA . SER B 1 201 ? 13.359 -9.836 20.859 1 92.19 201 SER B CA 1
ATOM 4509 C C . SER B 1 201 ? 13.422 -8.977 19.609 1 92.19 201 SER B C 1
ATOM 4511 O O . SER B 1 201 ? 13.828 -9.453 18.547 1 92.19 201 SER B O 1
ATOM 4513 N N . PRO B 1 202 ? 12.992 -7.758 19.734 1 92.31 202 PRO B N 1
ATOM 4514 C CA . PRO B 1 202 ? 13.102 -6.852 18.578 1 92.31 202 PRO B CA 1
ATOM 4515 C C . PRO B 1 202 ? 14.523 -6.773 18.031 1 92.31 202 PRO B C 1
ATOM 4517 O O . PRO B 1 202 ? 15.492 -6.922 18.766 1 92.31 202 PRO B O 1
ATOM 4520 N N . GLU B 1 203 ? 14.625 -6.559 16.75 1 95.19 203 GLU B N 1
ATOM 4521 C CA . GLU B 1 203 ? 15.906 -6.465 16.062 1 95.19 203 GLU B CA 1
ATOM 4522 C C . GLU B 1 203 ? 15.891 -5.34 15.031 1 95.19 203 GLU B C 1
ATOM 4524 O O . GLU B 1 203 ? 14.836 -4.785 14.719 1 95.19 203 GLU B O 1
ATOM 4529 N N . LYS B 1 204 ? 17.094 -5.02 14.641 1 96.81 204 LYS B N 1
ATOM 4530 C CA . LYS B 1 204 ? 17.234 -4.07 13.539 1 96.81 204 LYS B CA 1
ATOM 4531 C C . LYS B 1 204 ? 17.672 -4.773 12.258 1 96.81 204 LYS B C 1
ATOM 4533 O O . LYS B 1 204 ? 18.5 -5.684 12.305 1 96.81 204 LYS B O 1
ATOM 4538 N N . ILE B 1 205 ? 17.125 -4.414 11.188 1 98.38 205 ILE B N 1
ATOM 4539 C CA . ILE B 1 205 ? 17.5 -4.891 9.867 1 98.38 205 ILE B CA 1
ATOM 4540 C C . ILE B 1 205 ? 17.781 -3.703 8.945 1 98.38 205 ILE B C 1
ATOM 4542 O O . ILE B 1 205 ? 16.953 -2.799 8.82 1 98.38 205 ILE B O 1
ATOM 4546 N N . THR B 1 206 ? 18.938 -3.676 8.336 1 98.75 206 THR B N 1
ATOM 4547 C CA . THR B 1 206 ? 19.297 -2.625 7.391 1 98.75 206 THR B CA 1
ATOM 4548 C C . THR B 1 206 ? 19.422 -3.189 5.98 1 98.75 206 THR B C 1
ATOM 4550 O O . THR B 1 206 ? 20.141 -4.168 5.758 1 98.75 206 THR B O 1
ATOM 4553 N N . LEU B 1 207 ? 18.719 -2.623 5.031 1 98.88 207 LEU B N 1
ATOM 4554 C CA . LEU B 1 207 ? 18.828 -2.971 3.619 1 98.88 207 LEU B CA 1
ATOM 4555 C C . LEU B 1 207 ? 19.562 -1.876 2.85 1 98.88 207 LEU B C 1
ATOM 4557 O O . LEU B 1 207 ? 19.266 -0.69 3.018 1 98.88 207 LEU B O 1
ATOM 4561 N N . GLU B 1 208 ? 20.484 -2.271 2.072 1 98.88 208 GLU B N 1
ATOM 4562 C CA . GLU B 1 208 ? 21.172 -1.362 1.168 1 98.88 208 GLU B CA 1
ATOM 4563 C C . GLU B 1 208 ? 20.719 -1.551 -0.273 1 98.88 208 GLU B C 1
ATOM 4565 O O . GLU B 1 208 ? 20.594 -2.682 -0.75 1 98.88 208 GLU B O 1
ATOM 4570 N N . PHE B 1 209 ? 20.438 -0.474 -0.928 1 98.81 209 PHE B N 1
ATOM 4571 C CA . PHE B 1 209 ? 20.031 -0.476 -2.326 1 98.81 209 PHE B CA 1
ATOM 4572 C C . PHE B 1 209 ? 21.078 0.204 -3.201 1 98.81 209 PHE B C 1
ATOM 4574 O O . PHE B 1 209 ? 21.672 1.205 -2.801 1 98.81 209 PHE B O 1
ATOM 4581 N N . VAL B 1 210 ? 21.266 -0.315 -4.398 1 98.69 210 VAL B N 1
ATOM 4582 C CA . VAL B 1 210 ? 22.031 0.315 -5.469 1 98.69 210 VAL B CA 1
ATOM 4583 C C . VAL B 1 210 ? 21.219 0.288 -6.766 1 98.69 210 VAL B C 1
ATOM 4585 O O . VAL B 1 210 ? 20.812 -0.78 -7.227 1 98.69 210 VAL B O 1
ATOM 4588 N N . ASP B 1 211 ? 20.938 1.422 -7.285 1 98 211 ASP B N 1
ATOM 4589 C CA . ASP B 1 211 ? 20.188 1.583 -8.531 1 98 211 ASP B CA 1
ATOM 4590 C C . ASP B 1 211 ? 18.875 0.799 -8.484 1 98 211 ASP B C 1
ATOM 4592 O O . ASP B 1 211 ? 18.531 0.107 -9.438 1 98 211 ASP B O 1
ATOM 4596 N N . GLY B 1 212 ? 18.344 0.818 -7.324 1 97.06 212 GLY B N 1
ATOM 4597 C CA . GLY B 1 212 ? 16.984 0.337 -7.195 1 97.06 212 GLY B CA 1
ATOM 4598 C C . GLY B 1 212 ? 16.891 -1.108 -6.742 1 97.06 212 GLY B C 1
ATOM 4599 O O . GLY B 1 212 ? 15.797 -1.636 -6.527 1 97.06 212 GLY B O 1
ATOM 4600 N N . LEU B 1 213 ? 18 -1.782 -6.543 1 98.69 213 LEU B N 1
ATOM 4601 C CA . LEU B 1 213 ? 17.969 -3.176 -6.117 1 98.69 213 LEU B CA 1
ATOM 4602 C C . LEU B 1 213 ? 18.672 -3.348 -4.777 1 98.69 213 LEU B C 1
ATOM 4604 O O . LEU B 1 213 ? 19.703 -2.707 -4.523 1 98.69 213 LEU B O 1
ATOM 4608 N N . PRO B 1 214 ? 18.125 -4.195 -3.902 1 98.75 214 PRO B N 1
ATOM 4609 C CA . PRO B 1 214 ? 18.844 -4.492 -2.662 1 98.75 214 PRO B CA 1
ATOM 4610 C C . PRO B 1 214 ? 20.141 -5.281 -2.902 1 98.75 214 PRO B C 1
ATOM 4612 O O . PRO B 1 214 ? 20.141 -6.25 -3.664 1 98.75 214 PRO B O 1
ATOM 4615 N N . VAL B 1 215 ? 21.203 -4.938 -2.199 1 98.69 215 VAL B N 1
ATOM 4616 C CA . VAL B 1 215 ? 22.484 -5.566 -2.486 1 98.69 215 VAL B CA 1
ATOM 4617 C C . VAL B 1 215 ? 23.125 -6.055 -1.188 1 98.69 215 VAL B C 1
ATOM 4619 O O . VAL B 1 215 ? 24.078 -6.828 -1.214 1 98.69 215 VAL B O 1
ATOM 4622 N N . ALA B 1 216 ? 22.594 -5.559 -0.018 1 98.81 216 ALA B N 1
ATOM 4623 C CA . ALA B 1 216 ? 23.188 -5.961 1.251 1 98.81 216 ALA B CA 1
ATOM 4624 C C . ALA B 1 216 ? 22.156 -5.961 2.371 1 98.81 216 ALA B C 1
ATOM 4626 O O . ALA B 1 216 ? 21.188 -5.195 2.334 1 98.81 216 ALA B O 1
ATOM 4627 N N . VAL B 1 217 ? 22.344 -6.832 3.312 1 98.81 217 VAL B N 1
ATOM 4628 C CA . VAL B 1 217 ? 21.594 -6.906 4.559 1 98.81 217 VAL B CA 1
ATOM 4629 C C . VAL B 1 217 ? 22.547 -6.754 5.746 1 98.81 217 VAL B C 1
ATOM 4631 O O . VAL B 1 217 ? 23.484 -7.535 5.895 1 98.81 217 VAL B O 1
ATOM 4634 N N . ASN B 1 218 ? 22.297 -5.719 6.535 1 98.5 218 ASN B N 1
ATOM 4635 C CA . ASN B 1 218 ? 23.125 -5.445 7.707 1 98.5 218 ASN B CA 1
ATOM 4636 C C . ASN B 1 218 ? 24.594 -5.348 7.336 1 98.5 218 ASN B C 1
ATOM 4638 O O . ASN B 1 218 ? 25.453 -5.945 8 1 98.5 218 ASN B O 1
ATOM 4642 N N . GLY B 1 219 ? 24.828 -4.754 6.219 1 98.12 219 GLY B N 1
ATOM 4643 C CA . GLY B 1 219 ? 26.188 -4.441 5.816 1 98.12 219 GLY B CA 1
ATOM 4644 C C . GLY B 1 219 ? 26.859 -5.57 5.055 1 98.12 219 GLY B C 1
ATOM 4645 O O . GLY B 1 219 ? 27.953 -5.402 4.52 1 98.12 219 GLY B O 1
ATOM 4646 N N . ILE B 1 220 ? 26.266 -6.723 4.93 1 98.69 220 ILE B N 1
ATOM 4647 C CA . ILE B 1 220 ? 26.844 -7.867 4.23 1 98.69 220 ILE B CA 1
ATOM 4648 C C . ILE B 1 220 ? 26.188 -8.008 2.855 1 98.69 220 ILE B C 1
ATOM 4650 O O . ILE B 1 220 ? 24.969 -8.117 2.752 1 98.69 220 ILE B O 1
ATOM 4654 N N . ARG B 1 221 ? 26.953 -8.078 1.827 1 98.5 221 ARG B N 1
ATOM 4655 C CA . ARG B 1 221 ? 26.453 -8.172 0.455 1 98.5 221 ARG B CA 1
ATOM 4656 C C . ARG B 1 221 ? 25.938 -9.578 0.156 1 98.5 221 ARG B C 1
ATOM 4658 O O . ARG B 1 221 ? 26.516 -10.57 0.597 1 98.5 221 ARG B O 1
ATOM 4665 N N . HIS B 1 222 ? 24.859 -9.664 -0.517 1 98.31 222 HIS B N 1
ATOM 4666 C CA . HIS B 1 222 ? 24.219 -10.898 -0.957 1 98.31 222 HIS B CA 1
ATOM 4667 C C . HIS B 1 222 ? 23.688 -10.766 -2.383 1 98.31 222 HIS B C 1
ATOM 4669 O O . HIS B 1 222 ? 23.297 -9.68 -2.807 1 98.31 222 HIS B O 1
ATOM 4675 N N . THR B 1 223 ? 23.75 -11.883 -3.094 1 97.62 223 THR B N 1
ATOM 4676 C CA . THR B 1 223 ? 22.922 -11.945 -4.289 1 97.62 223 THR B CA 1
ATOM 4677 C C . THR B 1 223 ? 21.438 -12.031 -3.92 1 97.62 223 THR B C 1
ATOM 4679 O O . THR B 1 223 ? 21.094 -12.406 -2.797 1 97.62 223 THR B O 1
ATOM 4682 N N . MET B 1 224 ? 20.641 -11.734 -4.809 1 97.5 224 MET B N 1
ATOM 4683 C CA . MET B 1 224 ? 19.203 -11.82 -4.547 1 97.5 224 MET B CA 1
ATOM 4684 C C . MET B 1 224 ? 18.797 -13.25 -4.211 1 97.5 224 MET B C 1
ATOM 4686 O O . MET B 1 224 ? 17.922 -13.477 -3.377 1 97.5 224 MET B O 1
ATOM 4690 N N . VAL B 1 225 ? 19.375 -14.234 -4.82 1 97.69 225 VAL B N 1
ATOM 4691 C CA . VAL B 1 225 ? 19.078 -15.641 -4.602 1 97.69 225 VAL B CA 1
ATOM 4692 C C . VAL B 1 225 ? 19.312 -16 -3.135 1 97.69 225 VAL B C 1
ATOM 4694 O O . VAL B 1 225 ? 18.531 -16.75 -2.539 1 97.69 225 VAL B O 1
ATOM 4697 N N . ASP B 1 226 ? 20.328 -15.406 -2.557 1 97.94 226 ASP B N 1
ATOM 4698 C CA . ASP B 1 226 ? 20.672 -15.695 -1.167 1 97.94 226 ASP B CA 1
ATOM 4699 C C . ASP B 1 226 ? 19.922 -14.781 -0.211 1 97.94 226 ASP B C 1
ATOM 4701 O O . ASP B 1 226 ? 19.594 -15.18 0.908 1 97.94 226 ASP B O 1
ATOM 4705 N N . MET B 1 227 ? 19.672 -13.609 -0.643 1 98.62 227 MET B N 1
ATOM 4706 C CA . MET B 1 227 ? 19.062 -12.578 0.189 1 98.62 227 MET B CA 1
ATOM 4707 C C . MET B 1 227 ? 17.625 -12.938 0.54 1 98.62 227 MET B C 1
ATOM 4709 O O . MET B 1 227 ? 17.172 -12.703 1.666 1 98.62 227 MET B O 1
ATOM 4713 N N . ILE B 1 228 ? 16.906 -13.523 -0.373 1 98.56 228 ILE B N 1
ATOM 4714 C CA . ILE B 1 228 ? 15.484 -13.766 -0.204 1 98.56 228 ILE B CA 1
ATOM 4715 C C . ILE B 1 228 ? 15.266 -14.781 0.914 1 98.56 228 ILE B C 1
ATOM 4717 O O . ILE B 1 228 ? 14.547 -14.508 1.88 1 98.56 228 ILE B O 1
ATOM 4721 N N . PRO B 1 229 ? 15.922 -15.984 0.888 1 97.75 229 PRO B N 1
ATOM 4722 C CA . PRO B 1 229 ? 15.742 -16.906 2.016 1 97.75 229 PRO B CA 1
ATOM 4723 C C . PRO B 1 229 ? 16.219 -16.297 3.342 1 97.75 229 PRO B C 1
ATOM 4725 O O . PRO B 1 229 ? 15.609 -16.562 4.387 1 97.75 229 PRO B O 1
ATOM 4728 N N . LEU B 1 230 ? 17.25 -15.531 3.312 1 98.25 230 LEU B N 1
ATOM 4729 C CA . LEU B 1 230 ? 17.75 -14.875 4.52 1 98.25 230 LEU B CA 1
ATOM 4730 C C . LEU B 1 230 ? 16.672 -13.969 5.117 1 98.25 230 LEU B C 1
ATOM 4732 O O . LEU B 1 230 ? 16.359 -14.062 6.305 1 98.25 230 LEU B O 1
ATOM 4736 N N . LEU B 1 231 ? 16.109 -13.164 4.309 1 98.44 231 LEU B N 1
ATOM 4737 C CA . LEU B 1 231 ? 15.109 -12.211 4.766 1 98.44 231 LEU B CA 1
ATOM 4738 C C . LEU B 1 231 ? 13.805 -12.914 5.109 1 98.44 231 LEU B C 1
ATOM 4740 O O . LEU B 1 231 ? 13.07 -12.484 6.004 1 98.44 231 LEU B O 1
ATOM 4744 N N . ASN B 1 232 ? 13.469 -14 4.355 1 97.56 232 ASN B N 1
ATOM 4745 C CA . ASN B 1 232 ? 12.312 -14.789 4.746 1 97.56 232 ASN B CA 1
ATOM 4746 C C . ASN B 1 232 ? 12.422 -15.273 6.191 1 97.56 232 ASN B C 1
ATOM 4748 O O . ASN B 1 232 ? 11.438 -15.258 6.93 1 97.56 232 ASN B O 1
ATOM 4752 N N . ASN B 1 233 ? 13.594 -15.633 6.531 1 96.25 233 ASN B N 1
ATOM 4753 C CA . ASN B 1 233 ? 13.812 -16.094 7.898 1 96.25 233 ASN B CA 1
ATOM 4754 C C . ASN B 1 233 ? 13.812 -14.93 8.891 1 96.25 233 ASN B C 1
ATOM 4756 O O . ASN B 1 233 ? 13.109 -14.977 9.906 1 96.25 233 ASN B O 1
ATOM 4760 N N . MET B 1 234 ? 14.547 -13.844 8.609 1 96.62 234 MET B N 1
ATOM 4761 C CA . MET B 1 234 ? 14.742 -12.719 9.516 1 96.62 234 MET B CA 1
ATOM 4762 C C . MET B 1 234 ? 13.43 -11.984 9.758 1 96.62 234 MET B C 1
ATOM 4764 O O . MET B 1 234 ? 13.172 -11.5 10.867 1 96.62 234 MET B O 1
ATOM 4768 N N . VAL B 1 235 ? 12.609 -11.898 8.781 1 96.56 235 VAL B N 1
ATOM 4769 C CA . VAL B 1 235 ? 11.359 -11.148 8.859 1 96.56 235 VAL B CA 1
ATOM 4770 C C . VAL B 1 235 ? 10.211 -12.086 9.219 1 96.56 235 VAL B C 1
ATOM 4772 O O . VAL B 1 235 ? 9.383 -11.758 10.07 1 96.56 235 VAL B O 1
ATOM 4775 N N . GLY B 1 236 ? 10.242 -13.266 8.641 1 95.56 236 GLY B N 1
ATOM 4776 C CA . GLY B 1 236 ? 9.164 -14.227 8.812 1 95.56 236 GLY B CA 1
ATOM 4777 C C . GLY B 1 236 ? 9.039 -14.734 10.234 1 95.56 236 GLY B C 1
ATOM 4778 O O . GLY B 1 236 ? 7.934 -15.055 10.695 1 95.56 236 GLY B O 1
ATOM 4779 N N . LYS B 1 237 ? 10.125 -14.789 10.938 1 93.81 237 LYS B N 1
ATOM 4780 C CA . LYS B 1 237 ? 10.07 -15.305 12.305 1 93.81 237 LYS B CA 1
ATOM 4781 C C . LYS B 1 237 ? 9.219 -14.406 13.195 1 93.81 237 LYS B C 1
ATOM 4783 O O . LYS B 1 237 ? 8.773 -14.828 14.266 1 93.81 237 LYS B O 1
ATOM 4788 N N . PHE B 1 238 ? 9.031 -13.18 12.75 1 92.62 238 PHE B N 1
ATOM 4789 C CA . PHE B 1 238 ? 8.203 -12.242 13.5 1 92.62 238 PHE B CA 1
ATOM 4790 C C . PHE B 1 238 ? 6.758 -12.281 13.008 1 92.62 238 PHE B C 1
ATOM 4792 O O . PHE B 1 238 ? 5.91 -11.539 13.508 1 92.62 238 PHE B O 1
ATOM 4799 N N . GLY B 1 239 ? 6.508 -13.078 11.969 1 91.31 239 GLY B N 1
ATOM 4800 C CA . GLY B 1 239 ? 5.148 -13.258 11.492 1 91.31 239 GLY B CA 1
ATOM 4801 C C . GLY B 1 239 ? 4.77 -12.297 10.383 1 91.31 239 GLY B C 1
ATOM 4802 O O . GLY B 1 239 ? 3.613 -12.25 9.961 1 91.31 239 GLY B O 1
ATOM 4803 N N . HIS B 1 240 ? 5.707 -11.5 9.883 1 93.81 240 HIS B N 1
ATOM 4804 C CA . HIS B 1 240 ? 5.418 -10.531 8.836 1 93.81 240 HIS B CA 1
ATOM 4805 C C . HIS B 1 240 ? 5.465 -11.188 7.457 1 93.81 240 HIS B C 1
ATOM 4807 O O . HIS B 1 240 ? 6.316 -12.047 7.199 1 93.81 240 HIS B O 1
ATOM 4813 N N . GLY B 1 241 ? 4.539 -10.82 6.574 1 95.19 241 GLY B N 1
ATOM 4814 C CA . GLY B 1 241 ? 4.625 -11.258 5.191 1 95.19 241 GLY B CA 1
ATOM 4815 C C . GLY B 1 241 ? 3.404 -12.039 4.738 1 95.19 241 GLY B C 1
ATOM 4816 O O . GLY B 1 241 ? 3.395 -12.602 3.641 1 95.19 241 GLY B O 1
ATOM 4817 N N . ARG B 1 242 ? 2.344 -12.062 5.551 1 93.56 242 ARG B N 1
ATOM 4818 C CA . ARG B 1 242 ? 1.096 -12.695 5.148 1 93.56 242 ARG B CA 1
ATOM 4819 C C . ARG B 1 242 ? 0.18 -11.711 4.434 1 93.56 242 ARG B C 1
ATOM 4821 O O . ARG B 1 242 ? 0.089 -10.547 4.824 1 93.56 242 ARG B O 1
ATOM 4828 N N . SER B 1 243 ? -0.429 -12.133 3.395 1 94 243 SER B N 1
ATOM 4829 C CA . SER B 1 243 ? -1.386 -11.289 2.684 1 94 243 SER B CA 1
ATOM 4830 C C . SER B 1 243 ? -2.488 -12.125 2.041 1 94 243 SER B C 1
ATOM 4832 O O . SER B 1 243 ? -2.34 -13.336 1.877 1 94 243 SER B O 1
ATOM 4834 N N . VAL B 1 244 ? -3.551 -11.5 1.779 1 93.5 244 VAL B N 1
ATOM 4835 C CA . VAL B 1 244 ? -4.691 -12.109 1.099 1 93.5 244 VAL B CA 1
ATOM 4836 C C . VAL B 1 244 ? -5.281 -11.117 0.096 1 93.5 244 VAL B C 1
ATOM 4838 O O . VAL B 1 244 ? -5.184 -9.906 0.282 1 93.5 244 VAL B O 1
ATOM 4841 N N . GLY B 1 245 ? -5.828 -11.633 -0.929 1 93.38 245 GLY B N 1
ATOM 4842 C CA . GLY B 1 245 ? -6.461 -10.773 -1.917 1 93.38 245 GLY B CA 1
ATOM 4843 C C . GLY B 1 245 ? -7.215 -11.547 -2.982 1 93.38 245 GLY B C 1
ATOM 4844 O O . GLY B 1 245 ? -7.141 -12.773 -3.035 1 93.38 245 GLY B O 1
ATOM 4845 N N . LEU B 1 246 ? -7.961 -10.766 -3.717 1 94.75 246 LEU B N 1
ATOM 4846 C CA . LEU B 1 246 ? -8.688 -11.305 -4.863 1 94.75 246 LEU B CA 1
ATOM 4847 C C . LEU B 1 246 ? -7.938 -11.023 -6.16 1 94.75 246 LEU B C 1
ATOM 4849 O O . LEU B 1 246 ? -7.633 -9.867 -6.465 1 94.75 246 LEU B O 1
ATOM 4853 N N . GLU B 1 247 ? -7.629 -12.031 -6.84 1 92.88 247 GLU B N 1
ATOM 4854 C CA . GLU B 1 247 ? -6.945 -11.875 -8.117 1 92.88 247 GLU B CA 1
ATOM 4855 C C . GLU B 1 247 ? -7.906 -12.062 -9.289 1 92.88 247 GLU B C 1
ATOM 4857 O O . GLU B 1 247 ? -8.68 -13.023 -9.312 1 92.88 247 GLU B O 1
ATOM 4862 N N . ALA B 1 248 ? -7.77 -11.203 -10.211 1 92.31 248 ALA B N 1
ATOM 4863 C CA . ALA B 1 248 ? -8.633 -11.273 -11.383 1 92.31 248 ALA B CA 1
ATOM 4864 C C . ALA B 1 248 ? -8.188 -12.383 -12.328 1 92.31 248 ALA B C 1
ATOM 4866 O O . ALA B 1 248 ? -6.988 -12.586 -12.539 1 92.31 248 ALA B O 1
ATOM 4867 N N . ILE B 1 249 ? -9.156 -13.062 -12.836 1 91.06 249 ILE B N 1
ATOM 4868 C CA . ILE B 1 249 ? -8.859 -14.062 -13.859 1 91.06 249 ILE B CA 1
ATOM 4869 C C . ILE B 1 249 ? -9.391 -13.594 -15.211 1 91.06 249 ILE B C 1
ATOM 4871 O O . ILE B 1 249 ? -10.031 -12.539 -15.305 1 91.06 249 ILE B O 1
ATOM 4875 N N . ALA B 1 250 ? -9.109 -14.312 -16.203 1 85.38 250 ALA B N 1
ATOM 4876 C CA . ALA B 1 250 ? -9.328 -13.883 -17.578 1 85.38 250 ALA B CA 1
ATOM 4877 C C . ALA B 1 250 ? -10.812 -13.703 -17.875 1 85.38 250 ALA B C 1
ATOM 4879 O O . ALA B 1 250 ? -11.195 -12.898 -18.719 1 85.38 250 ALA B O 1
ATOM 4880 N N . THR B 1 251 ? -11.648 -14.336 -17.109 1 86.12 251 THR B N 1
ATOM 4881 C CA . THR B 1 251 ? -13.078 -14.305 -17.391 1 86.12 251 THR B CA 1
ATOM 4882 C C . THR B 1 251 ? -13.734 -13.109 -16.703 1 86.12 251 THR B C 1
ATOM 4884 O O . THR B 1 251 ? -14.938 -12.883 -16.844 1 86.12 251 THR B O 1
ATOM 4887 N N . GLY B 1 252 ? -12.984 -12.391 -15.945 1 88.5 252 GLY B N 1
ATOM 4888 C CA . GLY B 1 252 ? -13.516 -11.203 -15.297 1 88.5 252 GLY B CA 1
ATOM 4889 C C . GLY B 1 252 ? -13.789 -11.406 -13.82 1 88.5 252 GLY B C 1
ATOM 4890 O O . GLY B 1 252 ? -13.812 -10.438 -13.047 1 88.5 252 GLY B O 1
ATOM 4891 N N . GLN B 1 253 ? -13.961 -12.648 -13.422 1 93.12 253 GLN B N 1
ATOM 4892 C CA . GLN B 1 253 ? -14.133 -12.961 -12.008 1 93.12 253 GLN B CA 1
ATOM 4893 C C . GLN B 1 253 ? -12.797 -12.922 -11.266 1 93.12 253 GLN B C 1
ATOM 4895 O O . GLN B 1 253 ? -11.742 -12.844 -11.891 1 93.12 253 GLN B O 1
ATOM 4900 N N . LYS B 1 254 ? -12.984 -12.883 -10.008 1 94.81 254 LYS B N 1
ATOM 4901 C CA . LYS B 1 254 ? -11.781 -12.914 -9.188 1 94.81 254 LYS B CA 1
ATOM 4902 C C . LYS B 1 254 ? -11.773 -14.125 -8.266 1 94.81 254 LYS B C 1
ATOM 4904 O O . LYS B 1 254 ? -12.828 -14.695 -7.969 1 94.81 254 LYS B O 1
ATOM 4909 N N . VAL B 1 255 ? -10.602 -14.508 -7.906 1 93.62 255 VAL B N 1
ATOM 4910 C CA . VAL B 1 255 ? -10.453 -15.656 -7.027 1 93.62 255 VAL B CA 1
ATOM 4911 C C . VAL B 1 255 ? -9.594 -15.281 -5.824 1 93.62 255 VAL B C 1
ATOM 4913 O O . VAL B 1 255 ? -8.711 -14.43 -5.926 1 93.62 255 VAL B O 1
ATOM 4916 N N . LEU B 1 256 ? -9.883 -15.922 -4.707 1 94.12 256 LEU B N 1
ATOM 4917 C CA . LEU B 1 256 ? -9.172 -15.664 -3.457 1 94.12 256 LEU B CA 1
ATOM 4918 C C . LEU B 1 256 ? -7.801 -16.328 -3.465 1 94.12 256 LEU B C 1
ATOM 4920 O O . LEU B 1 256 ? -7.672 -17.5 -3.855 1 94.12 256 LEU B O 1
ATOM 4924 N N . GLU B 1 257 ? -6.824 -15.594 -3.072 1 92.31 257 GLU B N 1
ATOM 4925 C CA . GLU B 1 257 ? -5.477 -16.125 -2.904 1 92.31 257 GLU B CA 1
ATOM 4926 C C . GLU B 1 257 ? -4.832 -15.617 -1.62 1 92.31 257 GLU B C 1
ATOM 4928 O O . GLU B 1 257 ? -5 -14.453 -1.259 1 92.31 257 GLU B O 1
ATOM 4933 N N . LEU B 1 258 ? -4.137 -16.469 -0.991 1 93.25 258 LEU B N 1
ATOM 4934 C CA . LEU B 1 258 ? -3.33 -16.141 0.18 1 93.25 258 LEU B CA 1
ATOM 4935 C C . LEU B 1 258 ? -1.843 -16.266 -0.131 1 93.25 258 LEU B C 1
ATOM 4937 O O . LEU B 1 258 ? -1.438 -17.109 -0.928 1 93.25 258 LEU B O 1
ATOM 4941 N N . ARG B 1 259 ? -1.074 -15.477 0.565 1 94.25 259 ARG B N 1
ATOM 4942 C CA . ARG B 1 259 ? 0.355 -15.469 0.272 1 94.25 259 ARG B CA 1
ATOM 4943 C C . ARG B 1 259 ? 1.175 -15.305 1.548 1 94.25 259 ARG B C 1
ATOM 4945 O O . ARG B 1 259 ? 0.689 -14.758 2.539 1 94.25 259 ARG B O 1
ATOM 4952 N N . GLU B 1 260 ? 2.346 -15.867 1.43 1 94.75 260 GLU B N 1
ATOM 4953 C CA . GLU B 1 260 ? 3.418 -15.648 2.396 1 94.75 260 GLU B CA 1
ATOM 4954 C C . GLU B 1 260 ? 4.699 -15.188 1.705 1 94.75 260 GLU B C 1
ATOM 4956 O O . GLU B 1 260 ? 5.246 -15.898 0.863 1 94.75 260 GLU B O 1
ATOM 4961 N N . ALA B 1 261 ? 5.137 -14 2.068 1 97.56 261 ALA B N 1
ATOM 4962 C CA . ALA B 1 261 ? 6.285 -13.414 1.387 1 97.56 261 ALA B CA 1
ATOM 4963 C C . ALA B 1 261 ? 7.004 -12.414 2.289 1 97.56 261 ALA B C 1
ATOM 4965 O O . ALA B 1 261 ? 7.043 -11.219 1.995 1 97.56 261 ALA B O 1
ATOM 4966 N N . PRO B 1 262 ? 7.719 -12.875 3.301 1 97.56 262 PRO B N 1
ATOM 4967 C CA . PRO B 1 262 ? 8.375 -11.969 4.246 1 97.56 262 PRO B CA 1
ATOM 4968 C C . PRO B 1 262 ? 9.445 -11.109 3.586 1 97.56 262 PRO B C 1
ATOM 4970 O O . PRO B 1 262 ? 9.5 -9.898 3.809 1 97.56 262 PRO B O 1
ATOM 4973 N N . ALA B 1 263 ? 10.289 -11.742 2.77 1 98.62 263 ALA B N 1
ATOM 4974 C CA . ALA B 1 263 ? 11.344 -10.992 2.086 1 98.62 263 ALA B CA 1
ATOM 4975 C C . ALA B 1 263 ? 10.75 -9.914 1.189 1 98.62 263 ALA B C 1
ATOM 4977 O O . ALA B 1 263 ? 11.195 -8.758 1.218 1 98.62 263 ALA B O 1
ATOM 4978 N N . ALA B 1 264 ? 9.758 -10.297 0.419 1 98.69 264 ALA B N 1
ATOM 4979 C CA . ALA B 1 264 ? 9.109 -9.336 -0.472 1 98.69 264 ALA B CA 1
ATOM 4980 C C . ALA B 1 264 ? 8.531 -8.164 0.315 1 98.69 264 ALA B C 1
ATOM 4982 O O . ALA B 1 264 ? 8.602 -7.012 -0.13 1 98.69 264 ALA B O 1
ATOM 4983 N N . THR B 1 265 ? 7.984 -8.445 1.45 1 97.75 265 THR B N 1
ATOM 4984 C CA . THR B 1 265 ? 7.332 -7.434 2.273 1 97.75 265 THR B CA 1
ATOM 4985 C C . THR B 1 265 ? 8.32 -6.34 2.672 1 97.75 265 THR B C 1
ATOM 4987 O O . THR B 1 265 ? 8.07 -5.156 2.449 1 97.75 265 THR B O 1
ATOM 4990 N N . ILE B 1 266 ? 9.43 -6.691 3.186 1 98.38 266 ILE B N 1
ATOM 4991 C CA . ILE B 1 266 ? 10.367 -5.691 3.68 1 98.38 266 ILE B CA 1
ATOM 4992 C C . ILE B 1 266 ? 11.094 -5.039 2.504 1 98.38 266 ILE B C 1
ATOM 4994 O O . ILE B 1 266 ? 11.375 -3.838 2.527 1 98.38 266 ILE B O 1
ATOM 4998 N N . ILE B 1 267 ? 11.391 -5.801 1.443 1 98.81 267 ILE B N 1
ATOM 4999 C CA . ILE B 1 267 ? 12.109 -5.266 0.294 1 98.81 267 ILE B CA 1
ATOM 5000 C C . ILE B 1 267 ? 11.25 -4.227 -0.417 1 98.81 267 ILE B C 1
ATOM 5002 O O . ILE B 1 267 ? 11.727 -3.139 -0.753 1 98.81 267 ILE B O 1
ATOM 5006 N N . MET B 1 268 ? 9.992 -4.562 -0.611 1 98.38 268 MET B N 1
ATOM 5007 C CA . MET B 1 268 ? 9.109 -3.65 -1.333 1 98.38 268 MET B CA 1
ATOM 5008 C C . MET B 1 268 ? 8.836 -2.393 -0.514 1 98.38 268 MET B C 1
ATOM 5010 O O . MET B 1 268 ? 8.75 -1.295 -1.066 1 98.38 268 MET B O 1
ATOM 5014 N N . ASN B 1 269 ? 8.656 -2.586 0.772 1 97.81 269 ASN B N 1
ATOM 5015 C CA . ASN B 1 269 ? 8.492 -1.422 1.636 1 97.81 269 ASN B CA 1
ATOM 5016 C C . ASN B 1 269 ? 9.734 -0.526 1.601 1 97.81 269 ASN B C 1
ATOM 5018 O O . ASN B 1 269 ? 9.617 0.688 1.422 1 97.81 269 ASN B O 1
ATOM 5022 N N . ALA B 1 270 ? 10.883 -1.094 1.746 1 98.38 270 ALA B N 1
ATOM 5023 C CA . ALA B 1 270 ? 12.148 -0.355 1.716 1 98.38 270 ALA B CA 1
ATOM 5024 C C . ALA B 1 270 ? 12.344 0.334 0.369 1 98.38 270 ALA B C 1
ATOM 5026 O O . ALA B 1 270 ? 12.82 1.471 0.311 1 98.38 270 ALA B O 1
ATOM 5027 N N . ARG B 1 271 ? 12 -0.356 -0.627 1 97.75 271 ARG B N 1
ATOM 5028 C CA . ARG B 1 271 ? 12.148 0.189 -1.974 1 97.75 271 ARG B CA 1
ATOM 5029 C C . ARG B 1 271 ? 11.352 1.479 -2.131 1 97.75 271 ARG B C 1
ATOM 5031 O O . ARG B 1 271 ? 11.844 2.457 -2.693 1 97.75 271 ARG B O 1
ATOM 5038 N N . ARG B 1 272 ? 10.141 1.479 -1.742 1 97.5 272 ARG B N 1
ATOM 5039 C CA . ARG B 1 272 ? 9.32 2.678 -1.849 1 97.5 272 ARG B CA 1
ATOM 5040 C C . ARG B 1 272 ? 9.906 3.824 -1.032 1 97.5 272 ARG B C 1
ATOM 5042 O O . ARG B 1 272 ? 9.945 4.965 -1.493 1 97.5 272 ARG B O 1
ATOM 5049 N N . HIS B 1 273 ? 10.359 3.521 0.159 1 97.31 273 HIS B N 1
ATOM 5050 C CA . HIS B 1 273 ? 10.953 4.559 0.998 1 97.31 273 HIS B CA 1
ATOM 5051 C C . HIS B 1 273 ? 12.195 5.148 0.346 1 97.31 273 HIS B C 1
ATOM 5053 O O . HIS B 1 273 ? 12.352 6.371 0.296 1 97.31 273 HIS B O 1
ATOM 5059 N N . ILE B 1 274 ? 13.07 4.34 -0.183 1 97.5 274 ILE B N 1
ATOM 5060 C CA . ILE B 1 274 ? 14.305 4.852 -0.762 1 97.5 274 ILE B CA 1
ATOM 5061 C C . ILE B 1 274 ? 14 5.609 -2.051 1 97.5 274 ILE B C 1
ATOM 5063 O O . ILE B 1 274 ? 14.672 6.59 -2.377 1 97.5 274 ILE B O 1
ATOM 5067 N N . GLU B 1 275 ? 13.016 5.172 -2.75 1 96.75 275 GLU B N 1
ATOM 5068 C CA . GLU B 1 275 ? 12.594 5.895 -3.945 1 96.75 275 GLU B CA 1
ATOM 5069 C C . GLU B 1 275 ? 12.094 7.293 -3.596 1 96.75 275 GLU B C 1
ATOM 5071 O O . GLU B 1 275 ? 12.414 8.266 -4.281 1 96.75 275 GLU B O 1
ATOM 5076 N N . THR B 1 276 ? 11.305 7.352 -2.6 1 96.5 276 THR B N 1
ATOM 5077 C CA . THR B 1 276 ? 10.773 8.641 -2.186 1 96.5 276 THR B CA 1
ATOM 5078 C C . THR B 1 276 ? 11.898 9.57 -1.729 1 96.5 276 THR B C 1
ATOM 5080 O O . THR B 1 276 ? 11.82 10.789 -1.911 1 96.5 276 THR B O 1
ATOM 5083 N N . ALA B 1 277 ? 12.914 9.008 -1.211 1 97.56 277 ALA B N 1
ATOM 5084 C CA . ALA B 1 277 ? 14.047 9.773 -0.692 1 97.56 277 ALA B CA 1
ATOM 5085 C C . ALA B 1 277 ? 14.938 10.266 -1.824 1 97.56 277 ALA B C 1
ATOM 5087 O O . ALA B 1 277 ? 15.719 11.203 -1.644 1 97.56 277 ALA B O 1
ATOM 5088 N N . THR B 1 278 ? 14.836 9.625 -3.041 1 97.75 278 THR B N 1
ATOM 5089 C CA . THR B 1 278 ? 15.867 9.859 -4.047 1 97.75 278 THR B CA 1
ATOM 5090 C C . THR B 1 278 ? 15.258 10.414 -5.328 1 97.75 278 THR B C 1
ATOM 5092 O O . THR B 1 278 ? 15.969 10.977 -6.164 1 97.75 278 THR B O 1
ATOM 5095 N N . LEU B 1 279 ? 14.008 10.203 -5.551 1 97.31 279 LEU B N 1
ATOM 5096 C CA . LEU B 1 279 ? 13.367 10.648 -6.781 1 97.31 279 LEU B CA 1
ATOM 5097 C C . LEU B 1 279 ? 12.469 11.859 -6.52 1 97.31 279 LEU B C 1
ATOM 5099 O O . LEU B 1 279 ? 11.883 11.977 -5.441 1 97.31 279 LEU B O 1
ATOM 5103 N N . SER B 1 280 ? 12.352 12.695 -7.523 1 95.88 280 SER B N 1
ATOM 5104 C CA . SER B 1 280 ? 11.445 13.836 -7.422 1 95.88 280 SER B CA 1
ATOM 5105 C C . SER B 1 280 ? 9.992 13.383 -7.371 1 95.88 280 SER B C 1
ATOM 5107 O O . SER B 1 280 ? 9.664 12.281 -7.828 1 95.88 280 SER B O 1
ATOM 5109 N N . THR B 1 281 ? 9.156 14.219 -6.848 1 92.88 281 THR B N 1
ATOM 5110 C CA . THR B 1 281 ? 7.734 13.922 -6.719 1 92.88 281 THR B CA 1
ATOM 5111 C C . THR B 1 281 ? 7.109 13.664 -8.086 1 92.88 281 THR B C 1
ATOM 5113 O O . THR B 1 281 ? 6.309 12.742 -8.25 1 92.88 281 THR B O 1
ATOM 5116 N N . ASP B 1 282 ? 7.477 14.461 -9.023 1 92 282 ASP B N 1
ATOM 5117 C CA . ASP B 1 282 ? 6.945 14.297 -10.375 1 92 282 ASP B CA 1
ATOM 5118 C C . ASP B 1 282 ? 7.379 12.969 -10.977 1 92 282 ASP B C 1
ATOM 5120 O O . ASP B 1 282 ? 6.574 12.266 -11.594 1 92 282 ASP B O 1
ATOM 5124 N N . THR B 1 283 ? 8.625 12.648 -10.805 1 95.06 283 THR B N 1
ATOM 5125 C CA . THR B 1 283 ? 9.141 11.383 -11.312 1 95.06 283 THR B CA 1
ATOM 5126 C C . THR B 1 283 ? 8.414 10.211 -10.664 1 95.06 283 THR B C 1
ATOM 5128 O O . THR B 1 283 ? 8.016 9.266 -11.344 1 95.06 283 THR B O 1
ATOM 5131 N N . LEU B 1 284 ? 8.188 10.273 -9.391 1 94.69 284 LEU B N 1
ATOM 5132 C CA . LEU B 1 284 ? 7.508 9.211 -8.648 1 94.69 284 LEU B CA 1
ATOM 5133 C C . LEU B 1 284 ? 6.078 9.039 -9.148 1 94.69 284 LEU B C 1
ATOM 5135 O O . LEU B 1 284 ? 5.602 7.906 -9.289 1 94.69 284 LEU B O 1
ATOM 5139 N N . ARG B 1 285 ? 5.434 10.148 -9.367 1 91.56 285 ARG B N 1
ATOM 5140 C CA . ARG B 1 285 ? 4.062 10.109 -9.867 1 91.56 285 ARG B CA 1
ATOM 5141 C C . ARG B 1 285 ? 3.979 9.359 -11.188 1 91.56 285 ARG B C 1
ATOM 5143 O O . ARG B 1 285 ? 3.127 8.484 -11.359 1 91.56 285 ARG B O 1
ATOM 5150 N N . HIS B 1 286 ? 4.809 9.641 -12.086 1 92.88 286 HIS B N 1
ATOM 5151 C CA . HIS B 1 286 ? 4.801 8.992 -13.391 1 92.88 286 HIS B CA 1
ATOM 5152 C C . HIS B 1 286 ? 5.223 7.527 -13.281 1 92.88 286 HIS B C 1
ATOM 5154 O O . HIS B 1 286 ? 4.645 6.66 -13.938 1 92.88 286 HIS B O 1
ATOM 5160 N N . LYS B 1 287 ? 6.18 7.312 -12.484 1 96 287 LYS B N 1
ATOM 5161 C CA . LYS B 1 287 ? 6.652 5.941 -12.305 1 96 287 LYS B CA 1
ATOM 5162 C C . LYS B 1 287 ? 5.547 5.051 -11.742 1 96 287 LYS B C 1
ATOM 5164 O O . LYS B 1 287 ? 5.422 3.887 -12.133 1 96 287 LYS B O 1
ATOM 5169 N N . ARG B 1 288 ? 4.812 5.523 -10.828 1 94.25 288 ARG B N 1
ATOM 5170 C CA . ARG B 1 288 ? 3.746 4.738 -10.219 1 94.25 288 ARG B CA 1
ATOM 5171 C C . ARG B 1 288 ? 2.695 4.34 -11.242 1 94.25 288 ARG B C 1
ATOM 5173 O O . ARG B 1 288 ? 2.154 3.232 -11.195 1 94.25 288 ARG B O 1
ATOM 5180 N N . ASN B 1 289 ? 2.406 5.223 -12.125 1 92.81 289 ASN B N 1
ATOM 5181 C CA . ASN B 1 289 ? 1.506 4.871 -13.219 1 92.81 289 ASN B CA 1
ATOM 5182 C C . ASN B 1 289 ? 2.066 3.73 -14.062 1 92.81 289 ASN B C 1
ATOM 5184 O O . ASN B 1 289 ? 1.335 2.816 -14.438 1 92.81 289 ASN B O 1
ATOM 5188 N N . LEU B 1 290 ? 3.326 3.793 -14.367 1 95.69 290 LEU B N 1
ATOM 5189 C CA . LEU B 1 290 ? 3.992 2.766 -15.156 1 95.69 290 LEU B CA 1
ATOM 5190 C C . LEU B 1 290 ? 4.039 1.442 -14.406 1 95.69 290 LEU B C 1
ATOM 5192 O O . LEU B 1 290 ? 3.943 0.373 -15.008 1 95.69 290 LEU B O 1
ATOM 5196 N N . GLU B 1 291 ? 4.191 1.505 -13.047 1 96.31 291 GLU B N 1
ATOM 5197 C CA . GLU B 1 291 ? 4.184 0.304 -12.219 1 96.31 291 GLU B CA 1
ATOM 5198 C C . GLU B 1 291 ? 2.887 -0.479 -12.391 1 96.31 291 GLU B C 1
ATOM 5200 O O . GLU B 1 291 ? 2.91 -1.696 -12.578 1 96.31 291 GLU B O 1
ATOM 5205 N N . GLU B 1 292 ? 1.834 0.222 -12.312 1 94 292 GLU B N 1
ATOM 5206 C CA . GLU B 1 292 ? 0.519 -0.406 -12.398 1 94 292 GLU B CA 1
ATOM 5207 C C . GLU B 1 292 ? 0.309 -1.062 -13.766 1 94 292 GLU B C 1
ATOM 5209 O O . GLU B 1 292 ? -0.226 -2.17 -13.852 1 94 292 GLU B O 1
ATOM 5214 N N . GLN B 1 293 ? 0.681 -0.364 -14.82 1 94.5 293 GLN B N 1
ATOM 5215 C CA . GLN B 1 293 ? 0.552 -0.917 -16.172 1 94.5 293 GLN B CA 1
ATOM 5216 C C . GLN B 1 293 ? 1.424 -2.158 -16.328 1 94.5 293 GLN B C 1
ATOM 5218 O O . GLN B 1 293 ? 0.994 -3.148 -16.922 1 94.5 293 GLN B O 1
ATOM 5223 N N . TRP B 1 294 ? 2.633 -2.074 -15.82 1 97.5 294 TRP B N 1
ATOM 5224 C CA . TRP B 1 294 ? 3.533 -3.219 -15.898 1 97.5 294 TRP B CA 1
ATOM 5225 C C . TRP B 1 294 ? 2.934 -4.43 -15.188 1 97.5 294 TRP B C 1
ATOM 5227 O O . TRP B 1 294 ? 2.939 -5.539 -15.727 1 97.5 294 TRP B O 1
ATOM 5237 N N . VAL B 1 295 ? 2.406 -4.227 -14.008 1 96.31 295 VAL B N 1
ATOM 5238 C CA . VAL B 1 295 ? 1.823 -5.293 -13.203 1 96.31 295 VAL B CA 1
ATOM 5239 C C . VAL B 1 295 ? 0.635 -5.906 -13.938 1 96.31 295 VAL B C 1
ATOM 5241 O O . VAL B 1 295 ? 0.486 -7.129 -13.977 1 96.31 295 VAL B O 1
ATOM 5244 N N . ASP B 1 296 ? -0.158 -5.098 -14.555 1 92.94 296 ASP B N 1
ATOM 5245 C CA . ASP B 1 296 ? -1.311 -5.578 -15.305 1 92.94 296 ASP B CA 1
ATOM 5246 C C . ASP B 1 296 ? -0.875 -6.496 -16.453 1 92.94 296 ASP B C 1
ATOM 5248 O O . ASP B 1 296 ? -1.468 -7.555 -16.656 1 92.94 296 ASP B O 1
ATOM 5252 N N . GLU B 1 297 ? 0.139 -6.078 -17.188 1 94.5 297 GLU B N 1
ATOM 5253 C CA . GLU B 1 297 ? 0.644 -6.871 -18.312 1 94.5 297 GLU B CA 1
ATOM 5254 C C . GLU B 1 297 ? 1.146 -8.234 -17.828 1 94.5 297 GLU B C 1
ATOM 5256 O O . GLU B 1 297 ? 0.845 -9.258 -18.438 1 94.5 297 GLU B O 1
ATOM 5261 N N . VAL B 1 298 ? 1.806 -8.219 -16.734 1 95.5 298 VAL B N 1
ATOM 5262 C CA . VAL B 1 298 ? 2.455 -9.438 -16.25 1 95.5 298 VAL B CA 1
ATOM 5263 C C . VAL B 1 298 ? 1.412 -10.375 -15.648 1 95.5 298 VAL B C 1
ATOM 5265 O O . VAL B 1 298 ? 1.476 -11.594 -15.844 1 95.5 298 VAL B O 1
ATOM 5268 N N . ILE B 1 299 ? 0.482 -9.828 -14.93 1 94.12 299 ILE B N 1
ATOM 5269 C CA . ILE B 1 299 ? -0.568 -10.641 -14.32 1 94.12 299 ILE B CA 1
ATOM 5270 C C . ILE B 1 299 ? -1.382 -11.328 -15.422 1 94.12 299 ILE B C 1
ATOM 5272 O O . ILE B 1 299 ? -1.739 -12.5 -15.297 1 94.12 299 ILE B O 1
ATOM 5276 N N . ALA B 1 300 ? -1.558 -10.648 -16.531 1 91.75 300 ALA B N 1
ATOM 5277 C CA . ALA B 1 300 ? -2.377 -11.172 -17.625 1 91.75 300 ALA B CA 1
ATOM 5278 C C . ALA B 1 300 ? -1.556 -12.07 -18.547 1 91.75 300 ALA B C 1
ATOM 5280 O O . ALA B 1 300 ? -2.08 -12.609 -19.516 1 91.75 300 ALA B O 1
ATOM 5281 N N . GLY B 1 301 ? -0.271 -12.203 -18.297 1 93.94 301 GLY B N 1
ATOM 5282 C CA . GLY B 1 301 ? 0.578 -13.07 -19.094 1 93.94 301 GLY B CA 1
ATOM 5283 C C . GLY B 1 301 ? 1.09 -12.414 -20.359 1 93.94 301 GLY B C 1
ATOM 5284 O O . GLY B 1 301 ? 1.552 -13.094 -21.266 1 93.94 301 GLY B O 1
ATOM 5285 N N . ARG B 1 302 ? 1.017 -11.102 -20.438 1 94.19 302 ARG B N 1
ATOM 5286 C CA . ARG B 1 302 ? 1.43 -10.391 -21.641 1 94.19 302 ARG B CA 1
ATOM 5287 C C . ARG B 1 302 ? 2.881 -9.93 -21.531 1 94.19 302 ARG B C 1
ATOM 5289 O O . ARG B 1 302 ? 3.197 -8.773 -21.844 1 94.19 302 ARG B O 1
ATOM 5296 N N . TRP B 1 303 ? 3.701 -10.82 -21.125 1 94.94 303 TRP B N 1
ATOM 5297 C CA . TRP B 1 303 ? 5.137 -10.562 -21.094 1 94.94 303 TRP B CA 1
ATOM 5298 C C . TRP B 1 303 ? 5.656 -10.211 -22.484 1 94.94 303 TRP B C 1
ATOM 5300 O O . TRP B 1 303 ? 5.227 -10.797 -23.484 1 94.94 303 TRP B O 1
ATOM 5310 N N . GLN B 1 304 ? 6.52 -9.195 -22.672 1 92.5 304 GLN B N 1
ATOM 5311 C CA . GLN B 1 304 ? 7.223 -8.758 -23.875 1 92.5 304 GLN B CA 1
ATOM 5312 C C . GLN B 1 304 ? 6.277 -8.047 -24.828 1 92.5 304 GLN B C 1
ATOM 5314 O O . GLN B 1 304 ? 6.648 -7.758 -25.969 1 92.5 304 GLN B O 1
ATOM 5319 N N . SER B 1 305 ? 5.047 -7.895 -24.406 1 94.44 305 SER B N 1
ATOM 5320 C CA . SER B 1 305 ? 4.227 -6.98 -25.188 1 94.44 305 SER B CA 1
ATOM 5321 C C . SER B 1 305 ? 4.891 -5.613 -25.312 1 94.44 305 SER B C 1
ATOM 5323 O O . SER B 1 305 ? 5.805 -5.289 -24.562 1 94.44 305 SER B O 1
ATOM 5325 N N . LYS B 1 306 ? 4.453 -4.859 -26.281 1 95.38 306 LYS B N 1
ATOM 5326 C CA . LYS B 1 306 ? 5.031 -3.531 -26.469 1 95.38 306 LYS B CA 1
ATOM 5327 C C . LYS B 1 306 ? 4.809 -2.668 -25.219 1 95.38 306 LYS B C 1
ATOM 5329 O O . LYS B 1 306 ? 5.691 -1.904 -24.828 1 95.38 306 LYS B O 1
ATOM 5334 N N . ILE B 1 307 ? 3.654 -2.785 -24.578 1 95.81 307 ILE B N 1
ATOM 5335 C CA . ILE B 1 307 ? 3.359 -2.041 -23.359 1 95.81 307 ILE B CA 1
ATOM 5336 C C . ILE B 1 307 ? 4.277 -2.508 -22.234 1 95.81 307 ILE B C 1
ATOM 5338 O O . ILE B 1 307 ? 4.863 -1.688 -21.531 1 95.81 307 ILE B O 1
ATOM 5342 N N . HIS B 1 308 ? 4.418 -3.791 -22.094 1 96.94 308 HIS B N 1
ATOM 5343 C CA . HIS B 1 308 ? 5.324 -4.355 -21.094 1 96.94 308 HIS B CA 1
ATOM 5344 C C . HIS B 1 308 ? 6.742 -3.826 -21.281 1 96.94 308 HIS B C 1
ATOM 5346 O O . HIS B 1 308 ? 7.371 -3.375 -20.328 1 96.94 308 HIS B O 1
ATOM 5352 N N . GLN B 1 309 ? 7.188 -3.809 -22.516 1 96.31 309 GLN B N 1
ATOM 5353 C CA . GLN B 1 309 ? 8.539 -3.379 -22.844 1 96.31 309 GLN B CA 1
ATOM 5354 C C . GLN B 1 309 ? 8.727 -1.89 -22.562 1 96.31 309 GLN B C 1
ATOM 5356 O O . GLN B 1 309 ? 9.766 -1.473 -22.047 1 96.31 309 GLN B O 1
ATOM 5361 N N . MET B 1 310 ? 7.77 -1.123 -22.938 1 97 310 MET B N 1
ATOM 5362 C CA . MET B 1 310 ? 7.812 0.316 -22.703 1 97 310 MET B CA 1
ATOM 5363 C C . MET B 1 310 ? 7.91 0.619 -21.203 1 97 310 MET B C 1
ATOM 5365 O O . MET B 1 310 ? 8.758 1.401 -20.781 1 97 310 MET B O 1
ATOM 5369 N N . CYS B 1 311 ? 7.035 0.016 -20.406 1 97.88 311 CYS B N 1
ATOM 5370 C CA . CYS B 1 311 ? 7.035 0.225 -18.969 1 97.88 311 CYS B CA 1
ATOM 5371 C C . CYS B 1 311 ? 8.359 -0.211 -18.359 1 97.88 311 CYS B C 1
ATOM 5373 O O . CYS B 1 311 ? 8.938 0.505 -17.531 1 97.88 311 CYS B O 1
ATOM 5375 N N . GLU B 1 312 ? 8.836 -1.353 -18.781 1 97.31 312 GLU B N 1
ATOM 5376 C CA . GLU B 1 312 ? 10.07 -1.908 -18.234 1 97.31 312 GLU B CA 1
ATOM 5377 C C . GLU B 1 312 ? 11.25 -0.981 -18.5 1 97.31 312 GLU B C 1
ATOM 5379 O O . GLU B 1 312 ? 12.031 -0.687 -17.594 1 97.31 312 GLU B O 1
ATOM 5384 N N . ALA B 1 313 ? 11.422 -0.536 -19.734 1 97.38 313 ALA B N 1
ATOM 5385 C CA . ALA B 1 313 ? 12.516 0.353 -20.094 1 97.38 313 ALA B CA 1
ATOM 5386 C C . ALA B 1 313 ? 12.484 1.638 -19.281 1 97.38 313 ALA B C 1
ATOM 5388 O O . ALA B 1 313 ? 13.516 2.104 -18.797 1 97.38 313 ALA B O 1
ATOM 5389 N N . ALA B 1 314 ? 11.32 2.164 -19.109 1 98.12 314 ALA B N 1
ATOM 5390 C CA . ALA B 1 314 ? 11.156 3.402 -18.359 1 98.12 314 ALA B CA 1
ATOM 5391 C C . ALA B 1 314 ? 11.484 3.186 -16.875 1 98.12 314 ALA B C 1
ATOM 5393 O O . ALA B 1 314 ? 12.18 3.996 -16.266 1 98.12 314 ALA B O 1
ATOM 5394 N N . ILE B 1 315 ? 11.008 2.131 -16.297 1 98.38 315 ILE B N 1
ATOM 5395 C CA . ILE B 1 315 ? 11.203 1.829 -14.875 1 98.38 315 ILE B CA 1
ATOM 5396 C C . ILE B 1 315 ? 12.688 1.582 -14.602 1 98.38 315 ILE B C 1
ATOM 5398 O O . ILE B 1 315 ? 13.227 2.061 -13.602 1 98.38 315 ILE B O 1
ATOM 5402 N N . VAL B 1 316 ? 13.352 0.841 -15.508 1 97.62 316 VAL B N 1
ATOM 5403 C CA . VAL B 1 316 ? 14.781 0.58 -15.352 1 97.62 316 VAL B CA 1
ATOM 5404 C C . VAL B 1 316 ? 15.555 1.895 -15.406 1 97.62 316 VAL B C 1
ATOM 5406 O O . VAL B 1 316 ? 16.453 2.127 -14.594 1 97.62 316 VAL B O 1
ATOM 5409 N N . ALA B 1 317 ? 15.211 2.738 -16.328 1 97.44 317 ALA B N 1
ATOM 5410 C CA . ALA B 1 317 ? 15.898 4.016 -16.5 1 97.44 317 ALA B CA 1
ATOM 5411 C C . ALA B 1 317 ? 15.789 4.871 -15.242 1 97.44 317 ALA B C 1
ATOM 5413 O O . ALA B 1 317 ? 16.766 5.492 -14.82 1 97.44 317 ALA B O 1
ATOM 5414 N N . VAL B 1 318 ? 14.633 4.871 -14.602 1 97.25 318 VAL B N 1
ATOM 5415 C CA . VAL B 1 318 ? 14.398 5.75 -13.461 1 97.25 318 VAL B CA 1
ATOM 5416 C C . VAL B 1 318 ? 14.984 5.129 -12.195 1 97.25 318 VAL B C 1
ATOM 5418 O O . VAL B 1 318 ? 15.164 5.812 -11.188 1 97.25 318 VAL B O 1
ATOM 5421 N N . SER B 1 319 ? 15.312 3.84 -12.211 1 97.19 319 SER B N 1
ATOM 5422 C CA . SER B 1 319 ? 15.875 3.156 -11.055 1 97.19 319 SER B CA 1
ATOM 5423 C C . SER B 1 319 ? 17.312 3.582 -10.805 1 97.19 319 SER B C 1
ATOM 5425 O O . SER B 1 319 ? 17.859 3.369 -9.719 1 97.19 319 SER B O 1
ATOM 5427 N N . VAL B 1 320 ? 17.938 4.133 -11.859 1 96.38 320 VAL B N 1
ATOM 5428 C CA . VAL B 1 320 ? 19.312 4.602 -11.734 1 96.38 320 VAL B CA 1
ATOM 5429 C C . VAL B 1 320 ? 19.391 5.703 -10.672 1 96.38 320 VAL B C 1
ATOM 5431 O O . VAL B 1 320 ? 18.594 6.648 -10.695 1 96.38 320 VAL B O 1
ATOM 5434 N N . GLY B 1 321 ? 20.281 5.535 -9.695 1 96.94 321 GLY B N 1
ATOM 5435 C CA . GLY B 1 321 ? 20.453 6.547 -8.664 1 96.94 321 GLY B CA 1
ATOM 5436 C C . GLY B 1 321 ? 19.625 6.273 -7.418 1 96.94 321 GLY B C 1
ATOM 5437 O O . GLY B 1 321 ? 19.859 6.891 -6.375 1 96.94 321 GLY B O 1
ATOM 5438 N N . VAL B 1 322 ? 18.656 5.383 -7.496 1 98.31 322 VAL B N 1
ATOM 5439 C CA . VAL B 1 322 ? 17.922 4.98 -6.301 1 98.31 322 VAL B CA 1
ATOM 5440 C C . VAL B 1 322 ? 18.828 4.133 -5.406 1 98.31 322 VAL B C 1
ATOM 5442 O O . VAL B 1 322 ? 18.766 2.902 -5.43 1 98.31 322 VAL B O 1
ATOM 5445 N N . THR B 1 323 ? 19.672 4.797 -4.715 1 98.62 323 THR B N 1
ATOM 5446 C CA . THR B 1 323 ? 20.766 4.203 -3.938 1 98.62 323 THR B CA 1
ATOM 5447 C C . THR B 1 323 ? 20.766 4.746 -2.512 1 98.62 323 THR B C 1
ATOM 5449 O O . THR B 1 323 ? 20.578 5.949 -2.299 1 9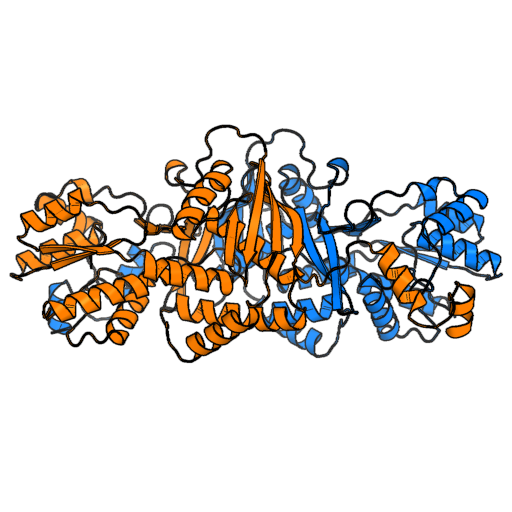8.62 323 THR B O 1
ATOM 5452 N N . GLY B 1 324 ? 20.906 3.887 -1.567 1 98.56 324 GLY B N 1
ATOM 5453 C CA . GLY B 1 324 ? 20.922 4.262 -0.162 1 98.56 324 GLY B CA 1
ATOM 5454 C C . GLY B 1 324 ? 20.609 3.1 0.765 1 98.56 324 GLY B C 1
ATOM 5455 O O . GLY B 1 324 ? 20.719 1.937 0.373 1 98.56 324 GLY B O 1
ATOM 5456 N N . THR B 1 325 ? 20.281 3.441 2.033 1 98.5 325 THR B N 1
ATOM 5457 C CA . THR B 1 325 ? 20 2.418 3.033 1 98.5 325 THR B CA 1
ATOM 5458 C C . THR B 1 325 ? 18.719 2.734 3.781 1 98.5 325 THR B C 1
ATOM 5460 O O . THR B 1 325 ? 18.375 3.902 3.986 1 98.5 325 THR B O 1
ATOM 5463 N N . VAL B 1 326 ? 18 1.754 4.094 1 98.31 326 VAL B N 1
ATOM 5464 C CA . VAL B 1 326 ? 16.844 1.841 4.977 1 98.31 326 VAL B CA 1
ATOM 5465 C C . VAL B 1 326 ? 17.016 0.887 6.156 1 98.31 326 VAL B C 1
ATOM 5467 O O . VAL B 1 326 ? 17.328 -0.292 5.969 1 98.31 326 VAL B O 1
ATOM 5470 N N . THR B 1 327 ? 16.828 1.364 7.363 1 98.25 327 THR B N 1
ATOM 5471 C CA . THR B 1 327 ? 16.922 0.548 8.57 1 98.25 327 THR B CA 1
ATOM 5472 C C . THR B 1 327 ? 15.562 0.399 9.242 1 98.25 327 THR B C 1
ATOM 5474 O O . THR B 1 327 ? 14.82 1.374 9.375 1 98.25 327 THR B O 1
ATOM 5477 N N . TYR B 1 328 ? 15.242 -0.806 9.648 1 97.38 328 TYR B N 1
ATOM 5478 C CA . TYR B 1 328 ? 13.969 -1.116 10.281 1 97.38 328 TYR B CA 1
ATOM 5479 C C . TYR B 1 328 ? 14.164 -1.544 11.727 1 97.38 328 TYR B C 1
ATOM 5481 O O . TYR B 1 328 ? 15.117 -2.25 12.047 1 97.38 328 TYR B O 1
ATOM 5489 N N . ASP B 1 329 ? 13.266 -1.081 12.57 1 94.75 329 ASP B N 1
ATOM 5490 C CA . ASP B 1 329 ? 12.969 -1.755 13.828 1 94.75 329 ASP B CA 1
ATOM 5491 C C . ASP B 1 329 ? 11.883 -2.812 13.641 1 94.75 329 ASP B C 1
ATOM 5493 O O . ASP B 1 329 ? 10.742 -2.486 13.312 1 94.75 329 ASP B O 1
ATOM 5497 N N . ILE B 1 330 ? 12.289 -4.102 13.906 1 93.56 330 ILE B N 1
ATOM 5498 C CA . ILE B 1 330 ? 11.344 -5.176 13.617 1 93.56 330 ILE B CA 1
ATOM 5499 C C . ILE B 1 330 ? 11.062 -5.973 14.891 1 93.56 330 ILE B C 1
ATOM 5501 O O . ILE B 1 330 ? 11.969 -6.223 15.688 1 93.56 330 ILE B O 1
ATOM 5505 N N . SER B 1 331 ? 9.883 -6.262 15.125 1 91.12 331 SER B N 1
ATOM 5506 C CA . SER B 1 331 ? 9.359 -7.141 16.156 1 91.12 331 SER B CA 1
ATOM 5507 C C . SER B 1 331 ? 8.078 -7.828 15.703 1 91.12 331 SER B C 1
ATOM 5509 O O . SER B 1 331 ? 7.707 -7.746 14.531 1 91.12 331 SER B O 1
ATOM 5511 N N . HIS B 1 332 ? 7.512 -8.531 16.609 1 85.38 332 HIS B N 1
ATOM 5512 C CA . HIS B 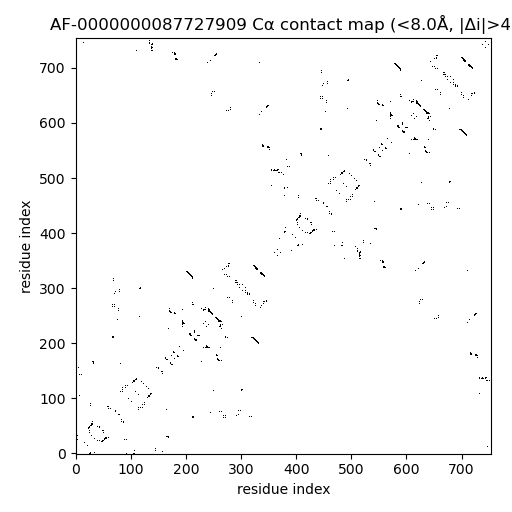1 332 ? 6.254 -9.18 16.281 1 85.38 332 HIS B CA 1
ATOM 5513 C C . HIS B 1 332 ? 5.16 -8.156 15.984 1 85.38 332 HIS B C 1
ATOM 5515 O O . HIS B 1 332 ? 4.223 -8.445 15.234 1 85.38 332 HIS B O 1
ATOM 5521 N N . THR B 1 333 ? 5.387 -6.906 16.5 1 80.94 333 THR B N 1
ATOM 5522 C CA . THR B 1 333 ? 4.312 -5.926 16.391 1 80.94 333 THR B CA 1
ATOM 5523 C C . THR B 1 333 ? 4.703 -4.797 15.445 1 80.94 333 THR B C 1
ATOM 5525 O O . THR B 1 333 ? 3.902 -3.896 15.18 1 80.94 333 THR B O 1
ATOM 5528 N N . ARG B 1 334 ? 5.992 -4.961 15.008 1 86.94 334 ARG B N 1
ATOM 5529 C CA . ARG B 1 334 ? 6.418 -3.775 14.266 1 86.94 334 ARG B CA 1
ATOM 5530 C C . ARG B 1 334 ? 7.34 -4.148 13.109 1 86.94 334 ARG B C 1
ATOM 5532 O O . ARG B 1 334 ? 8.195 -5.023 13.25 1 86.94 334 ARG B O 1
ATOM 5539 N N . LEU B 1 335 ? 7.102 -3.674 12.023 1 92.12 335 LEU B N 1
ATOM 5540 C CA . LEU B 1 335 ? 7.992 -3.5 10.883 1 92.12 335 LEU B CA 1
ATOM 5541 C C . LEU B 1 335 ? 8.078 -2.033 10.477 1 92.12 335 LEU B C 1
ATOM 5543 O O . LEU B 1 335 ? 7.352 -1.589 9.586 1 92.12 335 LEU B O 1
ATOM 5547 N N . PHE B 1 336 ? 8.938 -1.315 11.195 1 92.69 336 PHE B N 1
ATOM 5548 C CA . PHE B 1 336 ? 8.883 0.142 11.172 1 92.69 336 PHE B CA 1
ATOM 5549 C C . PHE B 1 336 ? 10.242 0.727 10.789 1 92.69 336 PHE B C 1
ATOM 5551 O O . PHE B 1 336 ? 11.242 0.47 11.461 1 92.69 336 PHE B O 1
ATOM 5558 N N . PRO B 1 337 ? 10.281 1.472 9.656 1 95.12 337 PRO B N 1
ATOM 5559 C CA . PRO B 1 337 ? 11.555 2.115 9.305 1 95.12 337 PRO B CA 1
ATOM 5560 C C . PRO B 1 337 ? 11.977 3.174 10.32 1 95.12 337 PRO B C 1
ATOM 5562 O O . PRO B 1 337 ? 11.133 3.93 10.82 1 95.12 337 PRO B O 1
ATOM 5565 N N . CYS B 1 338 ? 13.297 3.238 10.641 1 94.44 338 CYS B N 1
ATOM 5566 C CA . CYS B 1 338 ? 13.773 4.211 11.617 1 94.44 338 CYS B CA 1
ATOM 5567 C C . CYS B 1 338 ? 14.93 5.031 11.047 1 94.44 338 CYS B C 1
ATOM 5569 O O . CYS B 1 338 ? 15.461 5.906 11.734 1 94.44 338 CYS B O 1
ATOM 5571 N N . SER B 1 339 ? 15.266 4.688 9.797 1 95.56 339 SER B N 1
ATOM 5572 C CA . SER B 1 339 ? 16.312 5.461 9.141 1 95.56 339 SER B CA 1
ATOM 5573 C C . SER B 1 339 ? 16.25 5.309 7.625 1 95.56 339 SER B C 1
ATOM 5575 O O . SER B 1 339 ? 16.031 4.203 7.113 1 95.56 339 SER B O 1
ATOM 5577 N N . PHE B 1 340 ? 16.391 6.402 6.906 1 93.75 340 PHE B N 1
ATOM 5578 C CA . PHE B 1 340 ? 16.562 6.508 5.465 1 93.75 340 PHE B CA 1
ATOM 5579 C C . PHE B 1 340 ? 17.828 7.289 5.129 1 93.75 340 PHE B C 1
ATOM 5581 O O . PHE B 1 340 ? 17.953 8.461 5.48 1 93.75 340 PHE B O 1
ATOM 5588 N N . LYS B 1 341 ? 18.719 6.691 4.52 1 97.38 341 LYS B N 1
ATOM 5589 C CA . LYS B 1 341 ? 19.906 7.418 4.082 1 97.38 341 LYS B CA 1
ATOM 5590 C C . LYS B 1 341 ? 20.125 7.27 2.58 1 97.38 341 LYS B C 1
ATOM 5592 O O . LYS B 1 341 ? 20.625 6.246 2.115 1 97.38 341 LYS B O 1
ATOM 5597 N N . ALA B 1 342 ? 19.828 8.258 1.875 1 98 342 ALA B N 1
ATOM 5598 C CA . ALA B 1 342 ? 19.969 8.266 0.422 1 98 342 ALA B CA 1
ATOM 5599 C C . ALA B 1 342 ? 21.359 8.773 0.011 1 98 342 ALA B C 1
ATOM 5601 O O . ALA B 1 342 ? 21.906 9.68 0.649 1 98 342 ALA B O 1
ATOM 5602 N N . ALA B 1 343 ? 21.922 8.25 -1.041 1 97.81 343 ALA B N 1
ATOM 5603 C CA . ALA B 1 343 ? 23.188 8.75 -1.586 1 97.81 343 ALA B CA 1
ATOM 5604 C C . ALA B 1 343 ? 23.031 10.18 -2.105 1 97.81 343 ALA B C 1
ATOM 5606 O O . ALA B 1 343 ? 23.922 11.008 -1.915 1 97.81 343 ALA B O 1
ATOM 5607 N N . LYS B 1 344 ? 21.984 10.492 -2.766 1 96.88 344 LYS B N 1
ATOM 5608 C CA . LYS B 1 344 ? 21.594 11.82 -3.221 1 96.88 344 LYS B CA 1
ATOM 5609 C C . LYS B 1 344 ? 20.219 12.211 -2.678 1 96.88 344 LYS B C 1
ATOM 5611 O O . LYS B 1 344 ? 19.219 12.117 -3.385 1 96.88 344 LYS B O 1
ATOM 5616 N N . PRO B 1 345 ? 20.219 12.719 -1.459 1 97 345 PRO B N 1
ATOM 5617 C CA . PRO B 1 345 ? 18.953 12.922 -0.733 1 97 345 PRO B CA 1
ATOM 5618 C C . PRO B 1 345 ? 18.125 14.07 -1.304 1 97 345 PRO B C 1
ATOM 5620 O O . PRO B 1 345 ? 18.672 15.117 -1.649 1 97 345 PRO B O 1
ATOM 5623 N N . LEU B 1 346 ? 16.875 13.867 -1.42 1 96.81 346 LEU B N 1
ATOM 5624 C CA . LEU B 1 346 ? 15.891 14.906 -1.73 1 96.81 346 LEU B CA 1
ATOM 5625 C C . LEU B 1 346 ? 15.008 15.203 -0.525 1 96.81 346 LEU B C 1
ATOM 5627 O O . LEU B 1 346 ? 13.789 15.305 -0.657 1 96.81 346 LEU B O 1
ATOM 5631 N N . TYR B 1 347 ? 15.617 15.172 0.66 1 96.25 347 TYR B N 1
ATOM 5632 C CA . TYR B 1 347 ? 14.922 15.477 1.904 1 96.25 347 TYR B CA 1
ATOM 5633 C C . TYR B 1 347 ? 15.758 16.391 2.793 1 96.25 347 TYR B C 1
ATOM 5635 O O . TYR B 1 347 ? 16.969 16.5 2.602 1 96.25 347 TYR B O 1
ATOM 5643 N N . ILE B 1 348 ? 15.07 16.984 3.734 1 93.19 348 ILE B N 1
ATOM 5644 C CA . ILE B 1 348 ? 15.695 17.906 4.672 1 93.19 348 ILE B CA 1
ATOM 5645 C C . ILE B 1 348 ? 16.031 17.188 5.973 1 93.19 348 ILE B C 1
ATOM 5647 O O . ILE B 1 348 ? 15.18 16.469 6.527 1 93.19 348 ILE B O 1
ATOM 5651 N N . CYS B 1 349 ? 17.188 17.297 6.5 1 92 349 CYS B N 1
ATOM 5652 C CA . CYS B 1 349 ? 17.609 16.609 7.723 1 92 349 CYS B CA 1
ATOM 5653 C C . CYS B 1 349 ? 17.391 17.5 8.945 1 92 349 CYS B C 1
ATOM 5655 O O . CYS B 1 349 ? 17.203 16.984 10.055 1 92 349 CYS B O 1
ATOM 5657 N N . ASP B 1 350 ? 17.5 18.781 8.742 1 87.69 350 ASP B N 1
ATOM 5658 C CA . ASP B 1 350 ? 17.281 19.766 9.797 1 87.69 350 ASP B CA 1
ATOM 5659 C C . ASP B 1 350 ? 16.438 20.938 9.289 1 87.69 350 ASP B C 1
ATOM 5661 O O . ASP B 1 350 ? 16.969 21.859 8.664 1 87.69 350 ASP B O 1
ATOM 5665 N N . ARG B 1 351 ? 15.219 20.922 9.664 1 85.5 351 ARG B N 1
ATOM 5666 C CA . ARG B 1 351 ? 14.273 21.891 9.125 1 85.5 351 ARG B CA 1
ATOM 5667 C C . ARG B 1 351 ? 14.633 23.312 9.555 1 85.5 351 ARG B C 1
ATOM 5669 O O . ARG B 1 351 ? 14.5 24.266 8.781 1 85.5 351 ARG B O 1
ATOM 5676 N N . ASP B 1 352 ? 14.992 23.469 10.781 1 81.94 352 ASP B N 1
ATOM 5677 C CA . ASP B 1 352 ? 15.32 24.797 11.305 1 81.94 352 ASP B CA 1
ATOM 5678 C C . ASP B 1 352 ? 16.5 25.406 10.547 1 81.94 352 ASP B C 1
ATOM 5680 O O . ASP B 1 352 ? 16.438 26.562 10.141 1 81.94 352 ASP B O 1
ATOM 5684 N N . VAL B 1 353 ? 17.5 24.594 10.359 1 83.19 353 VAL B N 1
ATOM 5685 C CA . VAL B 1 353 ? 18.688 25.062 9.641 1 83.19 353 VAL B CA 1
ATOM 5686 C C . VAL B 1 353 ? 18.312 25.359 8.188 1 83.19 353 VAL B C 1
ATOM 5688 O O . VAL B 1 353 ? 18.719 26.391 7.637 1 83.19 353 VAL B O 1
ATOM 5691 N N . TRP B 1 354 ? 17.578 24.5 7.641 1 86.94 354 TRP B N 1
ATOM 5692 C CA . TRP B 1 354 ? 17.172 24.672 6.25 1 86.94 354 TRP B CA 1
ATOM 5693 C C . TRP B 1 354 ? 16.344 25.938 6.082 1 86.94 354 TRP B C 1
ATOM 5695 O O . TRP B 1 354 ? 16.547 26.688 5.121 1 86.94 354 TRP B O 1
ATOM 5705 N N . GLU B 1 355 ? 15.438 26.203 6.945 1 84.5 355 GLU B N 1
ATOM 5706 C CA . GLU B 1 355 ? 14.617 27.406 6.906 1 84.5 355 GLU B CA 1
ATOM 5707 C C . GLU B 1 355 ? 15.477 28.656 7.016 1 84.5 355 GLU B C 1
ATOM 5709 O O . GLU B 1 355 ? 15.234 29.656 6.324 1 84.5 355 GLU B O 1
ATOM 5714 N N . HIS B 1 356 ? 16.344 28.594 7.902 1 83.12 356 HIS B N 1
ATOM 5715 C CA . HIS B 1 356 ? 17.234 29.719 8.102 1 83.12 356 HIS B CA 1
ATOM 5716 C C . HIS B 1 356 ? 18.031 30.016 6.836 1 83.12 356 HIS B C 1
ATOM 5718 O O . HIS B 1 356 ? 18.156 31.172 6.43 1 83.12 356 HIS B O 1
ATOM 5724 N N . GLU B 1 357 ? 18.531 29 6.234 1 84 357 GLU B N 1
ATOM 5725 C CA . GLU B 1 357 ? 19.312 29.156 5.012 1 84 357 GLU B CA 1
ATOM 5726 C C . GLU B 1 357 ? 18.453 29.656 3.861 1 84 357 GLU B C 1
ATOM 5728 O O . GLU B 1 357 ? 18.891 30.5 3.072 1 84 357 GLU B O 1
ATOM 5733 N N . ALA B 1 358 ? 17.297 29.125 3.811 1 82.12 358 ALA B N 1
ATOM 5734 C CA . ALA B 1 358 ? 16.375 29.562 2.771 1 82.12 358 ALA B CA 1
ATOM 5735 C C . ALA B 1 358 ? 16.031 31.031 2.934 1 82.12 358 ALA B C 1
ATOM 5737 O O . ALA B 1 358 ? 15.875 31.766 1.943 1 82.12 358 ALA B O 1
ATOM 5738 N N . ALA B 1 359 ? 15.859 31.422 4.137 1 79.81 359 ALA B N 1
ATOM 5739 C CA . ALA B 1 359 ? 15.562 32.812 4.434 1 79.81 359 ALA B CA 1
ATOM 5740 C C . ALA B 1 359 ? 16.734 33.719 4.047 1 79.81 359 ALA B C 1
ATOM 5742 O O . ALA B 1 359 ? 16.531 34.812 3.49 1 79.81 359 ALA B O 1
ATOM 5743 N N . LEU B 1 360 ? 17.875 33.312 4.273 1 78.56 360 LEU B N 1
ATOM 5744 C CA . LEU B 1 360 ? 19.062 34.062 3.963 1 78.56 360 LEU B CA 1
ATOM 5745 C C . LEU B 1 360 ? 19.25 34.219 2.455 1 78.56 360 LEU B C 1
ATOM 5747 O O . LEU B 1 360 ? 19.703 35.25 1.97 1 78.56 360 LEU B O 1
ATOM 5751 N N . GLU B 1 361 ? 19.062 33.156 1.76 1 76.5 361 GLU B N 1
ATOM 5752 C CA . GLU B 1 361 ? 19.219 33.156 0.308 1 76.5 361 GLU B CA 1
ATOM 5753 C C . GLU B 1 361 ? 18.219 34.125 -0.356 1 76.5 361 GLU B C 1
ATOM 5755 O O . GLU B 1 361 ? 18.5 34.656 -1.432 1 76.5 361 GLU B O 1
ATOM 5760 N N . SER B 1 362 ? 17.125 33.969 0.165 1 66.81 362 SER B N 1
ATOM 5761 C CA . SER B 1 362 ? 16.125 34.844 -0.443 1 66.81 362 SER B CA 1
ATOM 5762 C C . SER B 1 362 ? 16.406 36.312 -0.115 1 66.81 362 SER B C 1
ATOM 5764 O O . SER B 1 362 ? 15.766 37.219 -0.664 1 66.81 362 SER B O 1
ATOM 5766 N N . CYS B 1 363 ? 17.688 36.812 -0.329 1 54.09 363 CYS B N 1
ATOM 5767 C CA . CYS B 1 363 ? 18.172 38.188 -0.068 1 54.09 363 CYS B CA 1
ATOM 5768 C C . CYS B 1 363 ? 17.172 38.969 0.771 1 54.09 363 CYS B C 1
ATOM 5770 O O . CYS B 1 363 ? 17.359 40.156 1.002 1 54.09 363 CYS B O 1
ATOM 5772 N N . ALA B 1 364 ? 16 38.531 0.708 1 49.88 364 ALA B N 1
ATOM 5773 C CA . ALA B 1 364 ? 15.109 39.531 1.317 1 49.88 364 ALA B CA 1
ATOM 5774 C C . ALA B 1 364 ? 15.273 39.531 2.834 1 49.88 364 ALA B C 1
ATOM 5776 O O . ALA B 1 364 ? 15.406 38.5 3.467 1 49.88 364 ALA B O 1
ATOM 5777 N N . LYS B 1 365 ? 15.781 40.562 3.357 1 47.31 365 LYS B N 1
ATOM 5778 C CA . LYS B 1 365 ? 15.961 40.938 4.754 1 47.31 365 LYS B CA 1
ATOM 5779 C C . LYS B 1 365 ? 14.93 40.25 5.648 1 47.31 365 LYS B C 1
ATOM 5781 O O . LYS B 1 365 ? 13.836 39.906 5.195 1 47.31 365 LYS B O 1
ATOM 5786 N N . THR B 1 366 ? 15.414 39.625 6.832 1 47.81 366 THR B N 1
ATOM 5787 C CA . THR B 1 366 ? 14.719 39.031 7.973 1 47.81 366 THR B CA 1
ATOM 5788 C C . THR B 1 366 ? 13.32 39.625 8.117 1 47.81 366 THR B C 1
ATOM 5790 O O . THR B 1 366 ? 13.18 40.844 8.352 1 47.81 366 THR B O 1
ATOM 5793 N N . THR B 1 367 ? 12.398 39.125 7.305 1 53.72 367 THR B N 1
ATOM 5794 C CA . THR B 1 367 ? 11.109 39.781 7.48 1 53.72 367 THR B CA 1
ATOM 5795 C C . THR B 1 367 ? 10.523 39.469 8.852 1 53.72 367 THR B C 1
ATOM 5797 O O . THR B 1 367 ? 10.383 38.281 9.219 1 53.72 367 THR B O 1
ATOM 5800 N N . ASP B 1 368 ? 10.977 40.094 9.945 1 60.16 368 ASP B N 1
ATOM 5801 C CA . ASP B 1 368 ? 10.203 40.094 11.188 1 60.16 368 ASP B CA 1
ATOM 5802 C C . ASP B 1 368 ? 8.734 40.406 10.914 1 60.16 368 ASP B C 1
ATOM 5804 O O . ASP B 1 368 ? 8.359 40.719 9.781 1 60.16 368 ASP B O 1
ATOM 5808 N N . VAL B 1 369 ? 7.969 39.938 11.789 1 68.81 369 VAL B N 1
ATOM 5809 C CA . VAL B 1 369 ? 6.535 40.188 11.734 1 68.81 369 VAL B CA 1
ATOM 5810 C C . VAL B 1 369 ? 6.285 41.594 11.172 1 68.81 369 VAL B C 1
ATOM 5812 O O . VAL B 1 369 ? 5.387 41.781 10.352 1 68.81 369 VAL B O 1
ATOM 5815 N N . ILE B 1 370 ? 7.23 42.438 11.477 1 64.31 370 ILE B N 1
ATOM 5816 C CA . ILE B 1 370 ? 7.055 43.812 11.078 1 64.31 370 ILE B CA 1
ATOM 5817 C C . ILE B 1 370 ? 7.242 43.969 9.57 1 64.31 370 ILE B C 1
ATOM 5819 O O . ILE B 1 370 ? 6.426 44.594 8.891 1 64.31 370 ILE B O 1
ATOM 5823 N N . ARG B 1 371 ? 8.258 43.438 9.188 1 68.44 371 ARG B N 1
ATOM 5824 C CA . ARG B 1 371 ? 8.547 43.531 7.758 1 68.44 371 ARG B CA 1
ATOM 5825 C C . ARG B 1 371 ? 7.465 42.844 6.93 1 68.44 371 ARG B C 1
ATOM 5827 O O . ARG B 1 371 ? 7.074 43.344 5.871 1 68.44 371 ARG B O 1
ATOM 5834 N N . PHE B 1 372 ? 7.102 41.75 7.391 1 74.38 372 PHE B N 1
ATOM 5835 C CA . PHE B 1 372 ? 6.023 41.031 6.715 1 74.38 372 PHE B CA 1
ATOM 5836 C C . PHE B 1 372 ? 4.773 41.906 6.625 1 74.38 372 PHE B C 1
ATOM 5838 O O . PHE B 1 372 ? 4.18 42.031 5.551 1 74.38 372 PHE B O 1
ATOM 5845 N N . LEU B 1 373 ? 4.461 42.531 7.75 1 73.25 373 LEU B N 1
ATOM 5846 C CA . LEU B 1 373 ? 3.252 43.344 7.801 1 73.25 373 LEU B CA 1
ATOM 5847 C C . LEU B 1 373 ? 3.381 44.562 6.898 1 73.25 373 LEU B C 1
ATOM 5849 O O . LEU B 1 373 ? 2.402 44.969 6.281 1 73.25 373 LEU B O 1
ATOM 5853 N N . ARG B 1 374 ? 4.641 45 6.785 1 67.69 374 ARG B N 1
ATOM 5854 C CA . ARG B 1 374 ? 4.883 46.125 5.91 1 67.69 374 ARG B CA 1
ATOM 5855 C C . ARG B 1 374 ? 4.738 45.75 4.445 1 67.69 374 ARG B C 1
ATOM 5857 O O . ARG B 1 374 ? 4.309 46.562 3.619 1 67.69 374 ARG B O 1
ATOM 5864 N N . ASN B 1 375 ? 5.047 44.531 4.227 1 67.38 375 ASN B N 1
ATOM 5865 C CA . ASN B 1 375 ? 5.027 44.062 2.846 1 67.38 375 ASN B CA 1
ATOM 5866 C C . ASN B 1 375 ? 3.619 43.688 2.398 1 67.38 375 ASN B C 1
ATOM 5868 O O . ASN B 1 375 ? 3.291 43.781 1.215 1 67.38 375 ASN B O 1
ATOM 5872 N N . ILE B 1 376 ? 2.955 43.125 3.365 1 65.31 376 ILE B N 1
ATOM 5873 C CA . ILE B 1 376 ? 1.645 42.625 2.941 1 65.31 376 ILE B CA 1
ATOM 5874 C C . ILE B 1 376 ? 0.629 43.781 3.006 1 65.31 376 ILE B C 1
ATOM 5876 O O . ILE B 1 376 ? -0.46 43.656 2.436 1 65.31 376 ILE B O 1
ATOM 5880 N N . ALA B 1 377 ? 0.853 44.906 3.76 1 56.38 377 ALA B N 1
ATOM 5881 C CA . ALA B 1 377 ? 0.028 46.125 3.775 1 56.38 377 ALA B CA 1
ATOM 5882 C C . ALA B 1 377 ? 0.197 46.906 2.486 1 56.38 377 ALA B C 1
ATOM 5884 O O . ALA B 1 377 ? 1.301 47 1.943 1 56.38 377 ALA B O 1
#

Sequence (754 aa):
MCSGGLDSTYLIYRLHKLGFSNIHIVVVDVGGEIDMMTLETLASKYNAIFKCLSGIKPFIENVEMAVRAHAMAYDLYPISSSLSRPVIAGLITNYANKVGAELLLHTANLSQNSLPRLNQSIQRNGFQGPFGSPYVKSTISRDDKAWELVNAGFPNMAHRKLSGDENLWCREFENGSVDDPEGFSVPDNVWEWTRDGKAYSPEKITLEFVDGLPVAVNGIRHTMVDMIPLLNNMVGKFGHGRSVGLEAIATGQKVLELREAPAATIIMNARRHIETATLSTDTLRHKRNLEEQWVDEVIAGRWQSKIHQMCEAAIVAVSVGVTGTVTYDISHTRLFPCSFKAAKPLYICDRDVWEHEAALESCAKTTDVIRFLRNIAMCSGGLDSTYLIYRLHKLGFSNIHIVVVDVGGEIDMMTLETLASKYNAIFKCLSGIKPFIENVEMAVRAHAMAYDLYPISSSLSRPVIAGLITNYANKVGAELLLHTANLSQNSLPRLNQSIQRNGFQGPFGSPYVKSTISRDDKAWELVNAGFPNMAHRKLSGDENLWCREFENGSVDDPEGFSVPDNVWEWTRDGKAYSPEKITLEFVDGLPVAVNGIRHTMVDMIPLLNNMVGKFGHGRSVGLEAIATGQKVLELREAPAATIIMNARRHIETATLSTDTLRHKRNLEEQWVDEVIAGRWQSKIHQMCEAAIVAVSVGVTGTVTYDISHTRLFPCSFKAAKPLYICDRDVWEHEAALESCAKTTDVIRFLRNIA

InterPro domains:
  IPR001518 Argininosuccinate synthase [PTHR11587] (3-359)
  IPR014729 Rossmann-like alpha/beta/alpha sandwich fold [G3DSA:3.40.50.620] (2-161)
  IPR024074 Argininosuccinate synthetase, catalytic/multimerisation domain body [G3DSA:3.90.1260.10] (56-331)
  IPR024074 Argininosuccinate synthetase, catalytic/multimerisation domain body [SSF69864] (162-357)
  IPR048267 Arginosuccinate synthase-like, N-terminal domain [PF00764] (3-123)
  IPR048268 Arginosuccinate synthase C-terminal domain [PF20979] (163-333)

Secondary structure (DSSP, 8-state):
---SSHHHHHHHHHHHHTT--S-EEEEEESSS---HHHHHHHHHHTTPEEEEEE-HHHHHHHHHHHHHTT-EETTTEE--HHHHHHHHHHHHHHHHHHTT-S-EE----TT-THHHHHHHHHHHTT--S-EE-TTTT----HHHHHHHHHHTT-GGGTT--SEEEE-SS-EEEESGGGS-TTS----GGG-STT---S----EEEEEEEETTEEEEETTEE--HHHHHHHHHHHHHTTT--EEEEEEE-TTS-EEEEEEE-HHHHHHHHHHHHHHHHHS-HHHHHHHHHHHHHHHHHHHTT-TT-HHHHHHHHHHHHHHTT--EEEEEEE-SS-EEEEEEEESS--B-S-HHHHHHHHHHHT-S----HHHHHHHH-/---SSHHHHHHHHHHHHTT--S-EEEEEESSS---HHHHHHHHHHTTPEEEEEE-HHHHHHHHHHHHHTT-EETTTEE-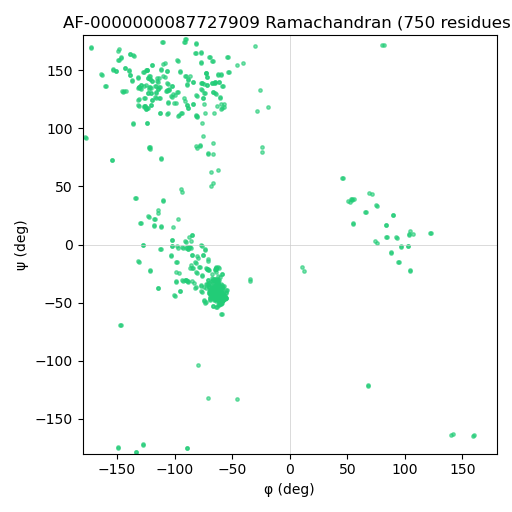-HHHHHHHHHHHHHHHHHHTT-S-EE----TT-THHHHHHHHHHHTT--S-EE-TTTT----HHHHHHHHHHTT-GGGTT--SEEEE-SS-EEEESGGGS-TTS----GGG-STT---S----EEEEEEEETTEEEEETTEE--HHHHHHHHHHHHHTTT--EEEEEEE-TTS-EEEEEEE-HHHHHHHHHHHHHHHHHS-HHHHHHHHHHHHHHHHHHHTT-TT-HHHHHHHHHHHHHHTT--EEEEEEESSS-EEEEEEEESS--B-S-HHHHHHHHHHHT-S----HHHHHHHH-

Solvent-accessible surface area (backbone atoms only — not comparable to full-atom values): 38906 Å² total; per-residue (Å²): 75,44,83,72,44,56,62,35,50,45,50,53,52,51,40,49,74,71,62,60,70,83,44,68,46,38,36,60,41,43,63,34,91,72,64,58,66,62,45,49,51,52,18,61,74,66,65,30,47,70,44,79,43,83,33,46,68,67,31,47,53,43,50,52,52,34,54,55,37,57,38,46,52,92,79,56,40,70,70,47,68,56,49,44,34,46,47,44,26,37,56,49,36,54,50,36,59,75,72,62,54,63,66,48,51,43,62,39,34,64,88,34,52,57,34,53,18,31,50,44,23,28,54,72,61,60,56,85,48,44,69,47,38,45,41,51,35,26,67,74,47,72,67,55,50,28,53,54,34,35,74,71,70,42,66,77,48,63,68,69,68,66,49,66,49,53,36,58,68,33,37,36,38,30,42,74,61,39,19,22,45,63,59,33,61,78,64,70,82,74,43,72,60,34,34,80,64,69,92,66,79,68,46,76,50,32,43,30,30,54,48,42,39,72,41,24,53,69,84,43,73,44,55,64,83,56,40,33,60,50,32,22,50,72,38,1,50,36,35,42,29,70,36,64,49,72,44,74,32,94,86,62,39,18,38,37,38,36,37,44,24,22,29,50,47,55,50,50,52,44,48,54,53,48,39,59,32,42,46,51,69,69,56,48,56,54,47,52,55,36,24,54,53,35,43,52,28,32,58,66,28,40,72,79,33,71,65,32,45,52,31,48,55,52,42,56,60,64,22,56,66,27,27,32,38,37,29,28,46,35,35,49,61,36,85,39,77,41,24,44,41,45,76,58,60,39,54,46,54,46,62,70,60,50,43,38,51,52,15,60,66,57,71,50,69,55,26,46,63,61,46,36,51,59,65,56,97,76,44,82,72,44,57,61,35,50,47,50,53,53,50,42,49,73,72,61,60,71,83,45,69,47,38,35,59,41,42,63,34,88,73,62,58,68,63,45,49,50,51,17,60,75,67,66,30,46,71,45,79,44,83,33,45,67,66,29,48,54,42,49,52,51,34,55,54,38,57,38,44,52,92,79,56,40,71,69,46,68,56,49,43,34,46,47,44,26,37,56,48,35,52,49,36,60,75,72,61,54,65,65,48,50,41,60,40,35,64,88,34,51,57,34,53,18,32,50,45,24,29,54,72,62,62,56,84,49,42,68,48,40,44,41,52,33,26,68,74,47,70,67,56,49,28,53,54,34,35,76,71,71,42,66,77,49,63,70,69,64,66,50,66,50,54,35,58,67,32,36,35,38,31,42,76,60,39,19,23,45,62,59,34,62,76,65,71,82,75,44,70,62,34,36,78,68,69,92,66,78,69,45,75,51,32,42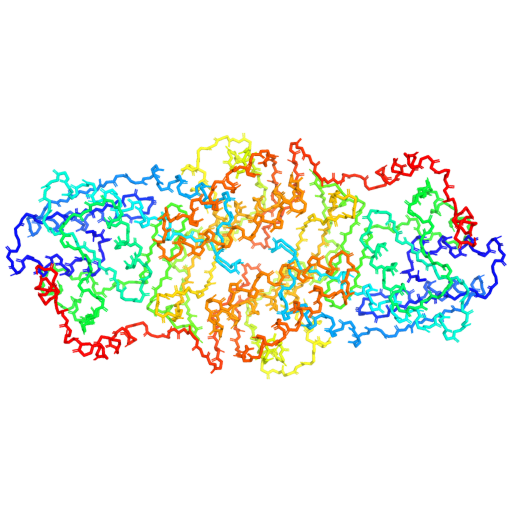,29,31,54,48,43,38,74,40,24,53,70,85,42,73,41,56,64,83,56,40,34,60,50,32,22,51,72,38,1,50,36,35,44,31,68,36,65,49,71,44,74,34,93,85,60,41,18,39,39,38,36,37,42,23,21,29,50,46,55,51,48,55,45,48,53,52,48,38,59,34,43,45,51,68,69,57,49,56,53,47,52,56,37,23,53,54,35,44,51,28,32,60,65,28,38,70,79,34,72,66,31,46,52,31,50,55,51,42,57,62,64,21,58,67,27,27,32,36,37,30,28,45,33,34,49,64,35,84,39,78,42,23,45,42,45,76,59,60,38,53,46,54,46,61,69,61,48,42,38,51,52,17,60,66,57,68,50,66,65,25,44,62,60,47,35,50,59,66,56,98

Foldseek 3Di:
DDQLALQRLLVLVVCLVVPDDAAEAEAEAQADDGPPVSQVVSCVVSVYHYYYHYLNVQLVVLVQLCLLLLQDDVVFAHDDVLSCLLSGLLVVLVVCVVVVPQEEEDADEQQDLSQLQNVVSSVVNPRDHDYGHPHPDDPQDSQNSQVVVVVVPNNPNNPDAWDWDDGLFKIKTEDDQQFDPVDHDDDLVVQDLQRQDDFDDKDKWKFWDALRGTQDIPPHGDDPSVQQSVQSNVQSNLRPAKGKDWDAGPVGGTTIMIMGGRSSVLSSVFSVVLCVFWDDPVLVVVSNVLSNQLSVCSSNNNPPPPSNVVSSVSSSVSSHQSTWMWMFTDHSVDGGTDDTGGPHGPDDPDPVVVVVVVQVVVVPPPCDVPNVVVVVD/DDQLALQRLLVLVVCLVVPDDAAEAEAEAQADDGPPVSQVVSCVVSVYHYYYHYLNVQLVVLVQLCLLLLQDDVVFAHDDVLSCQLSGLLVVLVVCVVVVPQEEEDADELQDLSQLQNVVSSVVNPRDHDYGHPHPDDPQDSQNSQVVVVVVPNNVNNPDDFDWDDGLFKIKTEDDQQWDPVDHDDDLVVQDLQRQDDFDDKDKWKFWDALRGTQDIPPHGDDPSVQQSVQSNVQSNLRPAKGKDWDAGPVGGTTIMIMGGRSSVLSSVFSVVLCVFWDDPVLVVVSNVLSNQLSVCSSNNNPPPPSNVVSSVSSSVSSHQSTWMWMFTDHSVDGGTDDTDGPHGPDDPDPVVVVVVVVVVVVPPPCDVPNVVVVVD

Organism: NCBI:txid56646

pLDDT: mean 90.32, std 10.15, range [47.31, 98.88]